Protein AF-A0A498MXZ3-F1 (afdb_monomer)

Secondary structure (DSSP, 8-state):
--------------------------HHHHHHHHHHHHHHHHHHHHHHHHHHHHHHHHHHHHHHHHHHHHHHHHHHHHHH-S-----------------------------------------TTSHHHHHHHHHHHHHHHHHHHHHHHHHHH-TTS-HHHHHHHHHHHHHHHHHHHHHHHHHHHHHHHHHHHHHHHHHHHHHHHHHHHHHHHHHHHHHHHHHHHHH----SHHHHHHHHHHHHHHHHHHHHHHHHHHHHHHHHHHHHHHHHHHHHHHHHHHHHHHHHHHHHHHHHHHHHHHHHHHHHHHHHHHHHHHH----SHHHHHHHHHHHHHHHHHHHHHHHHHHHHHHHHHHHHHHHHHHHHHHHHHHHHHHHHHHHHHHHHHHHHHHHHHHHHHHHHHHHHHHHHHHHHHHHHHHHHHHHHHS---

Organism: Labeo rohita (NCBI:txid84645)

Structure (mmCIF, N/CA/C/O backbone):
data_AF-A0A498MXZ3-F1
#
_entry.id   AF-A0A498MXZ3-F1
#
loop_
_atom_site.group_PDB
_atom_site.id
_atom_site.type_symbol
_atom_site.label_atom_id
_atom_site.label_alt_id
_atom_site.label_comp_id
_atom_site.label_asym_id
_atom_site.label_entity_id
_atom_site.label_seq_id
_atom_site.pdbx_PDB_ins_code
_atom_site.Cartn_x
_atom_site.Cartn_y
_atom_site.Cartn_z
_atom_site.occupancy
_atom_site.B_iso_or_equiv
_atom_site.auth_seq_id
_atom_site.auth_comp_id
_atom_site.auth_asym_id
_atom_site.auth_atom_id
_atom_site.pdbx_PDB_model_num
ATOM 1 N N . MET A 1 1 ? -78.217 16.805 3.203 1.00 35.91 1 MET A N 1
ATOM 2 C CA . MET A 1 1 ? -78.860 16.356 4.448 1.00 35.91 1 MET A CA 1
ATOM 3 C C . MET A 1 1 ? -77.750 15.809 5.325 1.00 35.91 1 MET A C 1
ATOM 5 O O . MET A 1 1 ? -77.075 14.898 4.869 1.00 35.91 1 MET A O 1
ATOM 9 N N . ASP A 1 2 ? -77.575 16.461 6.476 1.00 32.72 2 ASP A N 1
ATOM 10 C CA . ASP A 1 2 ? -76.772 16.128 7.672 1.00 32.72 2 ASP A CA 1
ATOM 11 C C . ASP A 1 2 ? -75.237 16.161 7.529 1.00 32.72 2 ASP A C 1
ATOM 13 O O . ASP A 1 2 ? -74.650 15.416 6.757 1.00 32.72 2 ASP A O 1
ATOM 17 N N . HIS A 1 3 ? -74.592 17.209 8.070 1.00 31.66 3 HIS A N 1
ATOM 18 C CA . HIS A 1 3 ? -74.007 17.329 9.432 1.00 31.66 3 HIS A CA 1
ATOM 19 C C . HIS A 1 3 ? -72.529 16.891 9.409 1.00 31.66 3 HIS A C 1
ATOM 21 O O . HIS A 1 3 ? -72.220 15.856 8.844 1.00 31.66 3 HIS A O 1
ATOM 27 N N . SER A 1 4 ? -71.532 17.546 10.000 1.00 35.88 4 SER A N 1
ATOM 28 C CA . SER A 1 4 ? -71.379 18.745 10.832 1.00 35.88 4 SER A CA 1
ATOM 29 C C . SER A 1 4 ? -69.868 18.866 11.125 1.00 35.88 4 SER A C 1
ATOM 31 O O . SER A 1 4 ? -69.215 17.829 11.158 1.00 35.88 4 SER A O 1
ATOM 33 N N . GLN A 1 5 ? -69.389 20.082 11.447 1.00 35.31 5 GLN A N 1
ATOM 34 C CA . GLN A 1 5 ? -68.241 20.362 12.348 1.00 35.31 5 GLN A CA 1
ATOM 35 C C . GLN A 1 5 ? -66.838 19.956 11.826 1.00 35.31 5 GLN A C 1
ATOM 37 O O . GLN A 1 5 ? -66.602 18.816 11.469 1.00 35.31 5 GLN A O 1
ATOM 42 N N . ASP A 1 6 ? -65.808 20.793 11.717 1.00 35.66 6 ASP A N 1
ATOM 43 C CA . ASP A 1 6 ? -65.499 22.092 12.303 1.00 35.66 6 ASP A CA 1
ATOM 44 C C . ASP A 1 6 ? -64.513 22.819 11.375 1.00 35.66 6 ASP A C 1
ATOM 46 O O . ASP A 1 6 ? -63.359 22.418 11.249 1.00 35.66 6 ASP A O 1
ATOM 50 N N . GLU A 1 7 ? -64.934 23.916 10.752 1.00 36.53 7 GLU A N 1
ATOM 51 C CA . GLU A 1 7 ? -64.000 24.935 10.280 1.00 36.53 7 GLU A CA 1
ATOM 52 C C . GLU A 1 7 ? -64.567 26.322 10.579 1.00 36.53 7 GLU A C 1
ATOM 54 O O . GLU A 1 7 ? -65.692 26.658 10.217 1.00 36.53 7 GLU A O 1
ATOM 59 N N . ALA A 1 8 ? -63.712 27.113 11.224 1.00 38.31 8 ALA A N 1
ATOM 60 C CA . ALA A 1 8 ? -63.725 28.565 11.272 1.00 38.31 8 ALA A CA 1
ATOM 61 C C . ALA A 1 8 ? -64.941 29.247 11.915 1.00 38.31 8 ALA A C 1
ATOM 63 O O . ALA A 1 8 ? -65.867 29.646 11.223 1.00 38.31 8 ALA A O 1
ATOM 64 N N . LEU A 1 9 ? -64.807 29.626 13.193 1.00 34.12 9 LEU A N 1
ATOM 65 C CA . LEU A 1 9 ? -65.160 30.988 13.602 1.00 34.12 9 LEU A CA 1
ATOM 66 C C . LEU A 1 9 ? -64.187 31.531 14.665 1.00 34.12 9 LEU A C 1
ATOM 68 O O . LEU A 1 9 ? -64.280 31.161 15.826 1.00 34.12 9 LEU A O 1
ATOM 72 N N . LEU A 1 10 ? -63.360 32.493 14.217 1.00 34.53 10 LEU A N 1
ATOM 73 C CA . LEU A 1 10 ? -63.156 33.819 14.838 1.00 34.53 10 LEU A CA 1
ATOM 74 C C . LEU A 1 10 ? -62.431 33.879 16.211 1.00 34.53 10 LEU A C 1
ATOM 76 O O . LEU A 1 10 ? -62.597 33.022 17.054 1.00 34.53 10 LEU A O 1
ATOM 80 N N . GLN A 1 11 ? -61.677 34.899 16.629 1.00 32.19 11 GLN A N 1
ATOM 81 C CA . GLN A 1 11 ? -61.189 36.177 16.103 1.00 32.19 11 GLN A CA 1
ATOM 82 C C . GLN A 1 11 ? -60.654 36.935 17.346 1.00 32.19 11 GLN A C 1
ATOM 84 O O . GLN A 1 11 ? -61.382 37.006 18.329 1.00 32.19 11 GLN A O 1
ATOM 89 N N . ARG A 1 12 ? -59.473 37.591 17.254 1.00 30.75 12 ARG A N 1
ATOM 90 C CA . ARG A 1 12 ? -58.976 38.717 18.117 1.00 30.75 12 ARG A CA 1
ATOM 91 C C . ARG A 1 12 ? -58.629 38.416 19.600 1.00 30.75 12 ARG A C 1
ATOM 93 O O . ARG A 1 12 ? -59.280 37.593 20.209 1.00 30.75 12 ARG A O 1
ATOM 100 N N . VAL A 1 13 ? -57.679 39.045 20.320 1.00 31.50 13 VAL A N 1
ATOM 101 C CA . VAL A 1 13 ? -56.719 40.189 20.216 1.00 31.50 13 VAL A CA 1
ATOM 102 C C . VAL A 1 13 ? -55.587 39.946 21.270 1.00 31.50 13 VAL A C 1
ATOM 104 O O . VAL A 1 13 ? -55.821 39.175 22.199 1.00 31.50 13 VAL A O 1
ATOM 107 N N . PRO A 1 14 ? -54.393 40.583 21.172 1.00 53.06 14 PRO A N 1
ATOM 108 C CA . PRO A 1 14 ? -53.233 40.379 22.065 1.00 53.06 14 PRO A CA 1
ATOM 109 C C . PRO A 1 14 ? -53.051 41.444 23.178 1.00 53.06 14 PRO A C 1
ATOM 111 O O . PRO A 1 14 ? -53.429 42.594 22.981 1.00 53.06 14 PRO A O 1
ATOM 114 N N . SER A 1 15 ? -52.379 41.087 24.287 1.00 33.94 15 SER A N 1
ATOM 115 C CA . SER A 1 15 ? -51.684 41.993 25.245 1.00 33.94 15 SER A CA 1
ATOM 116 C C . SER A 1 15 ? -50.951 41.167 26.329 1.00 33.94 15 SER A C 1
ATOM 118 O O . SER A 1 15 ? -51.533 40.273 26.930 1.00 33.94 15 SER A O 1
ATOM 120 N N . GLN A 1 16 ? -49.615 41.208 26.369 1.00 33.53 16 GLN A N 1
ATOM 121 C CA . GLN A 1 16 ? -48.764 41.948 27.325 1.00 33.53 16 GLN A CA 1
ATOM 122 C C . GLN A 1 16 ? -48.904 41.583 28.818 1.00 33.53 16 GLN A C 1
ATOM 124 O O . GLN A 1 16 ? -49.924 41.833 29.448 1.00 33.53 16 GLN A O 1
ATOM 129 N N . ASP A 1 17 ? -47.795 41.040 29.334 1.00 31.61 17 ASP A N 1
ATOM 130 C CA . ASP A 1 17 ? -47.176 41.228 30.650 1.00 31.61 17 ASP A CA 1
ATOM 131 C C . ASP A 1 17 ? -48.062 41.309 31.904 1.00 31.61 17 ASP A C 1
ATOM 133 O O . ASP A 1 17 ? -48.628 42.343 32.242 1.00 31.61 17 ASP A O 1
ATOM 137 N N . ASN A 1 18 ? -47.991 40.250 32.719 1.00 34.44 18 ASN A N 1
ATOM 138 C CA . ASN A 1 18 ? -47.848 40.429 34.161 1.00 34.44 18 ASN A CA 1
ATOM 139 C C . ASN A 1 18 ? -46.972 39.332 34.781 1.00 34.44 18 ASN A C 1
ATOM 141 O O . ASN A 1 18 ? -47.314 38.153 34.858 1.00 34.44 18 ASN A O 1
ATOM 145 N N . VAL A 1 19 ? -45.804 39.790 35.215 1.00 37.06 19 VAL A N 1
ATOM 146 C CA . VAL A 1 19 ? -44.795 39.124 36.031 1.00 37.06 19 VAL A CA 1
ATOM 147 C C . VAL A 1 19 ? -45.345 38.906 37.442 1.00 37.06 19 VAL A C 1
ATOM 149 O O . VAL A 1 19 ? -45.615 39.900 38.095 1.00 37.06 19 VAL A O 1
ATOM 152 N N . VAL A 1 20 ? -45.418 37.659 37.937 1.00 35.38 20 VAL A N 1
ATOM 153 C CA . VAL A 1 20 ? -44.948 37.243 39.285 1.00 35.38 20 VAL A CA 1
ATOM 154 C C . VAL A 1 20 ? -44.667 35.728 39.290 1.00 35.38 20 VAL A C 1
ATOM 156 O O . VAL A 1 20 ? -45.543 34.889 39.453 1.00 35.38 20 VAL A O 1
ATOM 159 N N . ASN A 1 21 ? -43.389 35.403 39.112 1.00 30.64 21 ASN A N 1
ATOM 160 C CA . ASN A 1 21 ? -42.581 34.570 40.005 1.00 30.64 21 ASN A CA 1
ATOM 161 C C . ASN A 1 21 ? -43.234 33.328 40.665 1.00 30.64 21 ASN A C 1
ATOM 163 O O . ASN A 1 21 ? -43.777 33.397 41.768 1.00 30.64 21 ASN A O 1
ATOM 167 N N . ARG A 1 22 ? -43.002 32.147 40.075 1.00 30.05 22 ARG A N 1
ATOM 168 C CA . ARG A 1 22 ? -42.868 30.900 40.841 1.00 30.05 22 ARG A CA 1
ATOM 169 C C . ARG A 1 22 ? -41.511 30.279 40.518 1.00 30.05 22 ARG A C 1
ATOM 171 O O . ARG A 1 22 ? -41.297 29.673 39.476 1.00 30.05 22 ARG A O 1
ATOM 178 N N . SER A 1 23 ? -40.570 30.522 41.415 1.00 37.75 23 SER A N 1
ATOM 179 C CA . SER A 1 23 ? -39.230 29.959 41.438 1.00 37.75 23 SER A CA 1
ATOM 180 C C . SER A 1 23 ? -39.281 28.434 41.569 1.00 37.75 23 SER A C 1
ATOM 182 O O . SER A 1 23 ? -39.762 27.910 42.568 1.00 37.75 23 SER A O 1
ATOM 184 N N . THR A 1 24 ? -38.770 27.707 40.573 1.00 40.84 24 THR A N 1
ATOM 185 C CA . THR A 1 24 ? -38.272 26.320 40.707 1.00 40.84 24 THR A CA 1
ATOM 186 C C . THR A 1 24 ? -37.504 25.924 39.435 1.00 40.84 24 THR A C 1
ATOM 188 O O . THR A 1 24 ? -38.056 25.980 38.345 1.00 40.84 24 THR A O 1
ATOM 191 N N . GLY A 1 25 ? -36.223 25.535 39.559 1.00 42.88 25 GLY A N 1
ATOM 192 C CA . GLY A 1 25 ? -35.489 24.833 38.482 1.00 42.88 25 GLY A CA 1
ATOM 193 C C . GLY A 1 25 ? -34.197 25.462 37.925 1.00 42.88 25 GLY A C 1
ATOM 194 O O . GLY A 1 25 ? -33.904 25.317 36.745 1.00 42.88 25 GLY A O 1
ATOM 195 N N . SER A 1 26 ? -33.391 26.141 38.748 1.00 48.53 26 SER A N 1
ATOM 196 C CA . SER A 1 26 ? -32.125 26.814 38.363 1.00 48.53 26 SER A CA 1
ATOM 197 C C . SER A 1 26 ? -30.926 25.873 38.053 1.00 48.53 26 SER A C 1
ATOM 199 O O . SER A 1 26 ? -29.882 26.325 37.577 1.00 48.53 26 SER A O 1
ATOM 201 N N . SER A 1 27 ? -31.035 24.554 38.263 1.00 53.09 27 SER A N 1
ATOM 202 C CA . SER A 1 27 ? -29.905 23.612 38.121 1.00 53.09 27 SER A CA 1
ATOM 203 C C . SER A 1 27 ? -29.643 23.124 36.687 1.00 53.09 27 SER A C 1
ATOM 205 O O . SER A 1 27 ? -28.486 22.957 36.301 1.00 53.09 27 SER A O 1
ATOM 207 N N . ASN A 1 28 ? -30.680 22.956 35.859 1.00 47.59 28 ASN A N 1
ATOM 208 C CA . ASN A 1 28 ? -30.530 22.327 34.537 1.00 47.59 28 ASN A CA 1
ATOM 209 C C . ASN A 1 28 ? -30.053 23.299 33.447 1.00 47.59 28 ASN A C 1
ATOM 211 O O . ASN A 1 28 ? -29.373 22.892 32.508 1.00 47.59 28 ASN A O 1
ATOM 215 N N . ALA A 1 29 ? -30.325 24.600 33.590 1.00 52.22 29 ALA A N 1
ATOM 216 C CA . ALA A 1 29 ? -29.877 25.614 32.632 1.00 52.22 29 ALA A CA 1
ATOM 217 C C . ALA A 1 29 ? -28.362 25.878 32.712 1.00 52.22 29 ALA A C 1
ATOM 219 O O . ALA A 1 29 ? -27.740 26.230 31.711 1.00 52.22 29 ALA A O 1
ATOM 220 N N . LYS A 1 30 ? -27.751 25.690 33.891 1.00 50.97 30 LYS A N 1
ATOM 221 C CA . LYS A 1 30 ? -26.291 25.754 34.059 1.00 50.97 30 LYS A CA 1
ATOM 222 C C . LYS A 1 30 ? -25.625 24.493 33.517 1.00 50.97 30 LYS A C 1
ATOM 224 O O . LYS A 1 30 ? -24.626 24.614 32.822 1.00 50.97 30 LYS A O 1
ATOM 229 N N . ALA A 1 31 ? -26.213 23.319 33.755 1.00 53.50 31 ALA A N 1
ATOM 230 C CA . ALA A 1 31 ? -25.715 22.055 33.216 1.00 53.50 31 ALA A CA 1
ATOM 231 C C . ALA A 1 31 ? -25.727 22.046 31.679 1.00 53.50 31 ALA A C 1
ATOM 233 O O . ALA A 1 31 ? -24.693 21.772 31.086 1.00 53.50 31 ALA A O 1
ATOM 234 N N . LEU A 1 32 ? -26.828 22.469 31.044 1.00 57.72 32 LEU A N 1
ATOM 235 C CA . LEU A 1 32 ? -26.929 22.580 29.581 1.00 57.72 32 LEU A CA 1
ATOM 236 C C . LEU A 1 32 ? -25.942 23.591 28.980 1.00 57.72 32 LEU A C 1
ATOM 238 O O . LEU A 1 32 ? -25.380 23.348 27.913 1.00 57.72 32 LEU A O 1
ATOM 242 N N . LYS A 1 33 ? -25.689 24.709 29.672 1.00 62.59 33 LYS A N 1
ATOM 243 C CA . LYS A 1 33 ? -24.675 25.688 29.250 1.00 62.59 33 LYS A CA 1
ATOM 244 C C . LYS A 1 33 ? -23.261 25.133 29.388 1.00 62.59 33 LYS A C 1
ATOM 246 O O . LYS A 1 33 ? -22.458 25.330 28.485 1.00 62.59 33 LYS A O 1
ATOM 251 N N . VAL A 1 34 ? -22.967 24.416 30.472 1.00 68.38 34 VAL A N 1
ATOM 252 C CA . VAL A 1 34 ? -21.654 23.798 30.703 1.00 68.38 34 VAL A CA 1
ATOM 253 C C . VAL A 1 34 ? -21.406 22.665 29.708 1.00 68.38 34 VAL A C 1
ATOM 255 O O . VAL A 1 34 ? -20.332 22.625 29.121 1.00 68.38 34 VAL A O 1
ATOM 258 N N . THR A 1 35 ? -22.396 21.814 29.423 1.00 71.44 35 THR A N 1
ATOM 259 C CA . THR A 1 35 ? -22.264 20.758 28.407 1.00 71.44 35 THR A CA 1
ATOM 260 C C . THR A 1 35 ? -22.178 21.312 26.987 1.00 71.44 35 THR A C 1
ATOM 262 O O . THR A 1 35 ? -21.444 20.781 26.162 1.00 71.44 35 THR A O 1
ATOM 265 N N . GLY A 1 36 ? -22.882 22.408 26.687 1.00 71.94 36 GLY A N 1
ATOM 266 C CA . GLY A 1 36 ? -22.748 23.088 25.397 1.00 71.94 36 GLY A CA 1
ATOM 267 C C . GLY A 1 36 ? -21.344 23.662 25.188 1.00 71.94 36 GLY A C 1
ATOM 268 O O . GLY A 1 36 ? -20.774 23.529 24.107 1.00 71.94 36 GLY A O 1
ATOM 269 N N . LEU A 1 37 ? -20.754 24.244 26.237 1.00 73.69 37 LEU A N 1
ATOM 270 C CA . LEU A 1 37 ? -19.413 24.830 26.192 1.00 73.69 37 LEU A CA 1
ATOM 271 C C . LEU A 1 37 ? -18.312 23.764 26.123 1.00 73.69 37 LEU A C 1
ATOM 273 O O . LEU A 1 37 ? -17.327 23.961 25.415 1.00 73.69 37 LEU A O 1
ATOM 277 N N . THR A 1 38 ? -18.486 22.617 26.791 1.00 78.31 38 THR A N 1
ATOM 278 C CA . THR A 1 38 ? -17.531 21.501 26.696 1.00 78.31 38 THR A CA 1
ATOM 279 C C . THR A 1 38 ? -17.558 20.836 25.325 1.00 78.31 38 THR A C 1
ATOM 281 O O . THR A 1 38 ? -16.495 20.554 24.780 1.00 78.31 38 THR A O 1
ATOM 284 N N . VAL A 1 39 ? -18.731 20.657 24.710 1.00 79.38 39 VAL A N 1
ATOM 285 C CA . VAL A 1 39 ? -18.830 20.134 23.336 1.00 79.38 39 VAL A CA 1
ATOM 286 C C . VAL A 1 39 ? -18.198 21.102 22.330 1.00 79.38 39 VAL A C 1
ATOM 288 O O . VAL A 1 39 ? -17.465 20.665 21.443 1.00 79.38 39 VAL A O 1
ATOM 291 N N . LEU A 1 40 ? -18.397 22.415 22.499 1.00 79.38 40 LEU A N 1
ATOM 292 C CA . LEU A 1 40 ? -17.729 23.436 21.682 1.00 79.38 40 LEU A CA 1
ATOM 293 C C . LEU A 1 40 ? -16.204 23.422 21.856 1.00 79.38 40 LEU A C 1
ATOM 295 O O . LEU A 1 40 ? -15.481 23.514 20.866 1.00 79.38 40 LEU A O 1
ATOM 299 N N . ALA A 1 41 ? -15.709 23.258 23.084 1.00 81.88 41 ALA A N 1
ATOM 300 C CA . ALA A 1 41 ? -14.278 23.133 23.354 1.00 81.88 41 ALA A CA 1
ATOM 301 C C . ALA A 1 41 ? -13.682 21.858 22.730 1.00 81.88 41 ALA A C 1
ATOM 303 O O . ALA A 1 41 ? -12.606 21.914 22.138 1.00 81.88 41 ALA A O 1
ATOM 304 N N . CYS A 1 42 ? -14.394 20.728 22.786 1.00 75.12 42 CYS A N 1
ATOM 305 C CA . CYS A 1 42 ? -13.977 19.488 22.129 1.00 75.12 42 CYS A CA 1
ATOM 306 C C . CYS A 1 42 ? -13.968 19.613 20.600 1.00 75.12 42 CYS A C 1
ATOM 308 O O . CYS A 1 42 ? -13.031 19.135 19.966 1.00 75.12 42 CYS A O 1
ATOM 310 N N . LEU A 1 43 ? -14.957 20.286 20.003 1.00 82.62 43 LEU A N 1
ATOM 311 C CA . LEU A 1 43 ? -14.989 20.547 18.559 1.00 82.62 43 LEU A CA 1
ATOM 312 C C . LEU A 1 43 ? -13.877 21.508 18.118 1.00 82.62 43 LEU A C 1
ATOM 314 O O . LEU A 1 43 ? -13.284 21.301 17.062 1.00 82.62 43 LEU A O 1
ATOM 318 N N . LEU A 1 44 ? -13.544 22.516 18.930 1.00 87.00 44 LEU A N 1
ATOM 319 C CA . LEU A 1 44 ? -12.414 23.415 18.676 1.00 87.00 44 LEU A CA 1
ATOM 320 C C . LEU A 1 44 ? -11.068 22.690 18.773 1.00 87.00 44 LEU A C 1
ATOM 322 O O . LEU A 1 44 ? -10.236 22.848 17.883 1.00 87.00 44 LEU A O 1
ATOM 326 N N . LEU A 1 45 ? -10.871 21.856 19.797 1.00 82.38 45 LEU A N 1
ATOM 327 C CA . LEU A 1 45 ? -9.664 21.037 19.939 1.00 82.38 45 LEU A CA 1
ATOM 328 C C . LEU A 1 45 ? -9.537 20.011 18.808 1.00 82.38 45 LEU A C 1
ATOM 330 O O . LEU A 1 45 ? -8.450 19.840 18.264 1.00 82.38 45 LEU A O 1
ATOM 334 N N . ALA A 1 46 ? -10.639 19.376 18.399 1.00 74.94 46 ALA A N 1
ATOM 335 C CA . ALA A 1 46 ? -10.655 18.462 17.259 1.00 74.94 46 ALA A CA 1
ATOM 336 C C . ALA A 1 46 ? -10.371 19.195 15.937 1.00 74.94 46 ALA A C 1
ATOM 338 O O . ALA A 1 46 ? -9.594 18.707 15.121 1.00 74.94 46 ALA A O 1
ATOM 339 N N . GLY A 1 47 ? -10.931 20.393 15.745 1.00 77.62 47 GLY A N 1
ATOM 340 C CA . GLY A 1 47 ? -10.665 21.238 14.580 1.00 77.62 47 GLY A CA 1
ATOM 341 C C . GLY A 1 47 ? -9.206 21.692 14.495 1.00 77.62 47 GLY A C 1
ATOM 342 O O . GLY A 1 47 ? -8.614 21.640 13.416 1.00 77.62 47 GLY A O 1
ATOM 343 N N . GLN A 1 48 ? -8.603 22.068 15.629 1.00 76.06 48 GLN A N 1
ATOM 344 C CA . GLN A 1 48 ? -7.183 22.423 15.734 1.00 76.06 48 GLN A CA 1
ATOM 345 C C . GLN A 1 48 ? -6.257 21.214 15.551 1.00 76.06 48 GLN A C 1
ATOM 347 O O . GLN A 1 48 ? -5.242 21.326 14.869 1.00 76.06 48 GLN A O 1
ATOM 352 N N . ALA A 1 49 ? -6.614 20.044 16.084 1.00 74.75 49 ALA A N 1
ATOM 353 C CA . ALA A 1 49 ? -5.870 18.806 15.860 1.00 74.75 49 ALA A CA 1
ATOM 354 C C . ALA A 1 49 ? -5.928 18.365 14.390 1.00 74.75 49 ALA A C 1
ATOM 356 O O . ALA A 1 49 ? -4.924 17.917 13.848 1.00 74.75 49 ALA A O 1
ATOM 357 N N . LEU A 1 50 ? -7.068 18.544 13.719 1.00 72.88 50 LEU A N 1
ATOM 358 C CA . LEU A 1 50 ? -7.241 18.191 12.310 1.00 72.88 50 LEU A CA 1
ATOM 359 C C . LEU A 1 50 ? -6.488 19.159 11.386 1.00 72.88 50 LEU A C 1
ATOM 361 O O . LEU A 1 50 ? -5.843 18.723 10.436 1.00 72.88 50 LEU A O 1
ATOM 365 N N . THR A 1 51 ? -6.478 20.460 11.696 1.00 74.50 51 THR A N 1
ATOM 366 C CA . THR A 1 51 ? -5.620 21.423 10.980 1.00 74.50 51 THR A CA 1
ATOM 367 C C . THR A 1 51 ? -4.138 21.178 11.252 1.00 74.50 51 THR A C 1
ATOM 369 O O . THR A 1 51 ? -3.352 21.207 10.309 1.00 74.50 51 THR A O 1
ATOM 372 N N . ALA A 1 52 ? -3.745 20.852 12.487 1.00 67.94 52 ALA A N 1
ATOM 373 C CA . ALA A 1 52 ? -2.374 20.451 12.800 1.00 67.94 52 ALA A CA 1
ATOM 374 C C . ALA A 1 52 ? -1.977 19.153 12.084 1.00 67.94 52 ALA A C 1
ATOM 376 O O . ALA A 1 52 ? -0.868 19.076 11.577 1.00 67.94 52 ALA A O 1
ATOM 377 N N . TYR A 1 53 ? -2.876 18.174 11.971 1.00 68.44 53 TYR A N 1
ATOM 378 C CA . TYR A 1 53 ? -2.645 16.921 11.251 1.00 68.44 53 TYR A CA 1
ATOM 379 C C . TYR A 1 53 ? -2.471 17.147 9.744 1.00 68.44 53 TYR A C 1
ATOM 381 O O . TYR A 1 53 ? -1.555 16.596 9.141 1.00 68.44 53 TYR A O 1
ATOM 389 N N . LEU A 1 54 ? -3.279 18.020 9.134 1.00 69.00 54 LEU A N 1
ATOM 390 C CA . LEU A 1 54 ? -3.132 18.381 7.720 1.00 69.00 54 LEU A CA 1
ATOM 391 C C . LEU A 1 54 ? -1.848 19.183 7.455 1.00 69.00 54 LEU A C 1
ATOM 393 O O . LEU A 1 54 ? -1.147 18.919 6.479 1.00 69.00 54 LEU A O 1
ATOM 397 N N . VAL A 1 55 ? -1.503 20.124 8.339 1.00 66.69 55 VAL A N 1
ATOM 398 C CA . VAL A 1 55 ? -0.257 20.904 8.250 1.00 66.69 55 VAL A CA 1
ATOM 399 C C . VAL A 1 55 ? 0.968 20.026 8.542 1.00 66.69 55 VAL A C 1
ATOM 401 O O . VAL A 1 55 ? 2.011 20.201 7.916 1.00 66.69 55 VAL A O 1
ATOM 404 N N . TRP A 1 56 ? 0.853 19.041 9.435 1.00 64.25 56 TRP A N 1
ATOM 405 C CA . TRP A 1 56 ? 1.899 18.056 9.716 1.00 64.25 56 TRP A CA 1
ATOM 406 C C . TRP A 1 56 ? 2.094 17.083 8.549 1.00 64.25 56 TRP A C 1
ATOM 408 O O . TRP A 1 56 ? 3.231 16.849 8.147 1.00 64.25 56 TRP A O 1
ATOM 418 N N . GLY A 1 57 ? 1.009 16.621 7.920 1.00 60.81 57 GLY A N 1
ATOM 419 C CA . GLY A 1 57 ? 1.068 15.825 6.692 1.00 60.81 57 GLY A CA 1
ATOM 420 C C . GLY A 1 57 ? 1.749 16.579 5.545 1.00 60.81 57 GLY A C 1
ATOM 421 O O . GLY A 1 57 ? 2.595 16.029 4.847 1.00 60.81 57 GLY A O 1
ATOM 422 N N . GLN A 1 58 ? 1.488 17.882 5.399 1.00 53.62 58 GLN A N 1
ATOM 423 C CA . GLN A 1 58 ? 2.216 18.725 4.440 1.00 53.62 58 GLN A CA 1
ATOM 424 C C . GLN A 1 58 ? 3.688 18.945 4.833 1.00 53.62 58 GLN A C 1
ATOM 426 O O . GLN A 1 58 ? 4.554 19.017 3.959 1.00 53.62 58 GLN A O 1
ATOM 431 N N . LYS A 1 59 ? 4.001 19.006 6.132 1.00 54.09 59 LYS A N 1
ATOM 432 C CA . LYS A 1 59 ? 5.372 19.147 6.644 1.00 54.09 59 LYS A CA 1
ATOM 433 C C . LYS A 1 59 ? 6.211 17.887 6.430 1.00 54.09 59 LYS A C 1
ATOM 435 O O . LYS A 1 59 ? 7.395 18.020 6.143 1.00 54.09 59 LYS A O 1
ATOM 440 N N . GLU A 1 60 ? 5.631 16.691 6.504 1.00 57.97 60 GLU A N 1
ATOM 441 C CA . GLU A 1 60 ? 6.317 15.441 6.146 1.00 57.97 60 GLU A CA 1
ATOM 442 C C . GLU A 1 60 ? 6.620 15.372 4.646 1.00 57.97 60 GLU A C 1
ATOM 444 O O . GLU A 1 60 ? 7.736 15.017 4.276 1.00 57.97 60 GLU A O 1
ATOM 449 N N . HIS A 1 61 ? 5.711 15.837 3.782 1.00 48.94 61 HIS A N 1
ATOM 450 C CA . HIS A 1 61 ? 5.981 15.963 2.346 1.00 48.94 61 HIS A CA 1
ATOM 451 C C . HIS A 1 61 ? 7.071 17.001 2.028 1.00 48.94 61 HIS A C 1
ATOM 453 O O . HIS A 1 61 ? 7.929 16.741 1.186 1.00 48.94 61 HIS A O 1
ATOM 459 N N . ILE A 1 62 ? 7.100 18.148 2.718 1.00 56.97 62 ILE A N 1
ATOM 460 C CA . ILE A 1 62 ? 8.146 19.171 2.534 1.00 56.97 62 ILE A CA 1
ATOM 461 C C . ILE A 1 62 ? 9.483 18.711 3.124 1.00 56.97 62 ILE A C 1
ATOM 463 O O . ILE A 1 62 ? 10.516 18.947 2.502 1.00 56.97 62 ILE A O 1
ATOM 467 N N . ASN A 1 63 ? 9.489 18.022 4.270 1.00 55.91 63 ASN A N 1
ATOM 468 C CA . ASN A 1 63 ? 10.696 17.445 4.865 1.00 55.91 63 ASN A CA 1
ATOM 469 C C . ASN A 1 63 ? 11.239 16.279 4.032 1.00 55.91 63 ASN A C 1
ATOM 471 O O . ASN A 1 63 ? 12.452 16.174 3.884 1.00 55.91 63 ASN A O 1
ATOM 475 N N . ALA A 1 64 ? 10.384 15.443 3.438 1.00 60.28 64 ALA A N 1
ATOM 476 C CA . ALA A 1 64 ? 10.786 14.393 2.501 1.00 60.28 64 ALA A CA 1
ATOM 477 C C . ALA A 1 64 ? 11.338 14.984 1.192 1.00 60.28 64 ALA A C 1
ATOM 479 O O . ALA A 1 64 ? 12.359 14.515 0.690 1.00 60.28 64 ALA A O 1
ATOM 480 N N . LEU A 1 65 ? 10.737 16.067 0.678 1.00 52.72 65 LEU A N 1
ATOM 481 C CA . LEU A 1 65 ? 11.286 16.794 -0.470 1.00 52.72 65 LEU A CA 1
ATOM 482 C C . LEU A 1 65 ? 12.610 17.491 -0.140 1.00 52.72 65 LEU A C 1
ATOM 484 O O . LEU A 1 65 ? 13.539 17.385 -0.928 1.00 52.72 65 LEU A O 1
ATOM 488 N N . THR A 1 66 ? 12.738 18.172 1.002 1.00 63.72 66 THR A N 1
ATOM 489 C CA . THR A 1 66 ? 13.984 18.865 1.388 1.00 63.72 66 THR A CA 1
ATOM 490 C C . THR A 1 66 ? 15.095 17.888 1.750 1.00 63.72 66 THR A C 1
ATOM 492 O O . THR A 1 66 ? 16.220 18.089 1.308 1.00 63.72 66 THR A O 1
ATOM 495 N N . THR A 1 67 ? 14.813 16.782 2.445 1.00 68.00 67 THR A N 1
ATOM 496 C CA . THR A 1 67 ? 15.810 15.716 2.671 1.00 68.00 67 THR A CA 1
ATOM 497 C C . THR A 1 67 ? 16.177 14.983 1.381 1.00 68.00 67 THR A C 1
ATOM 499 O O . THR A 1 67 ? 17.346 14.650 1.189 1.00 68.00 67 THR A O 1
ATOM 502 N N . GLY A 1 68 ? 15.229 14.797 0.456 1.00 69.94 68 GLY A N 1
ATOM 503 C CA . GLY A 1 68 ? 15.498 14.318 -0.902 1.00 69.94 68 GLY A CA 1
ATOM 504 C C . GLY A 1 68 ? 16.371 15.286 -1.707 1.00 69.94 68 GLY A C 1
ATOM 505 O O . GLY A 1 68 ? 17.301 14.858 -2.388 1.00 69.94 68 GLY A O 1
ATOM 506 N N . GLN A 1 69 ? 16.141 16.595 -1.573 1.00 59.50 69 GLN A N 1
ATOM 507 C CA . GLN A 1 69 ? 16.908 17.646 -2.246 1.00 59.50 69 GLN A CA 1
ATOM 508 C C . GLN A 1 69 ? 18.311 17.827 -1.643 1.00 59.50 69 GLN A C 1
ATOM 510 O O . GLN A 1 69 ? 19.259 18.065 -2.385 1.00 59.50 69 GLN A O 1
ATOM 515 N N . GLU A 1 70 ? 18.469 17.670 -0.327 1.00 63.38 70 GLU A N 1
ATOM 516 C CA . GLU A 1 70 ? 19.754 17.659 0.389 1.00 63.38 70 GLU A CA 1
ATOM 517 C C . GLU A 1 70 ? 20.564 16.392 0.060 1.00 63.38 70 GLU A C 1
ATOM 519 O O . GLU A 1 70 ? 21.763 16.482 -0.203 1.00 63.38 70 GLU A O 1
ATOM 524 N N . LYS A 1 71 ? 19.922 15.215 -0.039 1.00 70.81 71 LYS A N 1
ATOM 525 C CA . LYS A 1 71 ? 20.558 13.981 -0.546 1.00 70.81 71 LYS A CA 1
ATOM 526 C C . LYS A 1 71 ? 20.988 14.116 -2.008 1.00 70.81 71 LYS A C 1
ATOM 528 O O . LYS A 1 71 ? 22.096 13.727 -2.358 1.00 70.81 71 LYS A O 1
ATOM 533 N N . LEU A 1 72 ? 20.162 14.733 -2.853 1.00 63.03 72 LEU A N 1
ATOM 534 C CA . LEU A 1 72 ? 20.526 15.032 -4.240 1.00 63.03 72 LEU A CA 1
ATOM 535 C C . LEU A 1 72 ? 21.651 16.062 -4.336 1.00 63.03 72 LEU A C 1
ATOM 537 O O . LEU A 1 72 ? 22.557 15.873 -5.137 1.00 63.03 72 LEU A O 1
ATOM 541 N N . LYS A 1 73 ? 21.640 17.122 -3.517 1.00 64.56 73 LYS A N 1
ATOM 542 C CA . LYS A 1 73 ? 22.716 18.122 -3.465 1.00 64.56 73 LYS A CA 1
ATOM 543 C C . LYS A 1 73 ? 24.023 17.533 -2.961 1.00 64.56 73 LYS A C 1
ATOM 545 O O . LYS A 1 73 ? 25.058 17.879 -3.518 1.00 64.56 73 LYS A O 1
ATOM 550 N N . THR A 1 74 ? 23.997 16.667 -1.950 1.00 62.91 74 THR A N 1
ATOM 551 C CA . THR A 1 74 ? 25.193 15.995 -1.414 1.00 62.91 74 THR A CA 1
ATOM 552 C C . THR A 1 74 ? 25.744 14.953 -2.383 1.00 62.91 74 THR A C 1
ATOM 554 O O . THR A 1 74 ? 26.958 14.864 -2.529 1.00 62.91 74 THR A O 1
ATOM 557 N N . GLU A 1 75 ? 24.895 14.250 -3.136 1.00 61.75 75 GLU A N 1
ATOM 558 C CA . GLU A 1 75 ? 25.322 13.398 -4.256 1.00 61.75 75 GLU A CA 1
ATOM 559 C C . GLU A 1 75 ? 25.859 14.216 -5.443 1.00 61.75 75 GLU A C 1
ATOM 561 O O . GLU A 1 75 ? 26.875 13.847 -6.029 1.00 61.75 75 GLU A O 1
ATOM 566 N N . LEU A 1 76 ? 25.253 15.364 -5.773 1.00 53.41 76 LEU A N 1
ATOM 567 C CA . LEU A 1 76 ? 25.756 16.279 -6.809 1.00 53.41 76 LEU A CA 1
ATOM 568 C C . LEU A 1 76 ? 27.087 16.919 -6.408 1.00 53.41 76 LEU A C 1
ATOM 570 O O . LEU A 1 76 ? 28.005 16.950 -7.216 1.00 53.41 76 LEU A O 1
ATOM 574 N N . THR A 1 77 ? 27.246 17.377 -5.166 1.00 52.84 77 THR A N 1
ATOM 575 C CA . THR A 1 77 ? 28.512 17.966 -4.691 1.00 52.84 77 THR A CA 1
ATOM 576 C C . THR A 1 77 ? 29.598 16.919 -4.470 1.00 52.84 77 THR A C 1
ATOM 578 O O . THR A 1 77 ? 30.747 17.195 -4.797 1.00 52.84 77 THR A O 1
ATOM 581 N N . ARG A 1 78 ? 29.259 15.692 -4.047 1.00 53.69 78 ARG A N 1
ATOM 582 C CA . ARG A 1 78 ? 30.196 14.554 -3.998 1.00 53.69 78 ARG A CA 1
ATOM 583 C C . ARG A 1 78 ? 30.641 14.107 -5.396 1.00 53.69 78 ARG A C 1
ATOM 585 O O . ARG A 1 78 ? 31.789 13.708 -5.563 1.00 53.69 78 ARG A O 1
ATOM 592 N N . LYS A 1 79 ? 29.768 14.208 -6.406 1.00 48.53 79 LYS A N 1
ATOM 593 C CA . LYS A 1 79 ? 30.107 13.923 -7.813 1.00 48.53 79 LYS A CA 1
ATOM 594 C C . LYS A 1 79 ? 30.802 15.090 -8.525 1.00 48.53 79 LYS A C 1
ATOM 596 O O . LYS A 1 79 ? 31.516 14.849 -9.490 1.00 48.53 79 LYS A O 1
ATOM 601 N N . MET A 1 80 ? 30.651 16.326 -8.043 1.00 43.00 80 MET A N 1
ATOM 602 C CA . MET A 1 80 ? 31.314 17.518 -8.597 1.00 43.00 80 MET A CA 1
ATOM 603 C C . MET A 1 80 ? 32.634 17.887 -7.897 1.00 43.00 80 MET A C 1
ATOM 605 O O . MET A 1 80 ? 33.359 18.738 -8.403 1.00 43.00 80 MET A O 1
ATOM 609 N N . SER A 1 81 ? 32.991 17.251 -6.774 1.00 41.06 81 SER A N 1
ATOM 610 C CA . SER A 1 81 ? 34.263 17.494 -6.069 1.00 41.06 81 SER A CA 1
ATOM 611 C C . SER A 1 81 ? 35.410 16.553 -6.469 1.00 41.06 81 SER A C 1
ATOM 613 O O . SER A 1 81 ? 36.492 16.628 -5.888 1.00 41.06 81 SER A O 1
ATOM 615 N N . ALA A 1 82 ? 35.219 15.682 -7.463 1.00 43.22 82 ALA A N 1
ATOM 616 C CA . ALA A 1 82 ? 36.299 14.889 -8.046 1.00 43.22 82 ALA A CA 1
ATOM 617 C C . ALA A 1 82 ? 36.972 15.658 -9.200 1.00 43.22 82 ALA A C 1
ATOM 619 O O . ALA A 1 82 ? 36.698 15.404 -10.365 1.00 43.22 82 ALA A O 1
ATOM 620 N N . ALA A 1 83 ? 37.877 16.569 -8.822 1.00 44.00 83 ALA A N 1
ATOM 621 C CA . ALA A 1 83 ? 38.892 17.241 -9.647 1.00 44.00 83 ALA A CA 1
ATOM 622 C C . ALA A 1 83 ? 38.415 18.184 -10.790 1.00 44.00 83 ALA A C 1
ATOM 624 O O . ALA A 1 83 ? 37.426 17.928 -11.472 1.00 44.00 83 ALA A O 1
ATOM 625 N N . PRO A 1 84 ? 39.134 19.299 -11.042 1.00 39.97 84 PRO A N 1
ATOM 626 C CA . PRO A 1 84 ? 38.797 20.239 -12.113 1.00 39.97 84 PRO A CA 1
ATOM 627 C C . PRO A 1 84 ? 39.067 19.634 -13.506 1.00 39.97 84 PRO A C 1
ATOM 629 O O . PRO A 1 84 ? 40.003 18.840 -13.653 1.00 39.97 84 PRO A O 1
ATOM 632 N N . PRO A 1 85 ? 38.318 20.030 -14.556 1.00 36.03 85 PRO A N 1
ATOM 633 C CA . PRO A 1 85 ? 38.551 19.533 -15.905 1.00 36.03 85 PRO A CA 1
ATOM 634 C C . PRO A 1 85 ? 39.875 20.097 -16.432 1.00 36.03 85 PRO A C 1
ATOM 636 O O . PRO A 1 85 ? 39.990 21.281 -16.749 1.00 36.03 85 PRO A O 1
ATOM 639 N N . LYS A 1 86 ? 40.897 19.240 -16.537 1.00 36.34 86 LYS A N 1
ATOM 640 C CA . LYS A 1 86 ? 42.064 19.528 -17.373 1.00 36.34 86 LYS A CA 1
ATOM 641 C C . LYS A 1 86 ? 41.586 19.605 -18.818 1.00 36.34 86 LYS A C 1
ATOM 643 O O . LYS A 1 86 ? 41.116 18.615 -19.371 1.00 36.34 86 LYS A O 1
ATOM 648 N N . ALA A 1 87 ? 41.759 20.772 -19.428 1.00 45.19 87 ALA A N 1
ATOM 649 C CA . ALA A 1 87 ? 41.833 20.893 -20.872 1.00 45.19 87 ALA A CA 1
ATOM 650 C C . ALA A 1 87 ? 42.883 19.890 -21.385 1.00 45.19 87 ALA A C 1
ATOM 652 O O . ALA A 1 87 ? 44.075 20.045 -21.120 1.00 45.19 87 ALA A O 1
ATOM 653 N N . MET A 1 88 ? 42.437 18.834 -22.067 1.00 36.81 88 MET A N 1
ATOM 654 C CA . MET A 1 88 ? 43.306 17.919 -22.802 1.00 36.81 88 MET A CA 1
ATOM 655 C C . MET A 1 88 ? 43.123 18.185 -24.288 1.00 36.81 88 MET A C 1
ATOM 657 O O . MET A 1 88 ? 42.235 17.656 -24.944 1.00 36.81 88 MET A O 1
ATOM 661 N N . HIS A 1 89 ? 43.994 19.047 -24.792 1.00 41.78 89 HIS A N 1
ATOM 662 C CA . HIS A 1 89 ? 44.380 19.059 -26.187 1.00 41.78 89 HIS A CA 1
ATOM 663 C C . HIS A 1 89 ? 45.380 17.916 -26.386 1.00 41.78 89 HIS A C 1
ATOM 665 O O . HIS A 1 89 ? 46.503 18.019 -25.894 1.00 41.78 89 HIS A O 1
ATOM 671 N N . LEU A 1 90 ? 45.003 16.847 -27.092 1.00 38.50 90 LEU A N 1
ATOM 672 C CA . LEU A 1 90 ? 45.961 15.864 -27.601 1.00 38.50 90 LEU A CA 1
ATOM 673 C C . LEU A 1 90 ? 45.603 15.419 -29.032 1.00 38.50 90 LEU A C 1
ATOM 675 O O . LEU A 1 90 ? 44.423 15.270 -29.347 1.00 38.50 90 LEU A O 1
ATOM 679 N N . PRO A 1 91 ? 46.625 15.261 -29.895 1.00 38.84 91 PRO A N 1
ATOM 680 C CA . PRO A 1 91 ? 46.494 15.067 -31.333 1.00 38.84 91 PRO A CA 1
ATOM 681 C C . PRO A 1 91 ? 46.138 13.625 -31.707 1.00 38.84 91 PRO A C 1
ATOM 683 O O . PRO A 1 91 ? 46.495 12.672 -31.016 1.00 38.84 91 PRO A O 1
ATOM 686 N N . MET A 1 92 ? 45.486 13.479 -32.859 1.00 39.91 92 MET A N 1
ATOM 687 C CA . MET A 1 92 ? 45.283 12.201 -33.533 1.00 39.91 92 MET A CA 1
ATOM 688 C C . MET A 1 92 ? 46.624 11.605 -33.981 1.00 39.91 92 MET A C 1
ATOM 690 O O . MET A 1 92 ? 47.259 12.147 -34.883 1.00 39.91 92 MET A O 1
ATOM 694 N N . ASN A 1 93 ? 47.031 10.479 -33.389 1.00 45.81 93 ASN A N 1
ATOM 695 C CA . ASN A 1 93 ? 47.691 9.392 -34.117 1.00 45.81 93 ASN A CA 1
ATOM 696 C C . ASN A 1 93 ? 47.816 8.107 -33.275 1.00 45.81 93 ASN A C 1
ATOM 698 O O . ASN A 1 93 ? 48.171 8.150 -32.101 1.00 45.81 93 ASN A O 1
ATOM 702 N N . SER A 1 94 ? 47.577 6.981 -33.957 1.00 33.91 94 SER A N 1
ATOM 703 C CA . SER A 1 94 ? 47.811 5.567 -33.606 1.00 33.91 94 SER A CA 1
ATOM 704 C C . SER A 1 94 ? 47.055 4.940 -32.420 1.00 33.91 94 SER A C 1
ATOM 706 O O . SER A 1 94 ? 47.391 5.131 -31.254 1.00 33.91 94 SER A O 1
ATOM 708 N N . MET A 1 95 ? 46.099 4.068 -32.766 1.00 40.31 95 MET A N 1
ATOM 709 C CA . MET A 1 95 ? 45.634 2.950 -31.933 1.00 40.31 95 MET A CA 1
ATOM 710 C C . MET A 1 95 ? 46.773 1.948 -31.656 1.00 40.31 95 MET A C 1
ATOM 712 O O . MET A 1 95 ? 47.642 1.776 -32.513 1.00 40.31 95 MET A O 1
ATOM 716 N N . PRO A 1 96 ? 46.680 1.152 -30.577 1.00 40.47 96 PRO A N 1
ATOM 717 C CA . PRO A 1 96 ? 47.210 -0.203 -30.562 1.00 40.47 96 PRO A CA 1
ATOM 718 C C . PRO A 1 96 ? 46.079 -1.240 -30.481 1.00 40.47 96 PRO A C 1
ATOM 720 O O . PRO A 1 96 ? 45.261 -1.238 -29.561 1.00 40.47 96 PRO A O 1
ATOM 723 N N . LEU A 1 97 ? 46.071 -2.137 -31.469 1.00 38.97 97 LEU A N 1
ATOM 724 C CA . LEU A 1 97 ? 45.276 -3.361 -31.524 1.00 38.97 97 LEU A CA 1
ATOM 725 C C . LEU A 1 97 ? 45.680 -4.371 -30.428 1.00 38.97 97 LEU A C 1
ATOM 727 O O . LEU A 1 97 ? 46.863 -4.558 -30.158 1.00 38.97 97 LEU A O 1
ATOM 731 N N . LEU A 1 98 ? 44.655 -5.052 -29.903 1.00 44.16 98 LEU A N 1
ATOM 732 C CA . LEU A 1 98 ? 44.545 -6.473 -29.520 1.00 44.16 98 LEU A CA 1
ATOM 733 C C . LEU A 1 98 ? 45.769 -7.237 -28.973 1.00 44.16 98 LEU A C 1
ATOM 735 O O . LEU A 1 98 ? 46.773 -7.447 -29.652 1.00 44.16 98 LEU A O 1
ATOM 739 N N . LYS A 1 99 ? 45.552 -7.874 -27.814 1.00 35.16 99 LYS A N 1
ATOM 740 C CA . LYS A 1 99 ? 46.130 -9.183 -27.478 1.00 35.16 99 LYS A CA 1
ATOM 741 C C . LYS A 1 99 ? 45.146 -9.995 -26.627 1.00 35.16 99 LYS A C 1
ATOM 743 O O . LYS A 1 99 ? 44.928 -9.673 -25.464 1.00 35.16 99 LYS A O 1
ATOM 748 N N . ASP A 1 100 ? 44.586 -11.036 -27.237 1.00 34.12 100 ASP A N 1
ATOM 749 C CA . ASP A 1 100 ? 44.055 -12.219 -26.556 1.00 34.12 100 ASP A CA 1
ATOM 750 C C . ASP A 1 100 ? 45.217 -13.145 -26.150 1.00 34.12 100 ASP A C 1
ATOM 752 O O . ASP A 1 100 ? 46.253 -13.151 -26.820 1.00 34.12 100 ASP A O 1
ATOM 756 N N . PHE A 1 101 ? 45.047 -13.894 -25.053 1.00 28.66 101 PHE A N 1
ATOM 757 C CA . PHE A 1 101 ? 45.191 -15.360 -24.932 1.00 28.66 101 PHE A CA 1
ATOM 758 C C . PHE A 1 101 ? 45.402 -15.802 -23.466 1.00 28.66 101 PHE A C 1
ATOM 760 O O . PHE A 1 101 ? 46.406 -15.467 -22.844 1.00 28.66 101 PHE A O 1
ATOM 767 N N . SER A 1 102 ? 44.466 -16.652 -23.025 1.00 30.39 102 SER A N 1
ATOM 768 C CA . SER A 1 102 ? 44.648 -17.887 -22.238 1.00 30.39 102 SER A CA 1
ATOM 769 C C . SER A 1 102 ? 44.793 -17.879 -20.705 1.00 30.39 102 SER A C 1
ATOM 771 O O . SER A 1 102 ? 45.752 -17.365 -20.143 1.00 30.39 102 SER A O 1
ATOM 773 N N . ASP A 1 103 ? 43.815 -18.578 -20.103 1.00 31.48 103 ASP A N 1
ATOM 774 C CA . ASP A 1 103 ? 43.842 -19.559 -19.001 1.00 31.48 103 ASP A CA 1
ATOM 775 C C . ASP A 1 103 ? 44.872 -19.428 -17.867 1.00 31.48 103 ASP A C 1
ATOM 777 O O . ASP A 1 103 ? 46.058 -19.684 -18.056 1.00 31.48 103 ASP A O 1
ATOM 781 N N . GLU A 1 104 ? 44.363 -19.294 -16.635 1.00 30.69 104 GLU A N 1
ATOM 782 C CA . GLU A 1 104 ? 44.711 -20.253 -15.579 1.00 30.69 104 GLU A CA 1
ATOM 783 C C . GLU A 1 104 ? 43.581 -20.438 -14.547 1.00 30.69 104 GLU A C 1
ATOM 785 O O . GLU A 1 104 ? 42.770 -19.553 -14.276 1.00 30.69 104 GLU A O 1
ATOM 790 N N . SER A 1 105 ? 43.538 -21.664 -14.041 1.00 29.19 105 SER A N 1
ATOM 791 C CA . SER A 1 105 ? 42.568 -22.360 -13.197 1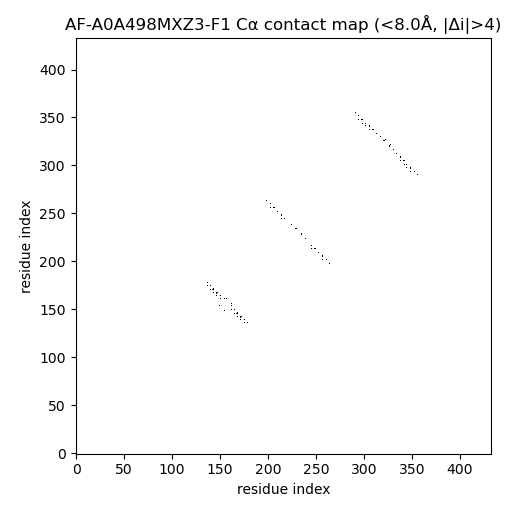.00 29.19 105 SER A CA 1
ATOM 792 C C . SER A 1 105 ? 42.621 -22.038 -11.690 1.00 29.19 105 SER A C 1
ATOM 794 O O . SER A 1 105 ? 43.562 -21.408 -11.223 1.00 29.19 105 SER A O 1
ATOM 796 N N . SER A 1 106 ? 41.669 -22.635 -10.943 1.00 29.58 106 SER A N 1
ATOM 797 C CA . SER A 1 106 ? 41.594 -22.806 -9.467 1.00 29.58 106 SER A CA 1
ATOM 798 C C . SER A 1 106 ? 41.181 -21.568 -8.654 1.00 29.58 106 SER A C 1
ATOM 800 O O . SER A 1 106 ? 41.696 -20.483 -8.857 1.00 29.58 106 SER A O 1
ATOM 802 N N . ASP A 1 107 ? 40.293 -21.591 -7.656 1.00 29.78 107 ASP A N 1
ATOM 803 C CA . ASP A 1 107 ? 39.506 -22.631 -6.986 1.00 29.78 107 ASP A CA 1
ATOM 804 C C . ASP A 1 107 ? 38.352 -21.943 -6.220 1.00 29.78 107 ASP A C 1
ATOM 806 O O . ASP A 1 107 ? 38.536 -20.881 -5.623 1.00 29.78 107 ASP A O 1
ATOM 810 N N . GLN A 1 108 ? 37.171 -22.570 -6.171 1.00 33.50 108 GLN A N 1
ATOM 811 C CA . GLN A 1 108 ? 36.229 -22.410 -5.049 1.00 33.50 108 GLN A CA 1
ATOM 812 C C . GLN A 1 108 ? 36.526 -23.499 -4.002 1.00 33.50 108 GLN A C 1
ATOM 814 O O . GLN A 1 108 ? 36.966 -24.589 -4.365 1.00 33.50 108 GLN A O 1
ATOM 819 N N . PRO A 1 109 ? 36.162 -23.293 -2.721 1.00 31.59 109 PRO A N 1
ATOM 820 C CA . PRO A 1 109 ? 34.960 -24.002 -2.289 1.00 31.59 109 PRO A CA 1
ATOM 821 C C . PRO A 1 109 ? 34.023 -23.222 -1.356 1.00 31.59 109 PRO A C 1
ATOM 823 O O . PRO A 1 109 ? 34.399 -22.521 -0.420 1.00 31.59 109 PRO A O 1
ATOM 826 N N . SER A 1 110 ? 32.746 -23.480 -1.613 1.00 29.25 110 SER A N 1
ATOM 827 C CA . SER A 1 110 ? 31.559 -23.280 -0.790 1.00 29.25 110 SER A CA 1
ATOM 828 C C . SER A 1 110 ? 31.651 -23.838 0.636 1.00 29.25 110 SER A C 1
ATOM 830 O O . SER A 1 110 ? 32.106 -24.964 0.818 1.00 29.25 110 SER A O 1
ATOM 832 N N . THR A 1 111 ? 31.004 -23.179 1.606 1.00 27.44 111 THR A N 1
ATOM 833 C CA . THR A 1 111 ? 30.373 -23.884 2.741 1.00 27.44 111 THR A CA 1
ATOM 834 C C . THR A 1 111 ? 28.997 -23.292 3.078 1.00 27.44 111 THR A C 1
ATOM 836 O O . THR A 1 111 ? 28.860 -22.268 3.738 1.00 27.44 111 THR A O 1
ATOM 839 N N . LYS A 1 112 ? 27.939 -23.980 2.626 1.00 30.66 112 LYS A N 1
ATOM 840 C CA . LYS A 1 112 ? 26.581 -23.883 3.182 1.00 30.66 112 LYS A CA 1
ATOM 841 C C . LYS A 1 112 ? 26.504 -24.831 4.382 1.00 30.66 112 LYS A C 1
ATOM 843 O O . LYS A 1 112 ? 26.697 -26.031 4.204 1.00 30.66 112 LYS A O 1
ATOM 848 N N . LYS A 1 113 ? 26.164 -24.336 5.575 1.00 27.86 113 LYS A N 1
ATOM 849 C CA . LYS A 1 113 ? 25.687 -25.179 6.685 1.00 27.86 113 LYS A CA 1
ATOM 850 C C . LYS A 1 113 ? 24.169 -25.051 6.795 1.00 27.86 113 LYS A C 1
ATOM 852 O O . LYS A 1 113 ? 23.650 -24.004 7.156 1.00 27.86 113 LYS A O 1
ATOM 857 N N . LYS A 1 114 ? 23.484 -26.145 6.457 1.00 28.84 114 LYS A N 1
ATOM 858 C CA . LYS A 1 114 ? 22.102 -26.443 6.845 1.00 28.84 114 LYS A CA 1
ATOM 859 C C . LYS A 1 114 ? 22.144 -27.010 8.267 1.00 28.84 114 LYS A C 1
ATOM 861 O O . LYS A 1 114 ? 22.874 -27.972 8.491 1.00 28.84 114 LYS A O 1
ATOM 866 N N . SER A 1 115 ? 21.358 -26.475 9.196 1.00 26.45 115 SER A N 1
ATOM 867 C CA . SER A 1 115 ? 20.990 -27.186 10.426 1.00 26.45 115 SER A CA 1
ATOM 868 C C . SER A 1 115 ? 19.494 -27.467 10.400 1.00 26.45 115 SER A C 1
ATOM 870 O O . SER A 1 115 ? 18.674 -26.557 10.484 1.00 26.45 115 SER A O 1
ATOM 872 N N . SER A 1 116 ? 19.169 -28.745 10.234 1.00 27.44 116 SER A N 1
ATOM 873 C CA . SER A 1 116 ? 17.840 -29.323 10.384 1.00 27.44 116 SER A CA 1
ATOM 874 C C . SER A 1 116 ? 17.514 -29.526 11.862 1.00 27.44 116 SER A C 1
ATOM 876 O O . SER A 1 116 ? 18.312 -30.130 12.578 1.00 27.44 116 SER A O 1
ATOM 878 N N . ILE A 1 117 ? 16.316 -29.137 12.285 1.00 31.61 117 ILE A N 1
ATOM 879 C CA . ILE A 1 117 ? 15.631 -29.728 13.440 1.00 31.61 117 ILE A CA 1
ATOM 880 C C . ILE A 1 117 ? 14.195 -30.010 12.975 1.00 31.61 117 ILE A C 1
ATOM 882 O O . ILE A 1 117 ? 13.542 -29.075 12.511 1.00 31.61 117 ILE A O 1
ATOM 886 N N . PRO A 1 118 ? 13.696 -31.259 13.031 1.00 33.12 118 PRO A N 1
ATOM 887 C CA . PRO A 1 118 ? 12.312 -31.556 12.703 1.00 33.12 118 PRO A CA 1
ATOM 888 C C . PRO A 1 118 ? 11.456 -31.459 13.971 1.00 33.12 118 PRO A C 1
ATOM 890 O O . PRO A 1 118 ? 11.724 -32.141 14.957 1.00 33.12 118 PRO A O 1
ATOM 893 N N . LEU A 1 119 ? 10.401 -30.646 13.938 1.00 28.47 119 LEU A N 1
ATOM 894 C CA . LEU A 1 119 ? 9.232 -30.852 14.791 1.00 28.47 119 LEU A CA 1
ATOM 895 C C . LEU A 1 119 ? 8.038 -31.137 13.883 1.00 28.47 119 LEU A C 1
ATOM 897 O O . LEU A 1 119 ? 7.425 -30.241 13.312 1.00 28.47 119 LEU A O 1
ATOM 901 N N . THR A 1 120 ? 7.741 -32.419 13.730 1.00 34.72 120 THR A N 1
ATOM 902 C CA . THR A 1 120 ? 6.468 -32.928 13.234 1.00 34.72 120 THR A CA 1
ATOM 903 C C . THR A 1 120 ? 5.553 -33.136 14.431 1.00 34.72 120 THR A C 1
ATOM 905 O O . THR A 1 120 ? 5.917 -33.912 15.301 1.00 34.72 120 THR A O 1
ATOM 908 N N . VAL A 1 121 ? 4.387 -32.477 14.452 1.00 35.84 121 VAL A N 1
ATOM 909 C CA . VAL A 1 121 ? 3.081 -33.014 14.895 1.00 35.84 121 VAL A CA 1
ATOM 910 C C . VAL A 1 121 ? 1.979 -32.036 14.433 1.00 35.84 121 VAL A C 1
ATOM 912 O O . VAL A 1 121 ? 1.858 -30.930 14.940 1.00 35.84 121 VAL A O 1
ATOM 915 N N . VAL A 1 122 ? 1.188 -32.516 13.462 1.00 33.81 122 VAL A N 1
ATOM 916 C CA . VAL A 1 122 ? -0.246 -32.246 13.209 1.00 33.81 122 VAL A CA 1
ATOM 917 C C . VAL A 1 122 ? -0.666 -30.844 12.735 1.00 33.81 122 VAL A C 1
ATOM 919 O O . VAL A 1 122 ? -1.034 -30.001 13.536 1.00 33.81 122 VAL A O 1
ATOM 922 N N . VAL A 1 123 ? -0.787 -30.688 11.406 1.00 34.44 123 VAL A N 1
ATOM 923 C CA . VAL A 1 123 ? -2.043 -30.291 10.722 1.00 34.44 123 VAL A CA 1
ATOM 924 C C . VAL A 1 123 ? -2.090 -31.042 9.379 1.00 34.44 123 VAL A C 1
ATOM 926 O O . VAL A 1 123 ? -1.552 -30.595 8.366 1.00 34.44 123 VAL A O 1
ATOM 929 N N . GLY A 1 124 ? -2.672 -32.244 9.386 1.00 34.03 124 GLY A N 1
ATOM 930 C CA . GLY A 1 124 ? -2.854 -33.077 8.193 1.00 34.03 124 GLY A CA 1
ATOM 931 C C . GLY A 1 124 ? -3.972 -32.526 7.312 1.00 34.03 124 GLY A C 1
ATOM 932 O O . GLY A 1 124 ? -5.141 -32.799 7.562 1.00 34.03 124 GLY A O 1
ATOM 933 N N . GLY A 1 125 ? -3.603 -31.722 6.315 1.00 39.84 125 GLY A N 1
ATOM 934 C CA . GLY A 1 125 ? -4.527 -31.212 5.296 1.00 39.84 125 GLY A CA 1
ATOM 935 C C . GLY A 1 125 ? -4.002 -30.027 4.480 1.00 39.84 125 GLY A C 1
ATOM 936 O O . GLY A 1 125 ? -4.521 -29.763 3.403 1.00 39.84 125 GLY A O 1
ATOM 937 N N . ARG A 1 126 ? -2.965 -29.316 4.955 1.00 46.50 126 ARG A N 1
ATOM 938 C CA . ARG A 1 126 ? -2.471 -28.077 4.313 1.00 46.50 126 ARG A CA 1
ATOM 939 C C . ARG A 1 126 ? -1.222 -28.267 3.441 1.00 46.50 126 ARG A C 1
ATOM 941 O O . ARG A 1 126 ? -1.066 -27.567 2.448 1.00 46.50 126 ARG A O 1
ATOM 948 N N . ALA A 1 127 ? -0.380 -29.251 3.761 1.00 46.41 127 ALA A N 1
ATOM 949 C CA . ALA A 1 127 ? 0.827 -29.555 2.986 1.00 46.41 127 ALA A CA 1
ATOM 950 C C . ALA A 1 127 ? 0.513 -30.140 1.593 1.00 46.41 127 ALA A C 1
ATOM 952 O O . ALA A 1 127 ? 1.263 -29.918 0.645 1.00 46.41 127 ALA A O 1
ATOM 953 N N . ASP A 1 128 ? -0.618 -30.838 1.452 1.00 49.25 128 ASP A N 1
ATOM 954 C CA . ASP A 1 128 ? -0.979 -31.518 0.204 1.00 49.25 128 ASP A CA 1
ATOM 955 C C . ASP A 1 128 ? -1.448 -30.545 -0.893 1.00 49.25 128 ASP A C 1
ATOM 957 O O . ASP A 1 128 ? -1.255 -30.820 -2.074 1.00 49.25 128 ASP A O 1
ATOM 961 N N . GLU A 1 129 ? -2.021 -29.390 -0.535 1.00 52.66 129 GLU A N 1
ATOM 962 C CA . GLU A 1 129 ? -2.446 -28.356 -1.497 1.00 52.66 129 GLU A CA 1
ATOM 963 C C . GLU A 1 129 ? -1.303 -27.398 -1.879 1.00 52.66 129 GLU A C 1
ATOM 965 O O . GLU A 1 129 ? -1.180 -26.999 -3.042 1.00 52.66 129 GLU A O 1
ATOM 970 N N . GLU A 1 130 ? -0.394 -27.085 -0.949 1.00 54.47 130 GLU A N 1
ATOM 971 C CA . GLU A 1 130 ? 0.835 -26.336 -1.261 1.00 54.47 130 GLU A CA 1
ATOM 972 C C . GLU A 1 130 ? 1.781 -27.136 -2.170 1.00 54.47 130 GLU A C 1
ATOM 974 O O . GLU A 1 130 ? 2.403 -26.568 -3.068 1.00 54.47 130 GLU A O 1
ATOM 979 N N . CYS A 1 131 ? 1.845 -28.462 -1.998 1.00 51.47 131 CYS A N 1
ATOM 980 C CA . CYS A 1 131 ? 2.624 -29.338 -2.873 1.00 51.47 131 CYS A CA 1
ATOM 981 C C . CYS A 1 131 ? 2.059 -29.337 -4.307 1.00 51.47 131 CYS A C 1
ATOM 983 O O . CYS A 1 131 ? 2.778 -29.041 -5.258 1.00 51.47 131 CYS A O 1
ATOM 985 N N . LYS A 1 132 ? 0.739 -29.521 -4.464 1.00 64.50 132 LYS A N 1
ATOM 986 C CA . LYS A 1 132 ? 0.064 -29.519 -5.778 1.00 64.50 132 LYS A CA 1
ATOM 987 C C . LYS A 1 132 ? 0.158 -28.181 -6.515 1.00 64.50 132 LYS A C 1
ATOM 989 O O . LYS A 1 132 ? 0.272 -28.162 -7.738 1.00 64.50 132 LYS A O 1
ATOM 994 N N . THR A 1 133 ? 0.084 -27.057 -5.802 1.00 66.00 133 THR A N 1
ATOM 995 C CA . THR A 1 133 ? 0.217 -25.718 -6.409 1.00 66.00 133 THR A CA 1
ATOM 996 C C . THR A 1 133 ? 1.663 -25.413 -6.803 1.00 66.00 133 THR A C 1
ATOM 998 O O . THR A 1 133 ? 1.899 -24.850 -7.873 1.00 66.00 133 THR A O 1
ATOM 1001 N N . ALA A 1 134 ? 2.643 -25.843 -6.003 1.00 69.44 134 ALA A N 1
ATOM 1002 C CA . ALA A 1 134 ? 4.062 -25.731 -6.338 1.00 69.44 134 ALA A CA 1
ATOM 1003 C C . ALA A 1 134 ? 4.487 -26.650 -7.497 1.00 69.44 134 ALA A C 1
ATOM 1005 O O . ALA A 1 134 ? 5.381 -26.280 -8.263 1.00 69.44 134 ALA A O 1
ATOM 1006 N N . ASP A 1 135 ? 3.864 -27.821 -7.629 1.00 77.19 135 ASP A N 1
ATOM 1007 C CA . ASP A 1 135 ? 4.094 -28.745 -8.740 1.00 77.19 135 ASP A CA 1
ATOM 1008 C C . ASP A 1 135 ? 3.462 -28.210 -10.034 1.00 77.19 135 ASP A C 1
ATOM 1010 O O . ASP A 1 135 ? 4.160 -28.091 -11.037 1.00 77.19 135 ASP A O 1
ATOM 1014 N N . ARG A 1 136 ? 2.222 -27.694 -9.986 1.00 80.62 136 ARG A N 1
ATOM 1015 C CA . ARG A 1 136 ? 1.596 -27.005 -11.134 1.00 80.62 136 ARG A CA 1
ATOM 1016 C C . ARG A 1 136 ? 2.406 -25.810 -11.640 1.00 80.62 136 ARG A C 1
ATOM 1018 O O . ARG A 1 136 ? 2.491 -25.600 -12.845 1.00 80.62 136 ARG A O 1
ATOM 1025 N N . LYS A 1 137 ? 3.005 -25.017 -10.744 1.00 79.75 137 LYS A N 1
ATOM 1026 C CA . LYS A 1 137 ? 3.866 -23.890 -11.141 1.00 79.75 137 LYS A CA 1
ATOM 1027 C C . LYS A 1 137 ? 5.129 -24.370 -11.861 1.00 79.75 137 LYS A C 1
ATOM 1029 O O . LYS A 1 137 ? 5.558 -23.729 -12.817 1.00 79.75 137 LYS A O 1
ATOM 1034 N N . ARG A 1 138 ? 5.718 -25.484 -11.411 1.00 84.25 138 ARG A N 1
ATOM 1035 C CA . ARG A 1 138 ? 6.863 -26.119 -12.077 1.00 84.25 138 ARG A CA 1
ATOM 1036 C C . ARG A 1 138 ? 6.477 -26.625 -13.465 1.00 84.25 138 ARG A C 1
ATOM 1038 O O . ARG A 1 138 ? 7.153 -26.271 -14.424 1.00 84.25 138 ARG A O 1
ATOM 1045 N N . ASP A 1 139 ? 5.337 -27.298 -13.585 1.00 84.81 139 ASP A N 1
ATOM 1046 C CA . ASP A 1 139 ? 4.823 -27.779 -14.872 1.00 84.81 139 ASP A CA 1
ATOM 1047 C C . ASP A 1 139 ? 4.587 -26.624 -15.866 1.00 84.81 139 ASP A C 1
ATOM 1049 O O . ASP A 1 139 ? 4.963 -26.712 -17.035 1.00 84.81 139 ASP A O 1
ATOM 1053 N N . LEU A 1 140 ? 4.021 -25.500 -15.405 1.00 83.75 140 LEU A N 1
ATOM 1054 C CA . LEU A 1 140 ? 3.819 -24.298 -16.226 1.00 83.75 140 LEU A CA 1
ATOM 1055 C C . LEU A 1 140 ? 5.141 -23.628 -16.631 1.00 83.75 140 LEU A C 1
ATOM 1057 O O . LEU A 1 140 ? 5.265 -23.132 -17.753 1.00 83.75 140 LEU A O 1
ATOM 1061 N N . GLN A 1 141 ? 6.137 -23.613 -15.740 1.00 83.00 141 GLN A N 1
ATOM 1062 C CA . GLN A 1 141 ? 7.475 -23.105 -16.050 1.00 83.00 141 GLN A CA 1
ATOM 1063 C C . GLN A 1 141 ? 8.185 -23.979 -17.088 1.00 83.00 141 GLN A C 1
ATOM 1065 O O . GLN A 1 141 ? 8.806 -23.437 -18.004 1.00 83.00 141 GLN A O 1
ATOM 1070 N N . ASP A 1 142 ? 8.047 -25.300 -16.995 1.00 85.19 142 ASP A N 1
ATOM 1071 C CA . ASP A 1 142 ? 8.621 -26.248 -17.949 1.00 85.19 142 ASP A CA 1
ATOM 1072 C C . ASP A 1 142 ? 7.930 -26.161 -19.320 1.00 85.19 142 ASP A C 1
ATOM 1074 O O . ASP A 1 142 ? 8.611 -26.116 -20.348 1.00 85.19 142 ASP A O 1
ATOM 1078 N N . LEU A 1 143 ? 6.599 -26.008 -19.353 1.00 86.38 143 LEU A N 1
ATOM 1079 C CA . LEU A 1 143 ? 5.823 -25.734 -20.574 1.00 86.38 143 LEU A CA 1
ATOM 1080 C C . LEU A 1 143 ? 6.244 -24.423 -21.251 1.00 86.38 143 LEU A C 1
ATOM 1082 O O . LEU A 1 143 ? 6.434 -24.376 -22.468 1.00 86.38 143 LEU A O 1
ATOM 1086 N N . LEU A 1 144 ? 6.430 -23.355 -20.470 1.00 83.69 144 LEU A N 1
ATOM 1087 C CA . LEU A 1 144 ? 6.901 -22.070 -20.983 1.00 83.69 144 LEU A CA 1
ATOM 1088 C C . LEU A 1 144 ? 8.325 -22.183 -21.545 1.00 83.69 144 LEU A C 1
ATOM 1090 O O . LEU A 1 144 ? 8.623 -21.602 -22.589 1.00 83.69 144 LEU A O 1
ATOM 1094 N N . ARG A 1 145 ? 9.198 -22.945 -20.879 1.00 85.12 145 ARG A N 1
ATOM 1095 C CA . ARG A 1 145 ? 10.571 -23.207 -21.330 1.00 85.12 145 ARG A CA 1
ATOM 1096 C C . ARG A 1 145 ? 10.580 -23.979 -22.647 1.00 85.12 145 ARG A C 1
ATOM 1098 O O . ARG A 1 145 ? 11.250 -23.560 -23.584 1.00 85.12 145 ARG A O 1
ATOM 1105 N N . GLN A 1 146 ? 9.758 -25.021 -22.749 1.00 85.62 146 GLN A N 1
ATOM 1106 C CA . GLN A 1 146 ? 9.593 -25.817 -23.962 1.00 85.62 146 GLN A CA 1
ATOM 1107 C C . GLN A 1 146 ? 9.084 -24.976 -25.143 1.00 85.62 146 GLN A C 1
ATOM 1109 O O . GLN A 1 146 ? 9.626 -25.075 -26.243 1.00 85.62 146 GLN A O 1
ATOM 1114 N N . GLU A 1 147 ? 8.083 -24.113 -24.940 1.00 82.88 147 GLU A N 1
ATOM 1115 C CA . GLU A 1 147 ? 7.592 -23.229 -26.006 1.00 82.88 147 GLU A CA 1
ATOM 1116 C C . GLU A 1 147 ? 8.605 -22.135 -26.382 1.00 82.88 147 GLU A C 1
ATOM 1118 O O . GLU A 1 147 ? 8.741 -21.808 -27.560 1.00 82.88 147 GLU A O 1
ATOM 1123 N N . MET A 1 148 ? 9.384 -21.597 -25.439 1.00 75.88 148 MET A N 1
ATOM 1124 C CA . MET A 1 148 ? 10.478 -20.677 -25.780 1.00 75.88 148 MET A CA 1
ATOM 1125 C C . MET A 1 148 ? 11.592 -21.374 -26.576 1.00 75.88 148 MET A C 1
ATOM 1127 O O . MET A 1 148 ? 12.055 -20.827 -27.579 1.00 75.88 148 MET A O 1
ATOM 1131 N N . ASP A 1 149 ? 11.974 -22.595 -26.202 1.00 80.19 149 ASP A N 1
ATOM 1132 C CA . ASP A 1 149 ? 13.011 -23.371 -26.893 1.00 80.19 149 ASP A CA 1
ATOM 1133 C C . ASP A 1 149 ? 12.569 -23.775 -28.306 1.00 80.19 149 ASP A C 1
ATOM 1135 O O . ASP A 1 149 ? 13.324 -23.630 -29.272 1.00 80.19 149 ASP A O 1
ATOM 1139 N N . LEU A 1 150 ? 11.306 -24.174 -28.475 1.00 75.38 150 LEU A N 1
ATOM 1140 C CA . LEU A 1 150 ? 10.712 -24.384 -29.795 1.00 75.38 150 LEU A CA 1
ATOM 1141 C C . LEU A 1 150 ? 10.688 -23.075 -30.610 1.00 75.38 150 LEU A C 1
ATOM 1143 O O . LEU A 1 150 ? 10.722 -23.105 -31.836 1.00 75.38 150 LEU A O 1
ATOM 1147 N N . HIS A 1 151 ? 10.604 -21.897 -29.973 1.00 71.25 151 HIS A N 1
ATOM 1148 C CA . HIS A 1 151 ? 10.501 -20.599 -30.673 1.00 71.25 151 HIS A CA 1
ATOM 1149 C C . HIS A 1 151 ? 11.867 -20.178 -31.202 1.00 71.25 151 HIS A C 1
ATOM 1151 O O . HIS A 1 151 ? 11.975 -19.605 -32.283 1.00 71.25 151 HIS A O 1
ATOM 1157 N N . LEU A 1 152 ? 12.912 -20.536 -30.463 1.00 70.06 152 LEU A N 1
ATOM 1158 C CA . LEU A 1 152 ? 14.302 -20.332 -30.842 1.00 70.06 152 LEU A CA 1
ATOM 1159 C C . LEU A 1 152 ? 14.767 -21.329 -31.915 1.00 70.06 152 LEU A C 1
ATOM 1161 O O . LEU A 1 152 ? 15.533 -20.953 -32.799 1.00 70.06 152 LEU A O 1
ATOM 1165 N N . THR A 1 153 ? 14.299 -22.579 -31.868 1.00 71.12 153 THR A N 1
ATOM 1166 C CA . THR A 1 153 ? 14.743 -23.652 -32.781 1.00 71.12 153 THR A CA 1
ATOM 1167 C C . THR A 1 153 ? 13.917 -23.757 -34.066 1.00 71.12 153 THR A C 1
ATOM 1169 O O . THR A 1 153 ? 14.482 -23.997 -35.132 1.00 71.12 153 THR A O 1
ATOM 1172 N N . ASP A 1 154 ? 12.604 -23.514 -34.003 1.00 62.78 154 ASP A N 1
ATOM 1173 C CA . ASP A 1 154 ? 11.664 -23.675 -35.125 1.00 62.78 154 ASP A CA 1
ATOM 1174 C C . ASP A 1 154 ? 11.253 -22.332 -35.768 1.00 62.78 154 ASP A C 1
ATOM 1176 O O . ASP A 1 154 ? 10.205 -22.202 -36.412 1.00 62.78 154 ASP A O 1
ATOM 1180 N N . GLY A 1 155 ? 12.105 -21.305 -35.633 1.00 56.62 155 GLY A N 1
ATOM 1181 C CA . GLY A 1 155 ? 11.914 -19.952 -36.185 1.00 56.62 155 GLY A CA 1
ATOM 1182 C C . GLY A 1 155 ? 11.787 -19.877 -37.718 1.00 56.62 155 GLY A C 1
ATOM 1183 O O . GLY A 1 155 ? 11.631 -18.793 -38.274 1.00 56.62 155 GLY A O 1
ATOM 1184 N N . ARG A 1 156 ? 11.833 -21.023 -38.412 1.00 58.50 156 ARG A N 1
ATOM 1185 C CA . ARG A 1 156 ? 11.580 -21.186 -39.854 1.00 58.50 156 ARG A CA 1
ATOM 1186 C C . ARG A 1 156 ? 10.135 -21.586 -40.191 1.00 58.50 156 ARG A C 1
ATOM 1188 O O . ARG A 1 156 ? 9.814 -21.759 -41.365 1.00 58.50 156 ARG A O 1
ATOM 1195 N N . SER A 1 157 ? 9.266 -21.748 -39.195 1.00 59.91 157 SER A N 1
ATOM 1196 C CA . SER A 1 157 ? 7.845 -22.053 -39.389 1.00 59.91 157 SER A CA 1
ATO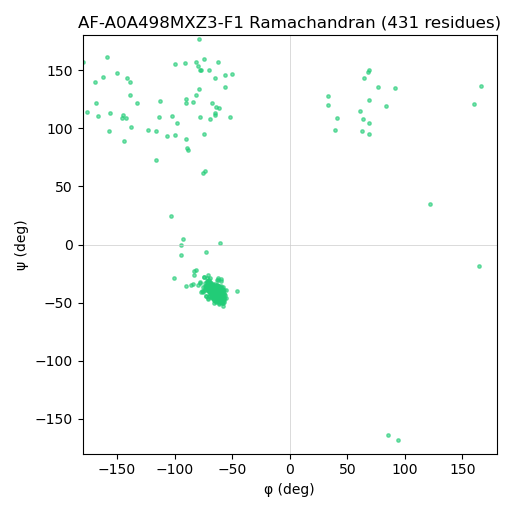M 1197 C C . SER A 1 157 ? 7.036 -20.830 -39.870 1.00 59.91 157 SER A C 1
ATOM 1199 O O . SER A 1 157 ? 7.471 -19.683 -39.764 1.00 59.91 157 SER A O 1
ATOM 1201 N N . SER A 1 158 ? 5.856 -21.063 -40.464 1.00 71.19 158 SER A N 1
ATOM 1202 C CA . SER A 1 158 ? 5.009 -19.995 -41.027 1.00 71.19 158 SER A CA 1
ATOM 1203 C C . SER A 1 158 ? 4.659 -18.924 -39.985 1.00 71.19 158 SER A C 1
ATOM 1205 O O . SER A 1 158 ? 4.385 -19.268 -38.835 1.00 71.19 158 SER A O 1
ATOM 1207 N N . VAL A 1 159 ? 4.545 -17.661 -40.411 1.00 72.25 159 VAL A N 1
ATOM 1208 C CA . VAL A 1 159 ? 4.193 -16.495 -39.569 1.00 72.25 159 VAL A CA 1
ATOM 1209 C C . VAL A 1 159 ? 3.003 -16.766 -38.637 1.00 72.25 159 VAL A C 1
ATOM 1211 O O . VAL A 1 159 ? 3.045 -16.407 -37.465 1.00 72.25 159 VAL A O 1
ATOM 1214 N N . GLN A 1 160 ? 1.979 -17.471 -39.121 1.00 76.38 160 GLN A N 1
ATOM 1215 C CA . GLN A 1 160 ? 0.789 -17.814 -38.341 1.00 76.38 160 GLN A CA 1
ATOM 1216 C C . GLN A 1 160 ? 1.085 -18.748 -37.154 1.00 76.38 160 GLN A C 1
ATOM 1218 O O . GLN A 1 160 ? 0.606 -18.507 -36.050 1.00 76.38 160 GLN A O 1
ATOM 1223 N N . ARG A 1 161 ? 1.948 -19.755 -37.338 1.00 74.12 161 ARG A N 1
ATOM 1224 C CA . ARG A 1 161 ? 2.384 -20.649 -36.249 1.00 74.12 161 ARG A CA 1
ATOM 1225 C C . ARG A 1 161 ? 3.239 -19.917 -35.222 1.00 74.12 161 ARG A C 1
ATOM 1227 O O . ARG A 1 161 ? 3.073 -20.150 -34.033 1.00 74.12 161 ARG A O 1
ATOM 1234 N N . ASN A 1 162 ? 4.112 -19.009 -35.654 1.00 74.69 162 ASN A N 1
ATOM 1235 C CA . ASN A 1 162 ? 4.879 -18.187 -34.715 1.00 74.69 162 ASN A CA 1
ATOM 1236 C C . ASN A 1 162 ? 3.966 -17.251 -33.913 1.00 74.69 162 ASN A C 1
ATOM 1238 O O . ASN A 1 162 ? 4.140 -17.131 -32.704 1.00 74.69 162 ASN A O 1
ATOM 1242 N N . GLN A 1 163 ? 2.936 -16.675 -34.538 1.00 77.88 163 GLN A N 1
ATOM 1243 C CA . GLN A 1 163 ? 1.955 -15.848 -33.835 1.00 77.88 163 GLN A CA 1
ATOM 1244 C C . GLN A 1 163 ? 1.165 -16.643 -32.782 1.00 77.88 163 GLN A C 1
ATOM 1246 O O . GLN A 1 163 ? 1.003 -16.181 -31.655 1.00 77.88 163 GLN A O 1
ATOM 1251 N N . GLU A 1 164 ? 0.715 -17.856 -33.111 1.00 81.50 164 GLU A N 1
ATOM 1252 C CA . GLU A 1 164 ? 0.042 -18.743 -32.151 1.00 81.50 164 GLU A CA 1
ATOM 1253 C C . GLU A 1 164 ? 0.940 -19.099 -30.961 1.00 81.50 164 GLU A C 1
ATOM 1255 O O . GLU A 1 164 ? 0.472 -19.179 -29.827 1.00 81.50 164 GLU A O 1
ATOM 1260 N N . ARG A 1 165 ? 2.240 -19.280 -31.200 1.00 78.25 165 ARG A N 1
ATOM 1261 C CA . ARG A 1 165 ? 3.217 -19.624 -30.160 1.00 78.25 165 ARG A CA 1
ATOM 1262 C C . ARG A 1 165 ? 3.534 -18.444 -29.258 1.00 78.25 165 ARG A C 1
ATOM 1264 O O . ARG A 1 165 ? 3.583 -18.610 -28.045 1.00 78.25 165 ARG A O 1
ATOM 1271 N N . VAL A 1 166 ? 3.644 -17.242 -29.821 1.00 81.31 166 VAL A N 1
ATOM 1272 C CA . VAL A 1 166 ? 3.732 -16.001 -29.039 1.00 81.31 166 VAL A CA 1
ATOM 1273 C C . VAL A 1 166 ? 2.496 -15.839 -28.152 1.00 81.31 166 VAL A C 1
ATOM 1275 O O . VAL A 1 166 ? 2.648 -15.558 -26.966 1.00 81.31 166 VAL A O 1
ATOM 1278 N N . ASN A 1 167 ? 1.297 -16.109 -28.680 1.00 83.25 167 ASN A N 1
ATOM 1279 C CA . ASN A 1 167 ? 0.058 -16.046 -27.901 1.00 83.25 167 ASN A CA 1
ATOM 1280 C C . ASN A 1 167 ? 0.039 -17.077 -26.749 1.00 83.25 167 ASN A C 1
ATOM 1282 O O . ASN A 1 167 ? -0.373 -16.753 -25.633 1.00 83.25 167 ASN A O 1
ATOM 1286 N N . ARG A 1 168 ? 0.534 -18.302 -26.980 1.00 82.19 168 ARG A N 1
ATOM 1287 C CA . ARG A 1 168 ? 0.681 -19.326 -25.926 1.00 82.19 168 ARG A CA 1
ATOM 1288 C C . ARG A 1 168 ? 1.695 -18.917 -24.856 1.00 82.19 168 ARG A C 1
ATOM 1290 O O . ARG A 1 168 ? 1.417 -19.047 -23.669 1.00 82.19 168 ARG A O 1
ATOM 1297 N N . ILE A 1 169 ? 2.834 -18.353 -25.258 1.00 82.31 169 ILE A N 1
ATOM 1298 C CA . ILE A 1 169 ? 3.860 -17.828 -24.341 1.00 82.31 169 ILE A CA 1
ATOM 1299 C C . ILE A 1 169 ? 3.293 -16.696 -23.475 1.00 82.31 169 ILE A C 1
ATOM 1301 O O . ILE A 1 169 ? 3.580 -16.640 -22.279 1.00 82.31 169 ILE A O 1
ATOM 1305 N N . THR A 1 170 ? 2.485 -15.798 -24.047 1.00 81.38 170 THR A N 1
ATOM 1306 C CA . THR A 1 170 ? 1.834 -14.731 -23.273 1.00 81.38 170 THR A CA 1
ATOM 1307 C C . THR A 1 170 ? 0.832 -15.284 -22.263 1.00 81.38 170 THR A C 1
ATOM 1309 O O . THR A 1 170 ? 0.872 -14.868 -21.110 1.00 81.38 170 THR A O 1
ATOM 1312 N N . GLN A 1 171 ? 0.015 -16.270 -22.647 1.00 85.25 171 GLN A N 1
ATOM 1313 C CA . GLN A 1 171 ? -0.959 -16.899 -21.747 1.00 85.25 171 GLN A CA 1
ATOM 1314 C C . GLN A 1 171 ? -0.278 -17.636 -20.586 1.00 85.25 171 GLN A C 1
ATOM 1316 O O . GLN A 1 171 ? -0.629 -17.413 -19.432 1.00 85.25 171 GLN A O 1
ATOM 1321 N N . LEU A 1 172 ? 0.759 -18.433 -20.867 1.00 83.31 172 LEU A N 1
ATOM 1322 C CA . LEU A 1 172 ? 1.527 -19.141 -19.835 1.00 83.31 172 LEU A CA 1
ATOM 1323 C C . LEU A 1 172 ? 2.198 -18.172 -18.848 1.00 83.31 172 LEU A C 1
ATOM 1325 O O . LEU A 1 172 ? 2.246 -18.435 -17.648 1.00 83.31 172 LEU A O 1
ATOM 1329 N N . LYS A 1 173 ? 2.691 -17.023 -19.329 1.00 81.31 173 LYS A N 1
ATOM 1330 C CA . LYS A 1 173 ? 3.248 -15.975 -18.458 1.00 81.31 173 LYS A CA 1
ATOM 1331 C C . LYS A 1 173 ? 2.196 -15.337 -17.555 1.00 81.31 173 LYS A C 1
ATOM 1333 O O . LYS A 1 173 ? 2.487 -15.080 -16.388 1.00 81.31 173 LYS A O 1
ATOM 1338 N N . GLU A 1 174 ? 1.007 -15.062 -18.079 1.00 81.19 174 GLU A N 1
ATOM 1339 C CA . GLU A 1 174 ? -0.095 -14.518 -17.280 1.00 81.19 174 GLU A CA 1
ATOM 1340 C C . GLU A 1 174 ? -0.572 -15.519 -16.222 1.00 81.19 174 GLU A C 1
ATOM 1342 O O . GLU A 1 174 ? -0.771 -15.140 -15.071 1.00 81.19 174 GLU A O 1
ATOM 1347 N N . GLU A 1 175 ? -0.665 -16.803 -16.565 1.00 83.69 175 GLU A N 1
ATOM 1348 C CA . GLU A 1 175 ? -1.107 -17.856 -15.646 1.00 83.69 175 GLU A CA 1
ATOM 1349 C C . GLU A 1 175 ? -0.112 -18.093 -14.494 1.00 83.69 175 GLU A C 1
ATOM 1351 O O . GLU A 1 175 ? -0.515 -18.227 -13.336 1.00 83.69 175 GLU A O 1
ATOM 1356 N N . ILE A 1 176 ? 1.197 -18.031 -14.775 1.00 79.38 176 ILE A N 1
ATOM 1357 C CA . ILE A 1 176 ? 2.246 -18.060 -13.740 1.00 79.38 176 ILE A CA 1
ATOM 1358 C C . ILE A 1 176 ? 2.133 -16.842 -12.813 1.00 79.38 176 ILE A C 1
ATOM 1360 O O . ILE A 1 176 ? 2.219 -16.988 -11.592 1.00 79.38 176 ILE A O 1
ATOM 1364 N N . ARG A 1 177 ? 1.900 -15.647 -13.373 1.00 76.00 177 ARG A N 1
ATOM 1365 C CA . ARG A 1 177 ? 1.747 -14.410 -12.594 1.00 76.00 177 ARG A CA 1
ATOM 1366 C C . ARG A 1 177 ? 0.515 -14.464 -11.685 1.00 76.00 177 ARG A C 1
ATOM 1368 O O . ARG A 1 177 ? 0.587 -14.050 -10.531 1.00 76.00 177 ARG A O 1
ATOM 1375 N N . LEU A 1 178 ? -0.601 -15.005 -12.174 1.00 76.50 178 LEU A N 1
ATOM 1376 C CA . LEU A 1 178 ? -1.815 -15.191 -11.375 1.00 76.50 178 LEU A CA 1
ATOM 1377 C C . LEU A 1 178 ? -1.587 -16.174 -10.215 1.00 76.50 178 LEU A C 1
ATOM 1379 O O . LEU A 1 178 ? -1.999 -15.891 -9.088 1.00 76.50 178 LEU A O 1
ATOM 1383 N N . GLN A 1 179 ? -0.869 -17.281 -10.441 1.00 72.38 179 GLN A N 1
ATOM 1384 C CA . GLN A 1 179 ? -0.505 -18.213 -9.364 1.00 72.38 179 GLN A CA 1
ATOM 1385 C C . GLN A 1 179 ? 0.400 -17.581 -8.296 1.00 72.38 179 GLN A C 1
ATOM 1387 O O . GLN A 1 179 ? 0.252 -17.894 -7.115 1.00 72.38 179 GLN A O 1
ATOM 1392 N N . GLU A 1 180 ? 1.315 -16.687 -8.679 1.00 69.88 180 GLU A N 1
ATOM 1393 C CA . GLU A 1 180 ? 2.154 -15.938 -7.732 1.00 69.88 180 GLU A CA 1
ATOM 1394 C C . GLU A 1 180 ? 1.317 -15.009 -6.848 1.00 69.88 180 GLU A C 1
ATOM 1396 O O . GLU A 1 180 ? 1.398 -15.099 -5.625 1.00 69.88 180 GLU A O 1
ATOM 1401 N N . THR A 1 181 ? 0.408 -14.229 -7.441 1.00 62.25 181 THR A N 1
ATOM 1402 C CA . THR A 1 181 ? -0.478 -13.337 -6.670 1.00 62.25 181 THR A CA 1
ATOM 1403 C C . THR A 1 181 ? -1.395 -14.085 -5.696 1.00 62.25 181 THR A C 1
ATOM 1405 O O . THR A 1 181 ? -1.599 -13.645 -4.563 1.00 62.25 181 THR A O 1
ATOM 1408 N N . HIS A 1 182 ? -1.910 -15.256 -6.089 1.00 57.59 182 HIS A N 1
ATOM 1409 C CA . HIS A 1 182 ? -2.730 -16.094 -5.211 1.00 57.59 182 HIS A CA 1
ATOM 1410 C C . HIS A 1 182 ? -1.936 -16.673 -4.036 1.00 57.59 182 HIS A C 1
ATOM 1412 O O . HIS A 1 182 ? -2.479 -16.812 -2.936 1.00 57.59 182 HIS A O 1
ATOM 1418 N N . ARG A 1 183 ? -0.659 -17.004 -4.247 1.00 59.34 183 ARG A N 1
ATOM 1419 C CA . ARG A 1 183 ? 0.225 -17.513 -3.197 1.00 59.34 183 ARG A CA 1
ATOM 1420 C C . ARG A 1 183 ? 0.569 -16.424 -2.181 1.00 59.34 183 ARG A C 1
ATOM 1422 O O . ARG A 1 183 ? 0.439 -16.680 -0.988 1.00 59.34 183 ARG A O 1
ATOM 1429 N N . ASP A 1 184 ? 0.901 -15.219 -2.634 1.00 52.00 184 ASP A N 1
ATOM 1430 C CA . ASP A 1 184 ? 1.227 -14.087 -1.754 1.00 52.00 184 ASP A CA 1
ATOM 1431 C C . ASP A 1 184 ? 0.007 -13.632 -0.930 1.00 52.00 184 ASP A C 1
ATOM 1433 O O . ASP A 1 184 ? 0.108 -13.364 0.272 1.00 52.00 184 ASP A O 1
ATOM 1437 N N . SER A 1 185 ? -1.188 -13.650 -1.531 1.00 53.00 185 SER A N 1
ATOM 1438 C CA . SER A 1 185 ? -2.454 -13.412 -0.823 1.00 53.00 185 SER A CA 1
ATOM 1439 C C . SER A 1 185 ? -2.764 -14.510 0.208 1.00 53.00 185 SER A C 1
ATOM 1441 O O . SER A 1 185 ? -3.169 -14.224 1.335 1.00 53.00 185 SER A O 1
ATOM 1443 N N . SER A 1 186 ? -2.512 -15.778 -0.125 1.00 50.00 186 SER A N 1
ATOM 1444 C CA . SER A 1 186 ? -2.740 -16.900 0.800 1.00 50.00 186 SER A CA 1
ATOM 1445 C C . SER A 1 186 ? -1.741 -16.910 1.963 1.00 50.00 186 SER A C 1
ATOM 1447 O O . SER A 1 186 ? -2.093 -17.268 3.090 1.00 50.00 186 SER A O 1
ATOM 1449 N N . GLN A 1 187 ? -0.499 -16.500 1.705 1.00 49.88 187 GLN A N 1
ATOM 1450 C CA . GLN A 1 187 ? 0.576 -16.451 2.690 1.00 49.88 187 GLN A CA 1
ATOM 1451 C C . GLN A 1 187 ? 0.409 -15.268 3.656 1.00 49.88 187 GLN A C 1
ATOM 1453 O O . GLN A 1 187 ? 0.574 -15.454 4.861 1.00 49.88 187 GLN A O 1
ATOM 1458 N N . SER A 1 188 ? -0.015 -14.098 3.164 1.00 52.56 188 SER A N 1
ATOM 1459 C CA . SER A 1 188 ? -0.360 -12.934 4.001 1.00 52.56 188 SER A CA 1
ATOM 1460 C C . SER A 1 188 ? -1.612 -13.164 4.862 1.00 52.56 188 SER A C 1
ATOM 1462 O O . SER A 1 188 ? -1.654 -12.765 6.027 1.00 52.56 188 SER A O 1
ATOM 1464 N N . HIS A 1 189 ? -2.609 -13.898 4.355 1.00 48.59 189 HIS A N 1
ATOM 1465 C CA . HIS A 1 189 ? -3.733 -14.345 5.182 1.00 48.59 189 HIS A CA 1
ATOM 1466 C C . HIS A 1 189 ? -3.300 -15.329 6.277 1.00 48.59 189 HIS A C 1
ATOM 1468 O O . HIS A 1 189 ? -3.770 -15.229 7.409 1.00 48.59 189 HIS A O 1
ATOM 1474 N N . ALA A 1 190 ? -2.387 -16.258 5.979 1.00 45.62 190 ALA A N 1
ATOM 1475 C CA . ALA A 1 190 ? -1.905 -17.228 6.959 1.00 45.62 190 ALA A CA 1
ATOM 1476 C C . ALA A 1 190 ? -1.126 -16.568 8.113 1.00 45.62 190 ALA A C 1
ATOM 1478 O O . ALA A 1 190 ? -1.356 -16.915 9.274 1.00 45.62 190 ALA A O 1
ATOM 1479 N N . THR A 1 191 ? -0.258 -15.594 7.826 1.00 56.31 191 THR A N 1
ATOM 1480 C CA . THR A 1 191 ? 0.487 -14.853 8.860 1.00 56.31 191 THR A CA 1
ATOM 1481 C C . THR A 1 191 ? -0.446 -14.005 9.726 1.00 56.31 191 THR A C 1
ATOM 1483 O O . THR A 1 191 ? -0.396 -14.107 10.950 1.00 56.31 191 THR A O 1
ATOM 1486 N N . SER A 1 192 ? -1.392 -13.288 9.109 1.00 59.16 192 SER A N 1
ATOM 1487 C CA . SER A 1 192 ? -2.405 -12.496 9.821 1.00 59.16 192 SER A CA 1
ATOM 1488 C C . SER A 1 192 ? -3.261 -13.349 10.774 1.00 59.16 192 SER A C 1
ATOM 1490 O O . SER A 1 192 ? -3.519 -12.954 11.913 1.00 59.16 192 SER A O 1
ATOM 1492 N N . THR A 1 193 ? -3.644 -14.565 10.360 1.00 57.69 193 THR A N 1
ATOM 1493 C CA . THR A 1 193 ? -4.408 -15.485 11.223 1.00 57.69 193 THR A CA 1
ATOM 1494 C C . THR A 1 193 ? -3.603 -16.000 12.419 1.00 57.69 193 THR A C 1
ATOM 1496 O O . THR A 1 193 ? -4.136 -16.060 13.527 1.00 57.69 193 THR A O 1
ATOM 1499 N N . ALA A 1 194 ? -2.318 -16.311 12.228 1.00 60.94 194 ALA A N 1
ATOM 1500 C CA . ALA A 1 194 ? -1.451 -16.808 13.295 1.00 60.94 194 ALA A CA 1
ATOM 1501 C C . ALA A 1 194 ? -1.143 -15.732 14.352 1.00 60.94 194 ALA A C 1
ATOM 1503 O O . ALA A 1 194 ? -1.010 -16.036 15.539 1.00 60.94 194 ALA A O 1
ATOM 1504 N N . ASP A 1 195 ? -1.045 -14.466 13.948 1.00 63.06 195 ASP A N 1
ATOM 1505 C CA . ASP A 1 195 ? -0.799 -13.364 14.881 1.00 63.06 195 ASP A CA 1
ATOM 1506 C C . ASP A 1 195 ? -2.063 -12.959 15.652 1.00 63.06 195 ASP A C 1
ATOM 1508 O O . ASP A 1 195 ? -1.986 -12.643 16.844 1.00 63.06 195 ASP A O 1
ATOM 1512 N N . HIS A 1 196 ? -3.241 -13.086 15.034 1.00 70.06 196 HIS A N 1
ATOM 1513 C CA . HIS A 1 196 ? -4.517 -12.956 15.738 1.00 70.06 196 HIS A CA 1
ATOM 1514 C C . HIS A 1 196 ? -4.690 -14.029 16.827 1.00 70.06 196 HIS A C 1
ATOM 1516 O O . HIS A 1 196 ? -5.129 -13.728 17.939 1.00 70.06 196 HIS A O 1
ATOM 1522 N N . GLU A 1 197 ? -4.289 -15.270 16.547 1.00 73.56 197 GLU A N 1
ATOM 1523 C CA . GLU A 1 197 ? -4.361 -16.380 17.502 1.00 73.56 197 GLU A CA 1
ATOM 1524 C C . GLU A 1 197 ? -3.467 -16.149 18.734 1.00 73.56 197 GLU A C 1
ATOM 1526 O O . GLU A 1 197 ? -3.926 -16.282 19.871 1.00 73.56 197 GLU A O 1
ATOM 1531 N N . LYS A 1 198 ? -2.226 -15.681 18.540 1.00 78.06 198 LYS A N 1
ATOM 1532 C CA . LYS A 1 198 ? -1.318 -15.315 19.649 1.00 78.06 198 LYS A CA 1
ATOM 1533 C C . LYS A 1 198 ? -1.871 -14.179 20.514 1.00 78.06 198 LYS A C 1
ATOM 1535 O O . LYS A 1 198 ? -1.708 -14.189 21.737 1.00 78.06 198 LYS A O 1
ATOM 1540 N N . LEU A 1 199 ? -2.519 -13.188 19.896 1.00 75.94 199 LEU A N 1
ATOM 1541 C CA . LEU A 1 199 ? -3.165 -12.080 20.608 1.00 75.94 199 LEU A CA 1
ATOM 1542 C C . LEU A 1 199 ? -4.332 -12.568 21.472 1.00 75.94 199 LEU A C 1
ATOM 1544 O O . LEU A 1 199 ? -4.447 -12.183 22.640 1.00 75.94 199 LEU A O 1
ATOM 1548 N N . LEU A 1 200 ? -5.164 -13.460 20.931 1.00 75.94 200 LEU A N 1
ATOM 1549 C CA . LEU A 1 200 ? -6.244 -14.097 21.684 1.00 75.94 200 LEU A CA 1
ATOM 1550 C C . LEU A 1 200 ? -5.705 -14.910 22.864 1.00 75.94 200 LEU A C 1
ATOM 1552 O O . LEU A 1 200 ? -6.237 -14.807 23.971 1.00 75.94 200 LEU A O 1
ATOM 1556 N N . GLU A 1 201 ? -4.618 -15.654 22.666 1.00 81.06 201 GLU A N 1
ATOM 1557 C CA . GLU A 1 201 ? -3.995 -16.454 23.719 1.00 81.06 201 GLU A CA 1
ATOM 1558 C C . GLU A 1 201 ? -3.444 -15.577 24.858 1.00 81.06 201 GLU A C 1
ATOM 1560 O O . GLU A 1 201 ? -3.664 -15.848 26.043 1.00 81.06 201 GLU A O 1
ATOM 1565 N N . ARG A 1 202 ? -2.796 -14.456 24.521 1.00 77.50 202 ARG A N 1
ATOM 1566 C CA . ARG A 1 202 ? -2.316 -13.476 25.507 1.00 77.50 202 ARG A CA 1
ATOM 1567 C C . ARG A 1 202 ? -3.467 -12.860 26.307 1.00 77.50 202 ARG A C 1
ATOM 1569 O O . ARG A 1 202 ? -3.350 -12.693 27.523 1.00 77.50 202 ARG A O 1
ATOM 1576 N N . ARG A 1 203 ? -4.588 -12.560 25.648 1.00 76.88 203 ARG A N 1
ATOM 1577 C CA . ARG A 1 203 ? -5.788 -11.992 26.278 1.00 76.88 203 ARG A CA 1
ATOM 1578 C C . ARG A 1 203 ? -6.498 -12.996 27.191 1.00 76.88 203 ARG A C 1
ATOM 1580 O O . ARG A 1 203 ? -6.937 -12.623 28.278 1.00 76.88 203 ARG A O 1
ATOM 1587 N N . MET A 1 204 ? -6.551 -14.265 26.790 1.00 78.00 204 MET A N 1
ATOM 1588 C CA . MET A 1 204 ? -7.046 -15.370 27.619 1.00 78.00 204 MET A CA 1
ATOM 1589 C C . MET A 1 204 ? -6.237 -15.502 28.913 1.00 78.00 204 MET A C 1
ATOM 1591 O O . MET A 1 204 ? -6.818 -15.504 29.998 1.00 78.00 204 MET A O 1
ATOM 1595 N N . ARG A 1 205 ? -4.900 -15.504 28.819 1.00 84.75 205 ARG A N 1
ATOM 1596 C CA . ARG A 1 205 ? -4.016 -15.562 29.997 1.00 84.75 205 ARG A CA 1
ATOM 1597 C C . ARG A 1 205 ? -4.232 -14.376 30.941 1.00 84.75 205 ARG A C 1
ATOM 1599 O O . ARG A 1 205 ? -4.265 -14.556 32.156 1.00 84.75 205 ARG A O 1
ATOM 1606 N N . LEU A 1 206 ? -4.422 -13.169 30.401 1.00 84.19 206 LEU A N 1
ATOM 1607 C CA . LEU A 1 206 ? -4.688 -11.976 31.209 1.00 84.19 206 LEU A CA 1
ATOM 1608 C C . LEU A 1 206 ? -6.019 -12.088 31.970 1.00 84.19 206 LEU A C 1
ATOM 1610 O O . LEU A 1 206 ? -6.052 -11.850 33.179 1.00 84.19 206 LEU A O 1
ATOM 1614 N N . ARG A 1 207 ? -7.098 -12.515 31.302 1.00 84.38 207 ARG A N 1
ATOM 1615 C CA . ARG A 1 207 ? -8.389 -12.782 31.963 1.00 84.38 207 ARG A CA 1
ATOM 1616 C C . ARG A 1 207 ? -8.257 -13.801 33.078 1.00 84.38 207 ARG A C 1
ATOM 1618 O O . ARG A 1 207 ? -8.755 -13.566 34.172 1.00 84.38 207 ARG A O 1
ATOM 1625 N N . GLU A 1 208 ? -7.554 -14.896 32.817 1.00 88.62 208 GLU A N 1
ATOM 1626 C CA . GLU A 1 208 ? -7.343 -15.953 33.801 1.00 88.62 208 GLU A CA 1
ATOM 1627 C C . GLU A 1 208 ? -6.598 -15.432 35.041 1.00 88.62 208 GLU A C 1
ATOM 1629 O O . GLU A 1 208 ? -6.962 -15.754 36.171 1.00 88.62 208 GLU A O 1
ATOM 1634 N N . THR A 1 209 ? -5.596 -14.563 34.860 1.00 89.00 209 THR A N 1
ATOM 1635 C CA . THR A 1 209 ? -4.881 -13.946 35.991 1.00 89.00 209 THR A CA 1
ATOM 1636 C C . THR A 1 209 ? -5.770 -13.020 36.821 1.00 89.00 209 THR A C 1
ATOM 1638 O O . THR A 1 209 ? -5.715 -13.059 38.050 1.00 89.00 209 THR A O 1
ATOM 1641 N N . HIS A 1 210 ? -6.622 -12.218 36.176 1.00 88.06 210 HIS A N 1
ATOM 1642 C CA . HIS A 1 210 ? -7.559 -11.342 36.876 1.00 88.06 210 HIS A CA 1
ATOM 1643 C C . HIS A 1 210 ? -8.665 -12.130 37.581 1.00 88.06 210 HIS A C 1
ATOM 1645 O O . HIS A 1 210 ? -9.016 -11.791 38.709 1.00 88.06 210 HIS A O 1
ATOM 1651 N N . GLN A 1 211 ? -9.150 -13.208 36.965 1.00 89.06 211 GLN A N 1
ATOM 1652 C CA . GLN A 1 211 ? -10.135 -14.107 37.559 1.00 89.06 211 GLN A CA 1
ATOM 1653 C C . GLN A 1 211 ? -9.597 -14.743 38.847 1.00 89.06 211 GLN A C 1
ATOM 1655 O O . GLN A 1 211 ? -10.234 -14.637 39.891 1.00 89.06 211 GLN A O 1
ATOM 1660 N N . LYS A 1 212 ? -8.376 -15.295 38.809 1.00 89.94 212 LYS A N 1
ATOM 1661 C CA . LYS A 1 212 ? -7.708 -15.868 39.992 1.00 89.94 212 LYS A CA 1
ATOM 1662 C C . LYS A 1 212 ? -7.525 -14.846 41.117 1.00 89.94 212 LYS A C 1
ATOM 1664 O O . LYS A 1 212 ? -7.646 -15.184 42.291 1.00 89.94 212 LYS A O 1
ATOM 1669 N N . LEU A 1 213 ? -7.228 -13.590 40.778 1.00 90.56 213 LEU A N 1
ATOM 1670 C CA . LEU A 1 213 ? -7.089 -12.517 41.765 1.00 90.56 213 LEU A CA 1
ATOM 1671 C C . LEU A 1 213 ? -8.426 -12.202 42.457 1.00 90.56 213 LEU A C 1
ATOM 1673 O O . LEU A 1 213 ? -8.459 -12.054 43.676 1.00 90.56 213 LEU A O 1
ATOM 1677 N N . ILE A 1 214 ? -9.516 -12.127 41.688 1.00 87.25 214 ILE A N 1
ATOM 1678 C CA . ILE A 1 214 ? -10.865 -11.871 42.212 1.00 87.25 214 ILE A CA 1
ATOM 1679 C C . ILE A 1 214 ? -11.328 -13.036 43.093 1.00 87.25 214 ILE A C 1
ATOM 1681 O O . ILE A 1 214 ? -11.825 -12.805 44.191 1.00 87.25 214 ILE A O 1
ATOM 1685 N N . GLU A 1 215 ? -11.117 -14.277 42.653 1.00 88.25 215 GLU A N 1
ATOM 1686 C CA . GLU A 1 215 ? -11.456 -15.480 43.425 1.00 88.25 215 GLU A CA 1
ATOM 1687 C C . GLU A 1 215 ? -10.701 -15.546 44.757 1.00 88.25 215 GLU A C 1
ATOM 1689 O O . GLU A 1 215 ? -11.299 -15.835 45.793 1.00 88.25 215 GLU A O 1
ATOM 1694 N N . ASN A 1 216 ? -9.410 -15.207 44.767 1.00 91.12 216 ASN A N 1
ATOM 1695 C CA . ASN A 1 216 ? -8.627 -15.154 46.002 1.00 91.12 216 ASN A CA 1
ATOM 1696 C C . ASN A 1 216 ? -9.153 -14.101 46.989 1.00 91.12 216 ASN A C 1
ATOM 1698 O O . ASN A 1 216 ? -9.207 -14.361 48.193 1.00 91.12 216 ASN A O 1
ATOM 1702 N N . GLU A 1 217 ? -9.552 -12.925 46.502 1.00 87.94 217 GLU A N 1
ATOM 1703 C CA . GLU A 1 217 ? -10.117 -11.870 47.350 1.00 87.94 217 GLU A CA 1
ATOM 1704 C C . GLU A 1 217 ? -11.536 -12.211 47.833 1.00 87.94 217 GLU A C 1
ATOM 1706 O O . GLU A 1 217 ? -11.883 -11.886 48.968 1.00 87.94 217 GLU A O 1
ATOM 1711 N N . LEU A 1 218 ? -12.329 -12.943 47.043 1.00 86.25 218 LEU A N 1
ATOM 1712 C CA . LEU A 1 218 ? -13.615 -13.498 47.480 1.00 86.25 218 LEU A CA 1
ATOM 1713 C C . LEU A 1 218 ? -13.432 -14.546 48.585 1.00 86.25 218 LEU A C 1
ATOM 1715 O O . LEU A 1 218 ? -14.065 -14.451 49.631 1.00 86.25 218 LEU A O 1
ATOM 1719 N N . MET A 1 219 ? -12.500 -15.485 48.412 1.00 86.06 219 MET A N 1
ATOM 1720 C CA . MET A 1 219 ? -12.159 -16.489 49.431 1.00 86.06 219 MET A CA 1
ATOM 1721 C C . MET A 1 219 ? -11.605 -15.863 50.716 1.00 86.06 219 MET A C 1
ATOM 1723 O O . MET A 1 219 ? -11.729 -16.416 51.810 1.00 86.06 219 MET A O 1
ATOM 1727 N N . LYS A 1 220 ? -10.931 -14.717 50.607 1.00 88.06 220 LYS A N 1
ATOM 1728 C CA . LYS A 1 220 ? -10.476 -13.943 51.764 1.00 88.06 220 LYS A CA 1
ATOM 1729 C C . LYS A 1 220 ? -11.648 -13.245 52.453 1.00 88.06 220 LYS A C 1
ATOM 1731 O O . LYS A 1 220 ? -11.754 -13.327 53.671 1.00 88.06 220 LYS A O 1
ATOM 1736 N N . MET A 1 221 ? -12.545 -12.630 51.682 1.00 82.88 221 MET A N 1
ATOM 1737 C CA . MET A 1 221 ? -13.773 -12.026 52.196 1.00 82.88 221 MET A CA 1
ATOM 1738 C C . MET A 1 221 ? -14.630 -13.041 52.956 1.00 82.88 221 MET A C 1
ATOM 1740 O O . MET A 1 221 ? -15.100 -12.734 54.045 1.00 82.88 221 MET A O 1
ATOM 1744 N N . GLU A 1 222 ? -14.825 -14.236 52.399 1.00 82.50 222 GLU A N 1
ATOM 1745 C CA . GLU A 1 222 ? -15.657 -15.281 52.996 1.00 82.50 222 GLU A CA 1
ATOM 1746 C C . GLU A 1 222 ? -15.080 -15.779 54.328 1.00 82.50 222 GLU A C 1
ATOM 1748 O O . GLU A 1 222 ? -15.815 -15.902 55.305 1.00 82.50 222 GLU A O 1
ATOM 1753 N N . ARG A 1 223 ? -13.755 -15.959 54.408 1.00 84.81 223 ARG A N 1
ATOM 1754 C CA . ARG A 1 223 ? -13.067 -16.290 55.667 1.00 84.81 223 ARG A CA 1
ATOM 1755 C C . ARG A 1 223 ? -13.200 -15.184 56.711 1.00 84.81 223 ARG A C 1
ATOM 1757 O O . ARG A 1 223 ? -13.566 -15.462 57.845 1.00 84.81 223 ARG A O 1
ATOM 1764 N N . GLU A 1 224 ? -12.970 -13.932 56.323 1.00 80.19 224 GLU A N 1
ATOM 1765 C CA . GLU A 1 224 ? -13.106 -12.792 57.238 1.00 80.19 224 GLU A CA 1
ATOM 1766 C C . GLU A 1 224 ? -14.553 -12.615 57.738 1.00 80.19 224 GLU A C 1
ATOM 1768 O O . GLU A 1 224 ? -14.763 -12.246 58.889 1.00 80.19 224 GLU A O 1
ATOM 1773 N N . LEU A 1 225 ? -15.559 -12.898 56.900 1.00 75.19 225 LEU A N 1
ATOM 1774 C CA . LEU A 1 225 ? -16.975 -12.872 57.292 1.00 75.19 225 LEU A CA 1
ATOM 1775 C C . LEU A 1 225 ? -17.359 -14.032 58.223 1.00 75.19 225 LEU A C 1
ATOM 1777 O O . LEU A 1 225 ? -18.242 -13.865 59.058 1.00 75.19 225 LEU A O 1
ATOM 1781 N N . GLN A 1 226 ? -16.714 -15.193 58.093 1.00 74.69 226 GLN A N 1
ATOM 1782 C CA . GLN A 1 226 ? -16.897 -16.318 59.018 1.00 74.69 226 GLN A CA 1
ATOM 1783 C C . GLN A 1 226 ? -16.253 -16.050 60.389 1.00 74.69 226 GLN A C 1
ATOM 1785 O O . GLN A 1 226 ? -16.766 -16.519 61.404 1.00 74.69 226 GLN A O 1
ATOM 1790 N N . GLU A 1 227 ? -15.152 -15.293 60.426 1.00 75.38 227 GLU A N 1
ATOM 1791 C CA . GLU A 1 227 ? -14.438 -14.921 61.655 1.00 75.38 227 GLU A CA 1
ATOM 1792 C C . GLU A 1 227 ? -15.103 -13.746 62.403 1.00 75.38 227 GLU A C 1
ATOM 1794 O O . GLU A 1 227 ? -15.128 -13.726 63.635 1.00 75.38 227 GLU A O 1
ATOM 1799 N N . GLU A 1 228 ? -15.683 -12.777 61.688 1.00 69.06 228 GLU A N 1
ATOM 1800 C CA . GLU A 1 228 ? -16.363 -11.612 62.268 1.00 69.06 228 GLU A CA 1
ATOM 1801 C C . GLU A 1 228 ? -17.867 -11.860 62.508 1.00 69.06 228 GLU A C 1
ATOM 1803 O O . GLU A 1 228 ? -18.714 -11.521 61.684 1.00 69.06 228 GLU A O 1
ATOM 1808 N N . GLN A 1 229 ? -18.242 -12.354 63.694 1.00 62.69 229 GLN A N 1
ATOM 1809 C CA . GLN A 1 229 ? -19.633 -12.296 64.187 1.00 62.69 229 GLN A CA 1
ATOM 1810 C C . GLN A 1 229 ? -20.009 -10.876 64.661 1.00 62.69 229 GLN A C 1
ATOM 1812 O O . GLN A 1 229 ? -20.309 -10.651 65.833 1.00 62.69 229 GLN A O 1
ATOM 1817 N N . ILE A 1 230 ? -19.976 -9.886 63.769 1.00 56.41 230 ILE A N 1
ATOM 1818 C CA . ILE A 1 230 ? -20.361 -8.505 64.094 1.00 56.41 230 ILE A CA 1
ATOM 1819 C C . ILE A 1 230 ? -21.794 -8.285 63.603 1.00 56.41 230 ILE A C 1
ATOM 1821 O O . ILE A 1 230 ? -22.032 -8.003 62.433 1.00 56.41 230 ILE A O 1
ATOM 1825 N N . GLY A 1 231 ? -22.773 -8.470 64.488 1.00 69.75 231 GLY A N 1
ATOM 1826 C CA . GLY A 1 231 ? -24.176 -8.165 64.196 1.00 69.75 231 GLY A CA 1
ATOM 1827 C C . GLY A 1 231 ? -24.469 -6.662 64.259 1.00 69.75 231 GLY A C 1
ATOM 1828 O O . GLY A 1 231 ? -23.861 -5.932 65.039 1.00 69.75 231 GLY A O 1
ATOM 1829 N N . GLY A 1 232 ? -25.441 -6.199 63.470 1.00 73.81 232 GLY A N 1
ATOM 1830 C CA . GLY A 1 232 ? -25.881 -4.799 63.442 1.00 73.81 232 GLY A CA 1
ATOM 1831 C C . GLY A 1 232 ? -25.201 -3.950 62.361 1.00 73.81 232 GLY A C 1
ATOM 1832 O O . GLY A 1 232 ? -24.535 -4.459 61.463 1.00 73.81 232 GLY A O 1
ATOM 1833 N N . VAL A 1 233 ? -25.379 -2.628 62.444 1.00 71.25 233 VAL A N 1
ATOM 1834 C CA . VAL A 1 233 ? -24.993 -1.655 61.397 1.00 71.25 233 VAL A CA 1
ATOM 1835 C C . VAL A 1 233 ? -23.488 -1.677 61.074 1.00 71.25 233 VAL A C 1
ATOM 1837 O O . VAL A 1 233 ? -23.087 -1.416 59.940 1.00 71.25 233 VAL A O 1
ATOM 1840 N N . GLU A 1 234 ? -22.631 -2.019 62.042 1.00 73.06 234 GLU A N 1
ATOM 184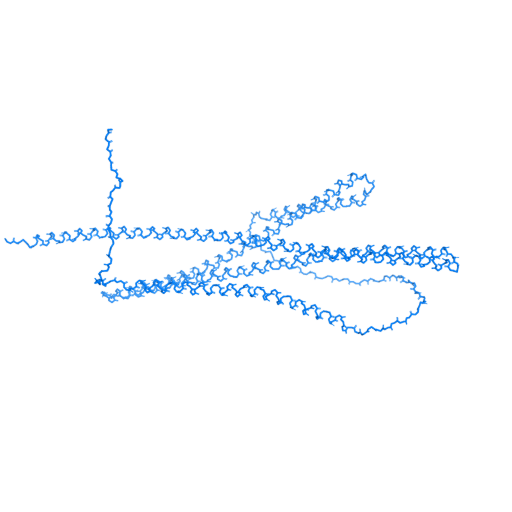1 C CA . GLU A 1 234 ? -21.182 -2.138 61.818 1.00 73.06 234 GLU A CA 1
ATOM 1842 C C . GLU A 1 234 ? -20.802 -3.345 60.948 1.00 73.06 234 GLU A C 1
ATOM 1844 O O . GLU A 1 234 ? -19.885 -3.225 60.132 1.00 73.06 234 GLU A O 1
ATOM 1849 N N . GLY A 1 235 ? -21.536 -4.459 61.052 1.00 76.31 235 GLY A N 1
ATOM 1850 C CA . GLY A 1 235 ? -21.362 -5.636 60.195 1.00 76.31 235 GLY A CA 1
ATOM 1851 C C . GLY A 1 235 ? -21.822 -5.389 58.759 1.00 76.31 235 GLY A C 1
ATOM 1852 O O . GLY A 1 235 ? -21.136 -5.747 57.805 1.00 76.31 235 GLY A O 1
ATOM 1853 N N . GLU A 1 236 ? -22.935 -4.674 58.577 1.00 78.31 236 GLU A N 1
ATOM 1854 C CA . GLU A 1 236 ? -23.382 -4.257 57.240 1.00 78.31 236 GLU A CA 1
ATOM 1855 C C . GLU A 1 236 ? -22.363 -3.313 56.577 1.00 78.31 236 GLU A C 1
ATOM 1857 O O . GLU A 1 236 ? -22.038 -3.444 55.395 1.00 78.31 236 GLU A O 1
ATOM 1862 N N . MET A 1 237 ? -21.777 -2.396 57.352 1.00 77.88 237 MET A N 1
ATOM 1863 C CA . MET A 1 237 ? -20.741 -1.476 56.873 1.00 77.88 237 MET A CA 1
ATOM 1864 C C . MET A 1 237 ? -19.388 -2.149 56.596 1.00 77.88 237 MET A C 1
ATOM 1866 O O . MET A 1 237 ? -18.603 -1.616 55.799 1.00 77.88 237 MET A O 1
ATOM 1870 N N . SER A 1 238 ? -19.064 -3.270 57.247 1.00 78.69 238 SER A N 1
ATOM 1871 C CA . SER A 1 238 ? -17.867 -4.063 56.936 1.00 78.69 238 SER A CA 1
ATOM 1872 C C . SER A 1 238 ? -18.083 -4.903 55.673 1.00 78.69 238 SER A C 1
ATOM 1874 O O . SER A 1 238 ? -17.214 -4.898 54.792 1.00 78.69 238 SER A O 1
ATOM 1876 N N . TYR A 1 239 ? -19.270 -5.499 55.517 1.00 81.12 239 TYR A N 1
ATOM 1877 C CA . TYR A 1 239 ? -19.696 -6.212 54.311 1.00 81.12 239 TYR A CA 1
ATOM 1878 C C . TYR A 1 239 ? -19.658 -5.302 53.077 1.00 81.12 239 TYR A C 1
ATOM 1880 O O . TYR A 1 239 ? -18.925 -5.581 52.129 1.00 81.12 239 TYR A O 1
ATOM 1888 N N . LEU A 1 240 ? -20.309 -4.135 53.132 1.00 85.50 240 LEU A N 1
ATOM 1889 C CA . LEU A 1 240 ? -20.315 -3.157 52.035 1.00 85.50 240 LEU A CA 1
ATOM 1890 C C . LEU A 1 240 ? -18.906 -2.661 51.669 1.00 85.50 240 LEU A C 1
ATOM 1892 O O . LEU A 1 240 ? -18.601 -2.423 50.499 1.00 85.50 240 LEU A O 1
ATOM 1896 N N . ARG A 1 241 ? -18.002 -2.511 52.648 1.00 84.75 241 ARG A N 1
ATOM 1897 C CA . ARG A 1 241 ? -16.596 -2.146 52.385 1.00 84.75 241 ARG A CA 1
ATOM 1898 C C . ARG A 1 241 ? -15.832 -3.257 51.665 1.00 84.75 241 ARG A C 1
ATOM 1900 O O . ARG A 1 241 ? -14.986 -2.952 50.822 1.00 84.75 241 ARG A O 1
ATOM 1907 N N . ARG A 1 242 ? -16.100 -4.521 51.999 1.00 84.44 242 ARG A N 1
ATOM 1908 C CA . ARG A 1 242 ? -15.515 -5.698 51.342 1.00 84.44 242 ARG A CA 1
ATOM 1909 C C . ARG A 1 242 ? -16.077 -5.882 49.930 1.00 84.44 242 ARG A C 1
ATOM 1911 O O . ARG A 1 242 ? -15.294 -6.004 48.992 1.00 84.44 242 ARG A O 1
ATOM 1918 N N . GLU A 1 243 ? -17.387 -5.771 49.756 1.00 86.31 243 GLU A N 1
ATOM 1919 C CA . GLU A 1 243 ? -18.059 -5.828 48.453 1.00 86.31 243 GLU A CA 1
ATOM 1920 C C . GLU A 1 243 ? -17.560 -4.718 47.512 1.00 86.31 243 GLU A C 1
ATOM 1922 O O . GLU A 1 243 ? -17.166 -4.974 46.372 1.00 86.31 243 GLU A O 1
ATOM 1927 N N . ARG A 1 244 ? -17.421 -3.487 48.027 1.00 87.56 244 ARG A N 1
ATOM 1928 C CA . ARG A 1 244 ? -16.813 -2.373 47.287 1.00 87.56 244 ARG A CA 1
ATOM 1929 C C . ARG A 1 244 ? -15.382 -2.680 46.831 1.00 87.56 244 ARG A C 1
ATOM 1931 O O . ARG A 1 244 ? -15.005 -2.246 45.746 1.00 87.56 244 ARG A O 1
ATOM 1938 N N . ARG A 1 245 ? -14.574 -3.401 47.620 1.00 86.06 245 ARG A N 1
ATOM 1939 C CA . ARG A 1 245 ? -13.209 -3.796 47.213 1.00 86.06 245 ARG A CA 1
ATOM 1940 C C . ARG A 1 245 ? -13.222 -4.766 46.031 1.00 86.06 245 ARG A C 1
ATOM 1942 O O . ARG A 1 245 ? -12.460 -4.548 45.093 1.00 86.06 245 ARG A O 1
ATOM 1949 N N . ILE A 1 246 ? -14.110 -5.761 46.024 1.00 88.81 246 ILE A N 1
ATOM 1950 C CA . ILE A 1 246 ? -14.268 -6.681 44.882 1.00 88.81 246 ILE A CA 1
ATOM 1951 C C . ILE A 1 246 ? -14.725 -5.934 43.632 1.00 88.81 246 ILE A C 1
ATOM 1953 O O . ILE A 1 246 ? -14.147 -6.119 42.562 1.00 88.81 246 ILE A O 1
ATOM 1957 N N . LEU A 1 247 ? -15.705 -5.037 43.767 1.00 87.62 247 LEU A N 1
ATOM 1958 C CA . LEU A 1 247 ? -16.174 -4.215 42.650 1.00 87.62 247 LEU A CA 1
ATOM 1959 C C . LEU A 1 247 ? -15.052 -3.338 42.078 1.00 87.62 247 LEU A C 1
ATOM 1961 O O . LEU A 1 247 ? -14.913 -3.228 40.861 1.00 87.62 247 LEU A O 1
ATOM 1965 N N . VAL A 1 248 ? -14.210 -2.747 42.933 1.00 89.56 248 VAL A N 1
ATOM 1966 C CA . VAL A 1 248 ? -13.032 -1.984 42.489 1.00 89.56 248 VAL A CA 1
ATOM 1967 C C . VAL A 1 248 ? -12.051 -2.880 41.730 1.00 89.56 248 VAL A C 1
ATOM 1969 O O . VAL A 1 248 ? -11.598 -2.487 40.658 1.00 89.56 248 VAL A O 1
ATOM 1972 N N . LEU A 1 249 ? -11.773 -4.092 42.218 1.00 87.88 249 LEU A N 1
ATOM 1973 C CA . LEU A 1 249 ? -10.897 -5.051 41.536 1.00 87.88 249 LEU A CA 1
ATOM 1974 C C . LEU A 1 249 ? -11.448 -5.487 40.173 1.00 87.88 249 LEU A C 1
ATOM 1976 O O . LEU A 1 249 ? -10.690 -5.536 39.206 1.00 87.88 249 LEU A O 1
ATOM 1980 N N . GLN A 1 250 ? -12.756 -5.734 40.060 1.00 82.75 250 GLN A N 1
ATOM 1981 C CA . GLN A 1 250 ? -13.413 -6.016 38.779 1.00 82.75 250 GLN A CA 1
ATOM 1982 C C . GLN A 1 250 ? -13.300 -4.837 37.807 1.00 82.75 250 GLN A C 1
ATOM 1984 O O . GLN A 1 250 ? -12.941 -5.025 36.645 1.00 82.75 250 GLN A O 1
ATOM 1989 N N . ILE A 1 251 ? -13.559 -3.611 38.272 1.00 83.50 251 ILE A N 1
ATOM 1990 C CA . ILE A 1 251 ? -13.441 -2.404 37.443 1.00 83.50 251 ILE A CA 1
ATOM 1991 C C . ILE A 1 251 ? -11.990 -2.198 36.993 1.00 83.50 251 ILE A C 1
ATOM 1993 O O . ILE A 1 251 ? -11.745 -1.857 35.835 1.00 83.50 251 ILE A O 1
ATOM 1997 N N . GLU A 1 252 ? -11.014 -2.410 37.875 1.00 84.31 252 GLU A N 1
ATOM 1998 C CA . GLU A 1 252 ? -9.597 -2.325 37.525 1.00 84.31 252 GLU A CA 1
ATOM 1999 C C . GLU A 1 252 ? -9.166 -3.410 36.535 1.00 84.31 252 GLU A C 1
ATOM 2001 O O . GLU A 1 252 ? -8.429 -3.104 35.599 1.00 84.31 252 GLU A O 1
ATOM 2006 N N . ALA A 1 253 ? -9.632 -4.649 36.702 1.00 81.38 253 ALA A N 1
ATOM 2007 C CA . ALA A 1 253 ? -9.378 -5.737 35.761 1.00 81.38 253 ALA A CA 1
ATOM 2008 C C . ALA A 1 253 ? -9.930 -5.401 34.369 1.00 81.38 253 ALA A C 1
ATOM 2010 O O . ALA A 1 253 ? -9.192 -5.452 33.389 1.00 81.38 253 ALA A O 1
ATOM 2011 N N . LEU A 1 254 ? -11.183 -4.943 34.286 1.00 81.56 254 LEU A N 1
ATOM 2012 C CA . LEU A 1 254 ? -11.806 -4.521 33.026 1.00 81.56 254 LEU A CA 1
ATOM 2013 C C . LEU A 1 254 ? -11.089 -3.327 32.383 1.00 81.56 254 LEU A C 1
ATOM 2015 O O . LEU A 1 254 ? -10.994 -3.244 31.156 1.00 81.56 254 LEU A O 1
ATOM 2019 N N . ARG A 1 255 ? -10.572 -2.392 33.191 1.00 80.62 255 ARG A N 1
ATOM 2020 C CA . ARG A 1 255 ? -9.763 -1.267 32.699 1.00 80.62 255 ARG A CA 1
ATOM 2021 C C . ARG A 1 255 ? -8.425 -1.736 32.137 1.00 80.62 255 ARG A C 1
ATOM 2023 O O . ARG A 1 255 ? -8.071 -1.299 31.046 1.00 80.62 255 ARG A O 1
ATOM 2030 N N . ARG A 1 256 ? -7.709 -2.620 32.839 1.00 80.75 256 ARG A N 1
ATOM 2031 C CA . ARG A 1 256 ? -6.434 -3.189 32.369 1.00 80.75 256 ARG A CA 1
ATOM 2032 C C . ARG A 1 256 ? -6.632 -4.017 31.103 1.00 80.75 256 ARG A C 1
ATOM 2034 O O . ARG A 1 256 ? -5.872 -3.853 30.159 1.00 80.75 256 ARG A O 1
ATOM 2041 N N . GLU A 1 257 ? -7.687 -4.825 31.039 1.00 79.00 257 GLU A N 1
ATOM 2042 C CA . GLU A 1 257 ? -8.005 -5.625 29.853 1.00 79.00 257 GLU A CA 1
ATOM 2043 C C . GLU A 1 257 ? -8.340 -4.743 28.637 1.00 79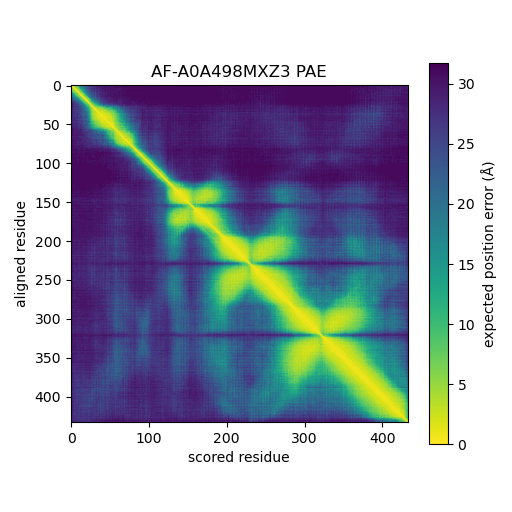.00 257 GLU A C 1
ATOM 2045 O O . GLU A 1 257 ? -7.867 -5.009 27.534 1.00 79.00 257 GLU A O 1
ATOM 2050 N N . ASN A 1 258 ? -9.091 -3.652 28.835 1.00 76.56 258 ASN A N 1
ATOM 2051 C CA . ASN A 1 258 ? -9.334 -2.668 27.776 1.00 76.56 258 ASN A CA 1
ATOM 2052 C C . ASN A 1 258 ? -8.047 -1.963 27.341 1.00 76.56 258 ASN A C 1
ATOM 2054 O O . ASN A 1 258 ? -7.791 -1.857 26.148 1.00 76.56 258 ASN A O 1
ATOM 2058 N N . GLN A 1 259 ? -7.224 -1.494 28.282 1.00 83.06 259 GLN A N 1
ATOM 2059 C CA . GLN A 1 259 ? -5.943 -0.851 27.967 1.00 83.06 259 GLN A CA 1
ATOM 2060 C C . GLN A 1 259 ? -5.022 -1.783 27.175 1.00 83.06 259 GLN A C 1
ATOM 2062 O O . GLN A 1 259 ? -4.409 -1.351 26.202 1.00 83.06 259 GLN A O 1
ATOM 2067 N N . GLN A 1 260 ? -4.976 -3.062 27.549 1.00 80.44 260 GLN A N 1
ATOM 2068 C CA . GLN A 1 260 ? -4.238 -4.087 26.822 1.00 80.44 260 GLN A CA 1
ATOM 2069 C C . GLN A 1 260 ? -4.775 -4.249 25.394 1.00 80.44 260 GLN A C 1
ATOM 2071 O O . GLN A 1 260 ? -3.993 -4.248 24.451 1.00 80.44 260 GLN A O 1
ATOM 2076 N N . ALA A 1 261 ? -6.100 -4.314 25.221 1.00 73.50 261 ALA A N 1
ATOM 2077 C CA . ALA A 1 261 ? -6.725 -4.425 23.904 1.00 73.50 261 ALA A CA 1
ATOM 2078 C C . ALA A 1 261 ? -6.425 -3.213 23.005 1.00 73.50 261 ALA A C 1
ATOM 2080 O O . ALA A 1 261 ? -6.152 -3.390 21.820 1.00 73.50 261 ALA A O 1
ATOM 2081 N N . TYR A 1 262 ? -6.420 -1.995 23.559 1.00 72.69 262 TYR A N 1
ATOM 2082 C CA . TYR A 1 262 ? -6.014 -0.796 22.818 1.00 72.69 262 TYR A CA 1
ATOM 2083 C C . TYR A 1 262 ? -4.533 -0.834 22.425 1.00 72.69 262 TYR A C 1
ATOM 2085 O O . TYR A 1 262 ? -4.207 -0.526 21.282 1.00 72.69 262 TYR A O 1
ATOM 2093 N N . ALA A 1 263 ? -3.645 -1.240 23.337 1.00 78.94 263 ALA A N 1
ATOM 2094 C CA . ALA A 1 263 ? -2.214 -1.355 23.054 1.00 78.94 263 ALA A CA 1
ATOM 2095 C C . ALA A 1 263 ? -1.919 -2.426 21.991 1.00 78.94 263 ALA A C 1
ATOM 2097 O O . ALA A 1 263 ? -1.074 -2.228 21.121 1.00 78.94 263 ALA A O 1
ATOM 2098 N N . ASP A 1 264 ? -2.631 -3.550 22.039 1.00 78.06 264 ASP A N 1
ATOM 2099 C CA . ASP A 1 264 ? -2.504 -4.633 21.068 1.00 78.06 264 ASP A CA 1
ATOM 2100 C C . ASP A 1 264 ? -3.010 -4.204 19.681 1.00 78.06 264 ASP A C 1
ATOM 2102 O O . ASP A 1 264 ? -2.317 -4.429 18.689 1.00 78.06 264 ASP A O 1
ATOM 2106 N N . LEU A 1 265 ? -4.149 -3.502 19.608 1.00 76.50 265 LEU A N 1
ATOM 2107 C CA . LEU A 1 265 ? -4.668 -2.928 18.361 1.00 76.50 265 LEU A CA 1
ATOM 2108 C C . LEU A 1 265 ? -3.702 -1.893 17.767 1.00 76.50 265 LEU A C 1
ATOM 2110 O O . LEU A 1 265 ? -3.474 -1.866 16.558 1.00 76.50 265 LEU A O 1
ATOM 2114 N N . GLU A 1 266 ? -3.115 -1.042 18.609 1.00 77.94 266 GLU A N 1
ATOM 2115 C CA . GLU A 1 266 ? -2.142 -0.041 18.174 1.00 77.94 266 GLU A CA 1
ATOM 2116 C C . GLU A 1 266 ? -0.863 -0.696 17.640 1.00 77.94 266 GLU A C 1
ATOM 2118 O O . GLU A 1 266 ? -0.350 -0.293 16.596 1.00 77.94 266 GLU A O 1
ATOM 2123 N N . ASN A 1 267 ? -0.366 -1.738 18.309 1.00 80.50 267 ASN A N 1
ATOM 2124 C CA . ASN A 1 267 ? 0.797 -2.490 17.845 1.00 80.50 267 ASN A CA 1
ATOM 2125 C C . ASN A 1 267 ? 0.516 -3.222 16.531 1.00 80.50 267 ASN A C 1
ATOM 2127 O O . ASN A 1 267 ? 1.351 -3.166 15.632 1.00 80.50 267 ASN A O 1
ATOM 2131 N N . GLN A 1 268 ? -0.660 -3.836 16.387 1.00 76.00 268 GLN A N 1
ATOM 2132 C CA . GLN A 1 268 ? -1.064 -4.492 15.145 1.00 76.00 268 GLN A CA 1
ATOM 2133 C C . GLN A 1 268 ? -1.192 -3.484 13.995 1.00 76.00 268 GLN A C 1
ATOM 2135 O O . GLN A 1 268 ? -0.704 -3.729 12.896 1.00 76.00 268 GLN A O 1
ATOM 2140 N N . SER A 1 269 ? -1.786 -2.316 14.255 1.00 75.12 269 SER A N 1
ATOM 2141 C CA . SER A 1 269 ? -1.875 -1.229 13.276 1.00 75.12 269 SER A CA 1
ATOM 2142 C C . SER A 1 269 ? -0.487 -0.738 12.851 1.00 75.12 269 SER A C 1
ATOM 2144 O O . SER A 1 269 ? -0.212 -0.608 11.660 1.00 75.12 269 SER A O 1
ATOM 2146 N N . ARG A 1 270 ? 0.437 -0.552 13.805 1.00 77.75 270 ARG A N 1
ATOM 2147 C CA . ARG A 1 270 ? 1.833 -0.184 13.511 1.00 77.75 270 ARG A CA 1
ATOM 2148 C C . ARG A 1 270 ? 2.558 -1.252 12.695 1.00 77.75 270 ARG A C 1
ATOM 2150 O O . ARG A 1 270 ? 3.286 -0.895 11.775 1.00 77.75 270 ARG A O 1
ATOM 2157 N N . GLN A 1 271 ? 2.372 -2.530 13.018 1.00 73.06 271 GLN A N 1
ATOM 2158 C CA . GLN A 1 271 ? 2.991 -3.644 12.296 1.00 73.06 271 GLN A CA 1
ATOM 2159 C C . GLN A 1 271 ? 2.464 -3.745 10.867 1.00 73.06 271 GLN A C 1
ATOM 2161 O O . GLN A 1 271 ? 3.262 -3.721 9.937 1.00 73.06 271 GLN A O 1
ATOM 2166 N N . HIS A 1 272 ? 1.144 -3.737 10.674 1.00 73.75 272 HIS A N 1
ATOM 2167 C CA . HIS A 1 272 ? 0.564 -3.719 9.332 1.00 73.75 272 HIS A CA 1
ATOM 2168 C C . HIS A 1 272 ? 1.003 -2.493 8.536 1.00 73.75 272 HIS A C 1
ATOM 2170 O O . HIS A 1 272 ? 1.324 -2.607 7.357 1.00 73.75 272 HIS A O 1
ATOM 2176 N N . GLN A 1 273 ? 1.096 -1.322 9.170 1.00 75.38 273 GLN A N 1
ATOM 2177 C CA . GLN A 1 273 ? 1.596 -0.132 8.493 1.00 75.38 273 GLN A CA 1
ATOM 2178 C C . GLN A 1 273 ? 3.062 -0.286 8.058 1.00 75.38 273 GLN A C 1
ATOM 2180 O O . GLN A 1 273 ? 3.426 0.167 6.974 1.00 75.38 273 GLN A O 1
ATOM 2185 N N . GLN A 1 274 ? 3.904 -0.922 8.875 1.00 76.25 274 GLN A N 1
ATOM 2186 C CA . GLN A 1 274 ? 5.293 -1.222 8.519 1.00 76.25 274 GLN A CA 1
ATOM 2187 C C . GLN A 1 274 ? 5.385 -2.252 7.391 1.00 76.25 274 GLN A C 1
ATOM 2189 O O . GLN A 1 274 ? 6.165 -2.052 6.470 1.00 76.25 274 GLN A O 1
ATOM 2194 N N . GLU A 1 275 ? 4.576 -3.309 7.418 1.00 71.88 275 GLU A N 1
ATOM 2195 C CA . GLU A 1 275 ? 4.518 -4.309 6.346 1.00 71.88 275 GLU A CA 1
ATOM 2196 C C . GLU A 1 275 ? 4.080 -3.687 5.019 1.00 71.88 275 GLU A C 1
ATOM 2198 O O . GLU A 1 275 ? 4.736 -3.894 4.002 1.00 71.88 275 GLU A O 1
ATOM 2203 N N . ILE A 1 276 ? 3.032 -2.857 5.035 1.00 71.94 276 ILE A N 1
ATOM 2204 C CA . ILE A 1 276 ? 2.576 -2.110 3.856 1.00 71.94 276 ILE A CA 1
ATOM 2205 C C . ILE A 1 276 ? 3.699 -1.215 3.324 1.00 71.94 276 ILE A C 1
ATOM 2207 O O . ILE A 1 276 ? 3.929 -1.168 2.116 1.00 71.94 276 ILE A O 1
ATOM 2211 N N . ASN A 1 277 ? 4.414 -0.515 4.209 1.00 72.75 277 ASN A N 1
ATOM 2212 C CA . ASN A 1 277 ? 5.530 0.335 3.804 1.00 72.75 277 ASN A CA 1
ATOM 2213 C C . ASN A 1 277 ? 6.679 -0.488 3.203 1.00 72.75 277 ASN A C 1
ATOM 2215 O O . ASN A 1 277 ? 7.189 -0.109 2.155 1.00 72.75 277 ASN A O 1
ATOM 2219 N N . ASN A 1 278 ? 7.038 -1.622 3.807 1.00 76.31 278 ASN A N 1
ATOM 2220 C CA . ASN A 1 278 ? 8.099 -2.499 3.310 1.00 76.31 278 ASN A CA 1
ATOM 2221 C C . ASN A 1 278 ? 7.746 -3.084 1.935 1.00 76.31 278 ASN A C 1
ATOM 2223 O O . ASN A 1 278 ? 8.542 -2.978 1.009 1.00 76.31 278 ASN A O 1
ATOM 2227 N N . ILE A 1 279 ? 6.530 -3.618 1.765 1.00 72.81 279 ILE A N 1
ATOM 2228 C CA . ILE A 1 279 ? 6.053 -4.151 0.477 1.00 72.81 279 ILE A CA 1
ATOM 2229 C C . ILE A 1 279 ? 6.049 -3.048 -0.588 1.00 72.81 279 ILE A C 1
ATOM 2231 O O . ILE A 1 279 ? 6.457 -3.269 -1.728 1.00 72.81 279 ILE A O 1
ATOM 2235 N N . ARG A 1 280 ? 5.623 -1.834 -0.221 1.00 75.12 280 ARG A N 1
ATOM 2236 C CA . ARG A 1 280 ? 5.641 -0.679 -1.124 1.00 75.12 280 ARG A CA 1
ATOM 2237 C C . ARG A 1 280 ? 7.066 -0.291 -1.518 1.00 75.12 280 ARG A C 1
ATOM 2239 O O . ARG A 1 280 ? 7.301 -0.002 -2.687 1.00 75.12 280 ARG A O 1
ATOM 2246 N N . GLU A 1 281 ? 8.010 -0.281 -0.580 1.00 74.00 281 GLU A N 1
ATOM 2247 C CA . GLU A 1 281 ? 9.421 0.002 -0.861 1.00 74.00 281 GLU A CA 1
ATOM 2248 C C . GLU A 1 281 ? 10.048 -1.063 -1.770 1.00 74.00 281 GLU A C 1
ATOM 2250 O O . GLU A 1 281 ? 10.706 -0.706 -2.746 1.00 74.00 281 GLU A O 1
ATOM 2255 N N . GLU A 1 282 ? 9.796 -2.346 -1.512 1.00 73.88 282 GLU A N 1
ATOM 2256 C CA . GLU A 1 282 ? 10.272 -3.457 -2.344 1.00 73.88 282 GLU A CA 1
ATOM 2257 C C . GLU A 1 282 ? 9.686 -3.399 -3.763 1.00 73.88 282 GLU A C 1
ATOM 2259 O O . GLU A 1 282 ? 10.423 -3.525 -4.743 1.00 73.88 282 GLU A O 1
ATOM 2264 N N . SER A 1 283 ? 8.384 -3.122 -3.896 1.00 72.81 283 SER A N 1
ATOM 2265 C CA . SER A 1 283 ? 7.733 -2.948 -5.201 1.00 72.81 283 SER A CA 1
ATOM 2266 C C . SER A 1 283 ? 8.327 -1.770 -5.977 1.00 72.81 283 SER A C 1
ATOM 2268 O O . SER A 1 283 ? 8.656 -1.902 -7.156 1.00 72.81 283 SER A O 1
ATOM 2270 N N . LEU A 1 284 ? 8.528 -0.624 -5.314 1.00 76.62 284 LEU A N 1
ATOM 2271 C CA . LEU A 1 284 ? 9.137 0.559 -5.930 1.00 76.62 284 LEU A CA 1
ATOM 2272 C C . LEU A 1 284 ? 10.578 0.293 -6.386 1.00 76.62 284 LEU A C 1
ATOM 2274 O O . LEU A 1 284 ? 10.982 0.772 -7.448 1.00 76.62 284 LEU A O 1
ATOM 2278 N N . GLN A 1 285 ? 11.351 -0.467 -5.606 1.00 79.62 285 GLN A N 1
ATOM 2279 C CA . GLN A 1 285 ? 12.711 -0.868 -5.973 1.00 79.62 285 GLN A CA 1
ATOM 2280 C C . GLN A 1 285 ? 12.713 -1.797 -7.190 1.00 79.62 285 GLN A C 1
ATOM 2282 O O . GLN A 1 285 ? 13.441 -1.533 -8.149 1.00 79.62 285 GLN A O 1
ATOM 2287 N N . ALA A 1 286 ? 11.860 -2.823 -7.192 1.00 77.62 286 ALA A N 1
ATOM 2288 C CA . ALA A 1 286 ? 11.747 -3.767 -8.300 1.00 77.62 286 ALA A CA 1
ATOM 2289 C C . ALA A 1 286 ? 11.316 -3.078 -9.606 1.00 77.62 286 ALA A C 1
ATOM 2291 O O . ALA A 1 286 ? 11.818 -3.397 -10.686 1.00 77.62 286 ALA A O 1
ATOM 2292 N N . ASP A 1 287 ? 10.406 -2.107 -9.534 1.00 78.56 287 ASP A N 1
ATOM 2293 C CA . ASP A 1 287 ? 9.975 -1.361 -10.716 1.00 78.56 287 ASP A CA 1
ATOM 2294 C C . ASP A 1 287 ? 11.046 -0.385 -11.210 1.00 78.56 287 ASP A C 1
ATOM 2296 O O . ASP A 1 287 ? 11.252 -0.260 -12.420 1.00 78.56 287 ASP A O 1
ATOM 2300 N N . HIS A 1 288 ? 11.804 0.240 -10.305 1.00 81.62 288 HIS A N 1
ATOM 2301 C CA . HIS A 1 288 ? 12.961 1.045 -10.691 1.00 81.62 288 HIS A CA 1
ATOM 2302 C C . HIS A 1 288 ? 14.035 0.206 -11.399 1.00 81.62 288 HIS A C 1
ATOM 2304 O O . HIS A 1 288 ? 14.568 0.629 -12.427 1.00 81.62 288 HIS A O 1
ATOM 2310 N N . GLU A 1 289 ? 14.316 -0.999 -10.901 1.00 87.06 289 GLU A N 1
ATOM 2311 C CA . GLU A 1 289 ? 15.269 -1.929 -11.510 1.00 87.06 289 GLU A CA 1
ATOM 2312 C C . GLU A 1 289 ? 14.842 -2.339 -12.927 1.00 87.06 289 GLU A C 1
ATOM 2314 O O . GLU A 1 289 ? 15.628 -2.215 -13.868 1.00 87.06 289 GLU A O 1
ATOM 2319 N N . LYS A 1 290 ? 13.570 -2.708 -13.131 1.00 88.19 290 LYS A N 1
ATOM 2320 C CA . LYS A 1 290 ? 13.033 -3.026 -14.470 1.00 88.19 290 LYS A CA 1
ATOM 2321 C C . LYS A 1 290 ? 13.172 -1.858 -15.451 1.00 88.19 290 LYS A C 1
ATOM 2323 O O . LYS A 1 290 ? 13.493 -2.065 -16.625 1.00 88.19 290 LYS A O 1
ATOM 2328 N N . LEU A 1 291 ? 12.924 -0.629 -14.992 1.00 86.88 291 LEU A N 1
ATOM 2329 C CA . LEU A 1 291 ? 13.092 0.576 -15.811 1.00 86.88 291 LEU A CA 1
ATOM 2330 C C . LEU A 1 291 ? 14.563 0.796 -16.188 1.00 86.88 291 LEU A C 1
ATOM 2332 O O . LEU A 1 291 ? 14.872 1.095 -17.347 1.00 86.88 291 LEU A O 1
ATOM 2336 N N . LEU A 1 292 ? 15.482 0.591 -15.241 1.00 84.94 292 LEU A N 1
ATOM 2337 C CA . LEU A 1 292 ? 16.921 0.654 -15.494 1.00 84.94 292 LEU A CA 1
ATOM 2338 C C . LEU A 1 292 ? 17.372 -0.408 -16.502 1.00 84.94 292 LEU A C 1
ATOM 2340 O O . LEU A 1 292 ? 18.076 -0.067 -17.455 1.00 84.94 292 LEU A O 1
ATOM 2344 N N . GLU A 1 293 ? 16.931 -1.659 -16.360 1.00 89.38 293 GLU A N 1
ATOM 2345 C CA . GLU A 1 293 ? 17.241 -2.728 -17.316 1.00 89.38 293 GLU A CA 1
ATOM 2346 C C . GLU A 1 293 ? 16.769 -2.385 -18.729 1.00 89.38 293 GLU A C 1
ATOM 2348 O O . GLU A 1 293 ? 17.506 -2.544 -19.705 1.00 89.38 293 GLU A O 1
ATOM 2353 N N . ARG A 1 294 ? 15.536 -1.885 -18.859 1.00 85.94 294 ARG A N 1
ATOM 2354 C CA . ARG A 1 294 ? 14.975 -1.503 -20.156 1.00 85.94 294 ARG A CA 1
ATOM 2355 C C . ARG A 1 294 ? 15.805 -0.400 -20.815 1.00 85.94 294 ARG A C 1
ATOM 2357 O O . ARG A 1 294 ? 16.048 -0.453 -22.022 1.00 85.94 294 ARG A O 1
ATOM 2364 N N . ARG A 1 295 ? 16.278 0.566 -20.025 1.00 87.25 295 ARG A N 1
ATOM 2365 C CA . ARG A 1 295 ? 17.153 1.650 -20.487 1.00 87.25 295 ARG A CA 1
ATOM 2366 C C . ARG A 1 295 ? 18.538 1.146 -20.893 1.00 87.25 295 ARG A C 1
ATOM 2368 O O . ARG A 1 295 ? 19.072 1.604 -21.901 1.00 87.25 295 ARG A O 1
ATOM 2375 N N . MET A 1 296 ? 19.101 0.197 -20.147 1.00 88.38 296 MET A N 1
ATOM 2376 C CA . MET A 1 296 ? 20.370 -0.452 -20.489 1.00 88.38 296 MET A CA 1
ATOM 2377 C C . MET A 1 296 ? 20.271 -1.201 -21.820 1.00 88.38 296 MET A C 1
ATOM 2379 O O . MET A 1 296 ? 21.089 -0.972 -22.706 1.00 88.38 296 MET A O 1
ATOM 2383 N N . ARG A 1 297 ? 19.214 -1.998 -22.019 1.00 91.88 297 ARG A N 1
ATOM 2384 C CA . ARG A 1 297 ? 18.981 -2.704 -23.291 1.00 91.88 297 ARG A CA 1
ATOM 2385 C C . ARG A 1 297 ? 18.859 -1.740 -24.467 1.00 91.88 297 ARG A C 1
ATOM 2387 O O . ARG A 1 297 ? 19.442 -1.983 -25.518 1.00 91.88 297 ARG A O 1
ATOM 2394 N N . LEU A 1 298 ? 18.139 -0.630 -24.296 1.00 91.69 298 LEU A N 1
ATOM 2395 C CA . LEU A 1 298 ? 18.013 0.379 -25.347 1.00 91.69 298 LEU A CA 1
ATOM 2396 C C . LEU A 1 298 ? 19.377 0.985 -25.714 1.00 91.69 298 LEU A C 1
ATOM 2398 O O . LEU A 1 298 ? 19.727 1.045 -26.893 1.00 91.69 298 LEU A O 1
ATOM 2402 N N . ARG A 1 299 ? 20.177 1.357 -24.710 1.00 91.50 299 ARG A N 1
ATOM 2403 C CA . ARG A 1 299 ? 21.545 1.856 -24.910 1.00 91.50 299 ARG A CA 1
ATOM 2404 C C . ARG A 1 299 ? 22.412 0.867 -25.666 1.00 91.50 299 ARG A C 1
ATOM 2406 O O . ARG A 1 299 ? 23.043 1.248 -26.643 1.00 91.50 299 ARG A O 1
ATOM 2413 N N . GLU A 1 300 ? 22.397 -0.401 -25.271 1.00 94.12 300 GLU A N 1
ATOM 2414 C CA . GLU A 1 300 ? 23.146 -1.450 -25.964 1.00 94.12 300 GLU A CA 1
ATOM 2415 C C . GLU A 1 300 ? 22.719 -1.594 -27.428 1.00 94.12 300 GLU A C 1
ATOM 2417 O O . GLU A 1 300 ? 23.567 -1.758 -28.303 1.00 94.12 300 GLU A O 1
ATOM 2422 N N . THR A 1 301 ? 21.416 -1.513 -27.724 1.00 93.25 301 THR A N 1
ATOM 2423 C CA . THR A 1 301 ? 20.939 -1.586 -29.114 1.00 93.25 301 THR A CA 1
ATOM 2424 C C . THR A 1 301 ? 21.410 -0.401 -29.953 1.00 93.25 301 THR A C 1
ATOM 2426 O O . THR A 1 301 ? 21.836 -0.593 -31.092 1.00 93.25 301 THR A O 1
ATOM 2429 N N . HIS A 1 302 ? 21.388 0.813 -29.397 1.00 94.50 302 HIS A N 1
ATOM 2430 C CA . HIS A 1 302 ? 21.888 2.001 -30.084 1.00 94.50 302 HIS A CA 1
ATOM 2431 C C . HIS A 1 302 ? 23.408 1.974 -30.249 1.00 94.50 302 HIS A C 1
ATOM 2433 O O . HIS A 1 302 ? 23.899 2.286 -31.331 1.00 94.50 302 HIS A O 1
ATOM 2439 N N . GLN A 1 303 ? 24.136 1.528 -29.226 1.00 94.44 303 GLN A N 1
ATOM 2440 C CA . GLN A 1 303 ? 25.586 1.369 -29.261 1.00 94.44 303 GLN A CA 1
ATOM 2441 C C . GLN A 1 303 ? 26.011 0.414 -30.383 1.00 94.44 303 GLN A C 1
ATOM 2443 O O . GLN A 1 303 ? 26.812 0.788 -31.235 1.00 94.44 303 GLN A O 1
ATOM 2448 N N . LYS A 1 304 ? 25.389 -0.770 -30.461 1.00 94.62 304 LYS A N 1
ATOM 2449 C CA . LYS A 1 304 ? 25.648 -1.751 -31.528 1.00 94.62 304 LYS A CA 1
ATOM 2450 C C . LYS A 1 304 ? 25.358 -1.191 -32.921 1.00 94.62 304 LYS A C 1
ATOM 2452 O O . LYS A 1 304 ? 26.094 -1.466 -33.864 1.00 94.62 304 LYS A O 1
ATOM 2457 N N . LEU A 1 305 ? 24.287 -0.408 -33.075 1.00 94.56 305 LEU A N 1
ATOM 2458 C CA . LEU A 1 305 ? 23.953 0.221 -34.356 1.00 94.56 305 LEU A CA 1
ATOM 2459 C C . LEU A 1 305 ? 25.030 1.227 -34.788 1.00 94.56 305 LEU A C 1
ATOM 2461 O O . LEU A 1 305 ? 25.435 1.227 -35.948 1.00 94.56 305 LEU A O 1
ATOM 2465 N N . ILE A 1 306 ? 25.504 2.055 -33.855 1.00 93.75 306 ILE A N 1
ATOM 2466 C CA . ILE A 1 306 ? 26.558 3.045 -34.104 1.00 93.75 306 ILE A CA 1
ATOM 2467 C C . ILE A 1 306 ? 27.879 2.350 -34.455 1.00 93.75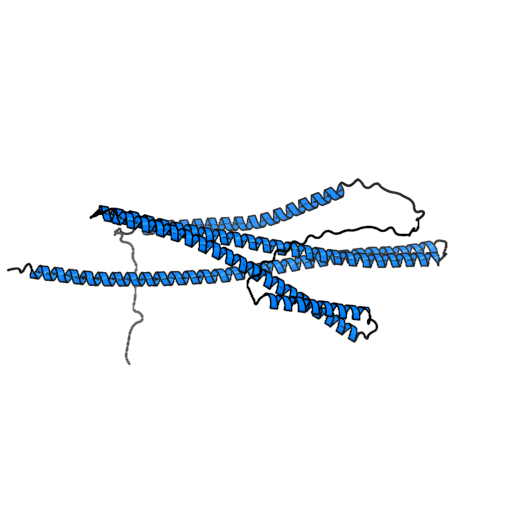 306 ILE A C 1
ATOM 2469 O O . ILE A 1 306 ? 28.527 2.737 -35.422 1.00 93.75 306 ILE A O 1
ATOM 2473 N N . GLU A 1 307 ? 28.253 1.304 -33.718 1.00 93.69 307 GLU A N 1
ATOM 2474 C CA . GLU A 1 307 ? 29.457 0.504 -33.983 1.00 93.69 307 GLU A CA 1
ATOM 2475 C C . GLU A 1 307 ? 29.417 -0.152 -35.366 1.00 93.69 307 GLU A C 1
ATOM 2477 O O . GLU A 1 307 ? 30.393 -0.091 -36.112 1.00 93.69 307 GLU A O 1
ATOM 2482 N N . ASN A 1 308 ? 28.273 -0.711 -35.762 1.00 94.38 308 ASN A N 1
ATOM 2483 C CA . ASN A 1 308 ? 28.109 -1.298 -37.091 1.00 94.38 308 ASN A CA 1
ATOM 2484 C C . ASN A 1 308 ? 28.272 -0.261 -38.214 1.00 94.38 308 ASN A C 1
ATOM 2486 O O . ASN A 1 308 ? 28.892 -0.554 -39.238 1.00 94.38 308 ASN A O 1
ATOM 2490 N N . GLU A 1 309 ? 27.739 0.949 -38.030 1.00 91.81 309 GLU A N 1
ATOM 2491 C CA . GLU A 1 309 ? 27.875 2.040 -39.002 1.00 91.81 309 GLU A CA 1
ATOM 2492 C C . GLU A 1 309 ? 29.298 2.620 -39.031 1.00 91.81 309 GLU A C 1
ATOM 2494 O O . GLU A 1 309 ? 29.789 2.956 -40.109 1.00 91.81 309 GLU A O 1
ATOM 2499 N N . LEU A 1 310 ? 30.006 2.648 -37.895 1.00 91.56 310 LEU A N 1
ATOM 2500 C CA . LEU A 1 310 ? 31.440 2.968 -37.830 1.00 91.56 310 LEU A CA 1
ATOM 2501 C C . LEU A 1 310 ? 32.276 1.952 -38.617 1.00 91.56 310 LEU A C 1
ATOM 2503 O O . LEU A 1 310 ? 33.046 2.332 -39.494 1.00 91.56 310 LEU A O 1
ATOM 2507 N N . MET A 1 311 ? 32.068 0.657 -38.375 1.00 91.81 311 MET A N 1
ATOM 2508 C CA . MET A 1 311 ? 32.771 -0.420 -39.086 1.00 91.81 311 MET A CA 1
ATOM 2509 C C . MET A 1 311 ? 32.457 -0.427 -40.587 1.00 91.81 311 MET A C 1
ATOM 2511 O O . MET A 1 311 ? 33.263 -0.853 -41.414 1.00 91.81 311 MET A O 1
ATOM 2515 N N . LYS A 1 312 ? 31.253 0.002 -40.975 1.00 92.50 312 LYS A N 1
ATOM 2516 C CA . LYS A 1 312 ? 30.881 0.172 -42.381 1.00 92.50 312 LYS A CA 1
ATOM 2517 C C . LYS A 1 312 ? 31.599 1.370 -43.003 1.00 92.50 312 LYS A C 1
ATOM 2519 O O . LYS A 1 312 ? 32.177 1.221 -44.073 1.00 92.50 312 LYS A O 1
ATOM 2524 N N . MET A 1 313 ? 31.603 2.514 -42.322 1.00 88.19 313 MET A N 1
ATOM 2525 C CA . MET A 1 313 ? 32.352 3.700 -42.738 1.00 88.19 313 MET A CA 1
ATOM 2526 C C . MET A 1 313 ? 33.840 3.382 -42.925 1.00 88.19 313 MET A C 1
ATOM 2528 O O . MET A 1 313 ? 34.406 3.780 -43.936 1.00 88.19 313 MET A O 1
ATOM 2532 N N . GLU A 1 314 ? 34.466 2.675 -41.982 1.00 86.94 314 GLU A N 1
ATOM 2533 C CA . GLU A 1 314 ? 35.892 2.342 -42.045 1.00 86.94 314 GLU A CA 1
ATOM 2534 C C . GLU A 1 314 ? 36.218 1.451 -43.250 1.00 86.94 314 GLU A C 1
ATOM 2536 O O . GLU A 1 314 ? 37.173 1.726 -43.973 1.00 86.94 314 GLU A O 1
ATOM 2541 N N . ARG A 1 315 ? 35.379 0.445 -43.529 1.00 88.38 315 ARG A N 1
ATOM 2542 C CA . ARG A 1 315 ? 35.518 -0.400 -44.726 1.00 88.38 315 ARG A CA 1
ATOM 2543 C C . ARG A 1 315 ? 35.370 0.397 -46.019 1.00 88.38 315 ARG A C 1
ATOM 2545 O O . ARG A 1 315 ? 36.226 0.302 -46.889 1.00 88.38 315 ARG A O 1
ATOM 2552 N N . GLU A 1 316 ? 34.331 1.225 -46.122 1.00 84.81 316 GLU A N 1
ATOM 2553 C CA . GLU A 1 316 ? 34.111 2.066 -47.306 1.00 84.81 316 GLU A CA 1
ATOM 2554 C C . GLU A 1 316 ? 35.272 3.048 -47.538 1.00 84.81 316 GLU A C 1
ATOM 2556 O O . GLU A 1 316 ? 35.658 3.281 -48.677 1.00 84.81 316 GLU A O 1
ATOM 2561 N N . LEU A 1 317 ? 35.852 3.610 -46.471 1.00 82.19 317 LEU A N 1
ATOM 2562 C CA . LEU A 1 317 ? 37.014 4.502 -46.564 1.00 82.19 317 LEU A CA 1
ATOM 2563 C C . LEU A 1 317 ? 38.300 3.766 -46.973 1.00 82.19 317 LEU A C 1
ATOM 2565 O O . LEU A 1 317 ? 39.157 4.364 -47.616 1.00 82.19 317 LEU A O 1
ATOM 2569 N N . GLN A 1 318 ? 38.453 2.490 -46.609 1.00 80.06 318 GLN A N 1
ATOM 2570 C CA . GLN A 1 318 ? 39.577 1.661 -47.059 1.00 80.06 318 GLN A CA 1
ATOM 2571 C C . GLN A 1 318 ? 39.455 1.280 -48.544 1.00 80.06 318 GLN A C 1
ATOM 2573 O O . GLN A 1 318 ? 40.469 1.191 -49.237 1.00 80.06 318 GLN A O 1
ATOM 2578 N N . GLU A 1 319 ? 38.229 1.069 -49.029 1.00 81.00 319 GLU A N 1
ATOM 2579 C CA . GLU A 1 319 ? 37.927 0.745 -50.430 1.00 81.00 319 GLU A CA 1
ATOM 2580 C C . GLU A 1 319 ? 38.022 1.979 -51.348 1.00 81.00 319 GLU A C 1
ATOM 2582 O O . GLU A 1 319 ? 38.553 1.901 -52.458 1.00 81.00 319 GLU A O 1
ATOM 2587 N N . GLU A 1 320 ? 37.550 3.137 -50.885 1.00 74.69 320 GLU A N 1
ATOM 2588 C CA . GLU A 1 320 ? 37.575 4.401 -51.622 1.00 74.69 320 GLU A CA 1
ATOM 2589 C C . GLU A 1 320 ? 38.877 5.184 -51.366 1.00 74.69 320 GLU A C 1
ATOM 2591 O O . GLU A 1 320 ? 38.920 6.130 -50.581 1.00 74.69 320 GLU A O 1
ATOM 2596 N N . GLN A 1 321 ? 39.954 4.854 -52.087 1.00 65.56 321 GLN A N 1
ATOM 2597 C CA . GLN A 1 321 ? 41.165 5.694 -52.159 1.00 65.56 321 GLN A CA 1
ATOM 2598 C C . GLN A 1 321 ? 40.934 6.947 -53.026 1.00 65.56 321 GLN A C 1
ATOM 2600 O O . GLN A 1 321 ? 41.547 7.126 -54.078 1.00 65.56 321 GLN A O 1
ATOM 2605 N N . ILE A 1 322 ? 40.020 7.822 -52.608 1.00 63.56 322 ILE A N 1
ATOM 2606 C CA . ILE A 1 322 ? 39.705 9.073 -53.308 1.00 63.56 322 ILE A CA 1
ATOM 2607 C C . ILE A 1 322 ? 40.476 10.207 -52.623 1.00 63.56 322 ILE A C 1
ATOM 2609 O O . ILE A 1 322 ? 40.143 10.626 -51.517 1.00 63.56 322 ILE A O 1
ATOM 2613 N N . GLY A 1 323 ? 41.548 10.684 -53.257 1.00 74.12 323 GLY A N 1
ATOM 2614 C CA . GLY A 1 323 ? 42.345 11.810 -52.760 1.00 74.12 323 GLY A CA 1
ATOM 2615 C C . GLY A 1 323 ? 41.734 13.176 -53.095 1.00 74.12 323 GLY A C 1
ATOM 2616 O O . GLY A 1 323 ? 40.987 13.323 -54.060 1.00 74.12 323 GLY A O 1
ATOM 2617 N N . GLY A 1 324 ? 42.095 14.204 -52.323 1.00 80.44 324 GLY A N 1
ATOM 2618 C CA . GLY A 1 324 ? 41.666 15.589 -52.552 1.00 80.44 324 GLY A CA 1
ATOM 2619 C C . GLY A 1 324 ? 40.303 15.936 -51.939 1.00 80.44 324 GLY A C 1
ATOM 2620 O O . GLY A 1 324 ? 39.785 15.227 -51.079 1.00 80.44 324 GLY A O 1
ATOM 2621 N N . VAL A 1 325 ? 39.718 17.053 -52.382 1.00 81.19 325 VAL A N 1
ATOM 2622 C CA . VAL A 1 325 ? 38.507 17.663 -51.790 1.00 81.19 325 VAL A CA 1
ATOM 2623 C C . VAL A 1 325 ? 37.287 16.726 -51.821 1.00 81.19 325 VAL A C 1
ATOM 2625 O O . VAL A 1 325 ? 36.444 16.763 -50.925 1.00 81.19 325 VAL A O 1
ATOM 2628 N N . GLU A 1 326 ? 37.183 15.852 -52.826 1.00 79.81 326 GLU A N 1
ATOM 2629 C CA . GLU A 1 326 ? 36.092 14.870 -52.920 1.00 79.81 326 GLU A CA 1
ATOM 2630 C C . GLU A 1 326 ? 36.175 13.795 -51.828 1.00 79.81 326 GLU A C 1
ATOM 2632 O O . GLU A 1 326 ? 35.145 13.423 -51.257 1.00 79.81 326 GLU A O 1
ATOM 2637 N N . GLY A 1 327 ? 37.390 13.367 -51.471 1.00 82.06 327 GLY A N 1
ATOM 2638 C CA . GLY A 1 327 ? 37.639 12.452 -50.358 1.00 82.06 327 GLY A CA 1
ATOM 2639 C C . GLY A 1 327 ? 37.218 13.057 -49.020 1.00 82.06 327 GLY A C 1
ATOM 2640 O O . GLY A 1 327 ? 36.442 12.448 -48.283 1.00 82.06 327 GLY A O 1
ATOM 2641 N N . GLU A 1 328 ? 37.623 14.299 -48.748 1.00 83.56 328 GLU A N 1
ATOM 2642 C CA . GLU A 1 328 ? 37.240 15.028 -47.528 1.00 83.56 328 GLU A CA 1
ATOM 2643 C C . GLU A 1 328 ? 35.719 15.211 -47.418 1.00 83.56 328 GLU A C 1
ATOM 2645 O O . GLU A 1 328 ? 35.118 14.960 -46.371 1.00 83.56 328 GLU A O 1
ATOM 2650 N N . MET A 1 329 ? 35.059 15.572 -48.522 1.00 84.62 329 MET A N 1
ATOM 2651 C CA . MET A 1 329 ? 33.601 15.702 -48.559 1.00 84.62 329 MET A CA 1
ATOM 2652 C C . MET A 1 329 ? 32.884 14.364 -48.340 1.00 84.62 329 MET A C 1
ATOM 2654 O O . MET A 1 329 ? 31.807 14.343 -47.735 1.00 84.62 329 MET A O 1
ATOM 2658 N N . SER A 1 330 ? 33.445 13.249 -48.815 1.00 83.81 330 SER A N 1
ATOM 2659 C CA . SER A 1 330 ? 32.892 11.909 -48.578 1.00 83.81 330 SER A CA 1
ATOM 2660 C C . SER A 1 330 ? 33.010 11.495 -47.104 1.00 83.81 330 SER A C 1
ATOM 2662 O O . SER A 1 330 ? 32.028 11.029 -46.515 1.00 83.81 330 SER A O 1
ATOM 2664 N N . TYR A 1 331 ? 34.160 11.770 -46.479 1.00 86.12 331 TYR A N 1
ATOM 2665 C CA . TYR A 1 331 ? 34.423 11.522 -45.064 1.00 86.12 331 TYR A CA 1
ATOM 2666 C C . TYR A 1 331 ? 33.459 12.316 -44.179 1.00 86.12 331 TYR A C 1
ATOM 2668 O O . TYR A 1 331 ? 32.728 11.733 -43.380 1.00 86.12 331 TYR A O 1
ATOM 2676 N N . LEU A 1 332 ? 33.344 13.628 -44.405 1.00 90.44 332 LEU A N 1
ATOM 2677 C CA . LEU A 1 332 ? 32.455 14.498 -43.628 1.00 90.44 332 LEU A CA 1
ATOM 2678 C C . LEU A 1 332 ? 30.977 14.100 -43.758 1.00 90.44 332 LEU A C 1
ATOM 2680 O O . LEU A 1 332 ? 30.214 14.186 -42.794 1.00 90.44 332 LEU A O 1
ATOM 2684 N N . ARG A 1 333 ? 30.536 13.627 -44.934 1.00 89.81 333 ARG A N 1
ATOM 2685 C CA . ARG A 1 333 ? 29.170 13.094 -45.103 1.00 89.81 333 ARG A CA 1
ATOM 2686 C C . ARG A 1 333 ? 28.949 11.829 -44.281 1.00 89.81 333 ARG A C 1
ATOM 2688 O O . ARG A 1 333 ? 27.872 11.677 -43.702 1.00 89.81 333 ARG A O 1
ATOM 2695 N N . ARG A 1 334 ? 29.931 10.924 -44.240 1.00 88.69 334 ARG A N 1
ATOM 2696 C CA . ARG A 1 334 ? 29.878 9.703 -43.425 1.00 88.69 334 ARG A CA 1
ATOM 2697 C C . ARG A 1 334 ? 29.881 10.050 -41.936 1.00 88.69 334 ARG A C 1
ATOM 2699 O O . ARG A 1 334 ? 29.028 9.552 -41.210 1.00 88.69 334 ARG A O 1
ATOM 2706 N N . GLU A 1 335 ? 30.757 10.948 -41.497 1.00 90.19 335 GLU A N 1
ATOM 2707 C CA . GLU A 1 335 ? 30.856 11.387 -40.099 1.00 90.19 335 GLU A CA 1
ATOM 2708 C C . GLU A 1 335 ? 29.555 12.042 -39.634 1.00 90.19 335 GLU A C 1
ATOM 2710 O O . GLU A 1 335 ? 28.997 11.680 -38.597 1.00 90.19 335 GLU A O 1
ATOM 2715 N N . ARG A 1 336 ? 28.976 12.907 -40.474 1.00 93.25 336 ARG A N 1
ATOM 2716 C CA . ARG A 1 336 ? 27.649 13.478 -40.238 1.00 93.25 336 ARG A CA 1
ATOM 2717 C C . ARG A 1 336 ? 26.580 12.400 -40.046 1.00 93.25 336 ARG A C 1
ATOM 2719 O O . ARG A 1 336 ? 25.712 12.587 -39.199 1.00 93.25 336 ARG A O 1
ATOM 2726 N N . ARG A 1 337 ? 26.606 11.289 -40.798 1.00 91.75 337 ARG A N 1
ATOM 2727 C CA . ARG A 1 337 ? 25.638 10.188 -40.610 1.00 91.75 337 ARG A CA 1
ATOM 2728 C C . ARG A 1 337 ? 25.765 9.560 -39.222 1.00 91.75 337 ARG A C 1
ATOM 2730 O O . ARG A 1 337 ? 24.747 9.363 -38.565 1.00 91.75 337 ARG A O 1
ATOM 2737 N N . ILE A 1 338 ? 26.985 9.320 -38.750 1.00 94.38 338 ILE A N 1
ATOM 2738 C CA . ILE A 1 338 ? 27.229 8.741 -37.419 1.00 94.38 338 ILE A CA 1
ATOM 2739 C C . ILE A 1 338 ? 26.809 9.705 -36.309 1.00 94.38 338 ILE A C 1
ATOM 2741 O O . ILE A 1 338 ? 26.122 9.304 -35.369 1.00 94.38 338 ILE A O 1
ATOM 2745 N N . LEU A 1 339 ? 27.134 10.991 -36.447 1.00 95.25 339 LEU A N 1
ATOM 2746 C CA . LEU A 1 339 ? 26.696 12.021 -35.504 1.00 95.25 339 LEU A CA 1
ATOM 2747 C C . LEU A 1 339 ? 25.167 12.140 -35.457 1.00 95.25 339 LEU A C 1
ATOM 2749 O O . LEU A 1 339 ? 24.591 12.274 -34.378 1.00 95.25 339 LEU A O 1
ATOM 2753 N N . VAL A 1 340 ? 24.486 12.050 -36.605 1.00 96.50 340 VAL A N 1
ATOM 2754 C CA . VAL A 1 340 ? 23.016 12.028 -36.656 1.00 96.50 340 VAL A CA 1
ATOM 2755 C C . VAL A 1 340 ? 22.468 10.812 -35.908 1.00 96.50 340 VAL A C 1
ATOM 2757 O O . VAL A 1 340 ? 21.566 10.980 -35.090 1.00 96.50 340 VAL A O 1
ATOM 2760 N N . LEU A 1 341 ? 23.043 9.621 -36.103 1.00 94.88 341 LEU A N 1
ATOM 2761 C CA . LEU A 1 341 ? 22.641 8.413 -35.374 1.00 94.88 341 LEU A CA 1
ATOM 2762 C C . LEU A 1 341 ? 22.828 8.554 -33.859 1.00 94.88 341 LEU A C 1
ATOM 2764 O O . LEU A 1 341 ? 21.929 8.192 -33.102 1.00 94.88 341 LEU A O 1
ATOM 2768 N N . GLN A 1 342 ? 23.944 9.130 -33.407 1.00 93.50 342 GLN A N 1
ATOM 2769 C CA . GLN A 1 342 ? 24.183 9.405 -31.986 1.00 93.50 342 GLN A CA 1
ATOM 2770 C C . GLN A 1 342 ? 23.159 10.391 -31.410 1.00 93.50 342 GLN A C 1
ATOM 2772 O O . GLN A 1 342 ? 22.586 10.146 -30.348 1.00 93.50 342 GLN A O 1
ATOM 2777 N N . ILE A 1 343 ? 22.880 11.492 -32.116 1.00 94.19 343 ILE A N 1
ATOM 2778 C CA . ILE A 1 343 ? 21.883 12.484 -31.687 1.00 94.19 343 ILE A CA 1
ATOM 2779 C C . ILE A 1 343 ? 20.487 11.855 -31.629 1.00 94.19 343 ILE A C 1
ATOM 2781 O O . ILE A 1 343 ? 19.726 12.112 -30.695 1.00 94.19 343 ILE A O 1
ATOM 2785 N N . GLU A 1 344 ? 20.134 11.030 -32.610 1.00 94.38 344 GLU A N 1
ATOM 2786 C CA . GLU A 1 344 ? 18.861 10.320 -32.623 1.00 94.38 344 GLU A CA 1
ATOM 2787 C C . GLU A 1 344 ? 18.744 9.287 -31.497 1.00 94.38 344 GLU A C 1
ATOM 2789 O O . GLU A 1 344 ? 17.687 9.209 -30.871 1.00 94.38 344 GLU A O 1
ATOM 2794 N N . ALA A 1 345 ? 19.804 8.528 -31.208 1.00 93.19 345 ALA A N 1
ATOM 2795 C CA . ALA A 1 345 ? 19.849 7.587 -30.089 1.00 93.19 345 ALA A CA 1
ATOM 2796 C C . ALA A 1 345 ? 19.623 8.305 -28.753 1.00 93.19 345 ALA A C 1
ATOM 2798 O O . ALA A 1 345 ? 18.725 7.941 -27.994 1.00 93.19 345 ALA A O 1
ATOM 2799 N N . LEU A 1 346 ? 20.346 9.404 -28.514 1.00 93.06 346 LEU A N 1
ATOM 2800 C CA . LEU A 1 346 ? 20.179 10.216 -27.308 1.00 93.06 346 LEU A CA 1
ATOM 2801 C C . LEU A 1 346 ? 18.768 10.805 -27.197 1.00 93.06 346 LEU A C 1
ATOM 2803 O O . LEU A 1 346 ? 18.198 10.840 -26.107 1.00 93.06 346 LEU A O 1
ATOM 2807 N N . ARG A 1 347 ? 18.172 11.249 -28.311 1.00 94.56 347 ARG A N 1
ATOM 2808 C CA . ARG A 1 347 ? 16.786 11.744 -28.324 1.00 94.56 347 ARG A CA 1
ATOM 2809 C C . ARG A 1 347 ? 15.786 10.647 -27.968 1.00 94.56 347 ARG A C 1
ATOM 2811 O O . ARG A 1 347 ? 14.894 10.912 -27.165 1.00 94.56 347 ARG A O 1
ATOM 2818 N N . ARG A 1 348 ? 15.939 9.439 -28.520 1.00 91.44 348 ARG A N 1
ATOM 2819 C CA . ARG A 1 348 ? 15.065 8.292 -28.218 1.00 91.44 348 ARG A CA 1
ATOM 2820 C C . ARG A 1 348 ? 15.209 7.837 -26.766 1.00 91.44 348 ARG A C 1
ATOM 2822 O O . ARG A 1 348 ? 14.198 7.662 -26.094 1.00 91.44 348 ARG A O 1
ATOM 2829 N N . GLU A 1 349 ? 16.435 7.741 -26.252 1.00 90.81 349 GLU A N 1
ATOM 2830 C CA . GLU A 1 349 ? 16.691 7.449 -24.835 1.00 90.81 349 GLU A CA 1
ATOM 2831 C C . GLU A 1 349 ? 16.021 8.462 -23.904 1.00 90.81 349 GLU A C 1
ATOM 2833 O O . GLU A 1 349 ? 15.440 8.087 -22.886 1.00 90.81 349 GLU A O 1
ATOM 2838 N N . ASN A 1 350 ? 16.095 9.748 -24.249 1.00 91.75 350 ASN A N 1
ATOM 2839 C CA . ASN A 1 350 ? 15.523 10.813 -23.436 1.00 91.75 350 ASN A CA 1
ATOM 2840 C C . ASN A 1 350 ? 13.985 10.790 -23.476 1.00 91.75 350 ASN A C 1
ATOM 2842 O O . ASN A 1 350 ? 13.336 10.833 -22.435 1.00 91.75 350 ASN A O 1
ATOM 2846 N N . GLN A 1 351 ? 13.393 10.623 -24.662 1.00 93.62 351 GLN A N 1
ATOM 2847 C CA . GLN A 1 351 ? 11.945 10.443 -24.814 1.00 93.62 351 GLN A CA 1
ATOM 2848 C C . GLN A 1 351 ? 11.431 9.243 -24.015 1.00 93.62 351 GLN A C 1
ATOM 2850 O O . GLN A 1 351 ? 10.404 9.345 -23.347 1.00 93.62 351 GLN A O 1
ATOM 2855 N N . GLN A 1 352 ? 12.161 8.128 -24.042 1.00 89.19 352 GLN A N 1
ATOM 2856 C CA . GLN A 1 352 ? 11.787 6.945 -23.281 1.00 89.19 352 GLN A CA 1
ATOM 2857 C C . GLN A 1 352 ? 11.892 7.183 -21.769 1.00 89.19 352 GLN A C 1
ATOM 2859 O O . GLN A 1 352 ? 10.979 6.805 -21.044 1.00 89.19 352 GLN A O 1
ATOM 2864 N N . ALA A 1 353 ? 12.921 7.895 -21.297 1.00 86.62 353 ALA A N 1
ATOM 2865 C CA . ALA A 1 353 ? 13.036 8.271 -19.888 1.00 86.62 353 ALA A CA 1
ATOM 2866 C C . ALA A 1 353 ? 11.874 9.166 -19.413 1.00 86.62 353 ALA A C 1
ATOM 2868 O O . ALA A 1 353 ? 11.371 8.975 -18.307 1.00 86.62 353 ALA A O 1
ATOM 2869 N N . TYR A 1 354 ? 11.421 10.114 -20.242 1.00 88.00 354 TYR A N 1
ATOM 2870 C CA . TYR A 1 354 ? 10.241 10.928 -19.930 1.00 88.00 354 TYR A CA 1
ATOM 2871 C C . TYR A 1 354 ? 8.959 10.092 -19.876 1.00 88.00 354 TYR A C 1
ATOM 2873 O O . TYR A 1 354 ? 8.187 10.234 -18.930 1.00 88.00 354 TYR A O 1
ATOM 2881 N N . ALA A 1 355 ? 8.750 9.202 -20.850 1.00 89.75 355 ALA A N 1
ATOM 2882 C CA . ALA A 1 355 ? 7.583 8.324 -20.877 1.00 89.75 355 ALA A CA 1
ATOM 2883 C C . ALA A 1 355 ? 7.556 7.371 -19.671 1.00 89.75 355 ALA A C 1
ATOM 2885 O O . ALA A 1 355 ? 6.508 7.165 -19.063 1.00 89.75 355 ALA A O 1
ATOM 2886 N N . ASP A 1 356 ? 8.708 6.817 -19.295 1.00 88.50 356 ASP A N 1
ATOM 2887 C CA . ASP A 1 356 ? 8.844 5.937 -18.136 1.00 88.50 356 ASP A CA 1
ATOM 2888 C C . ASP A 1 356 ? 8.527 6.686 -16.824 1.00 88.50 356 ASP A C 1
ATOM 2890 O O . ASP A 1 356 ? 7.771 6.174 -15.998 1.00 88.50 356 ASP A O 1
ATOM 2894 N N . LEU A 1 357 ? 9.011 7.926 -16.659 1.00 87.06 357 LEU A N 1
ATOM 2895 C CA . LEU A 1 357 ? 8.697 8.765 -15.494 1.00 87.06 357 LEU A CA 1
ATOM 2896 C C . LEU A 1 357 ? 7.203 9.122 -15.417 1.00 87.06 357 LEU A C 1
ATOM 2898 O O . LEU A 1 357 ? 6.604 9.082 -14.342 1.00 87.06 357 LEU A O 1
ATOM 2902 N N . GLU A 1 358 ? 6.590 9.468 -16.550 1.00 91.19 358 GLU A N 1
ATOM 2903 C CA . GLU A 1 358 ? 5.161 9.780 -16.620 1.00 91.19 358 GLU A CA 1
ATOM 2904 C C . GLU A 1 358 ? 4.304 8.556 -16.270 1.00 91.19 358 GLU A C 1
ATOM 2906 O O . GLU A 1 358 ? 3.350 8.663 -15.496 1.00 91.19 358 GLU A O 1
ATOM 2911 N N . ASN A 1 359 ? 4.672 7.379 -16.782 1.00 89.31 359 ASN A N 1
ATOM 2912 C CA . ASN A 1 359 ? 3.999 6.124 -16.461 1.00 89.31 359 ASN A CA 1
ATOM 2913 C C . ASN A 1 359 ? 4.122 5.785 -14.974 1.00 89.31 359 ASN A C 1
ATOM 2915 O O . ASN A 1 359 ? 3.113 5.461 -14.351 1.00 89.31 359 ASN A O 1
ATOM 2919 N N . GLN A 1 360 ? 5.316 5.933 -14.394 1.00 84.69 360 GLN A N 1
ATOM 2920 C CA . GLN A 1 360 ? 5.532 5.712 -12.966 1.00 84.69 360 GLN A CA 1
ATOM 2921 C C . GLN A 1 360 ? 4.685 6.673 -12.120 1.00 84.69 360 GLN A C 1
ATOM 2923 O O . GLN A 1 360 ? 4.040 6.255 -11.162 1.00 84.69 360 GLN A O 1
ATOM 2928 N N . SER A 1 361 ? 4.623 7.956 -12.493 1.00 84.88 361 SER A N 1
ATOM 2929 C CA . SER A 1 361 ? 3.787 8.938 -11.795 1.00 84.88 361 SER A CA 1
ATOM 2930 C C . SER A 1 361 ? 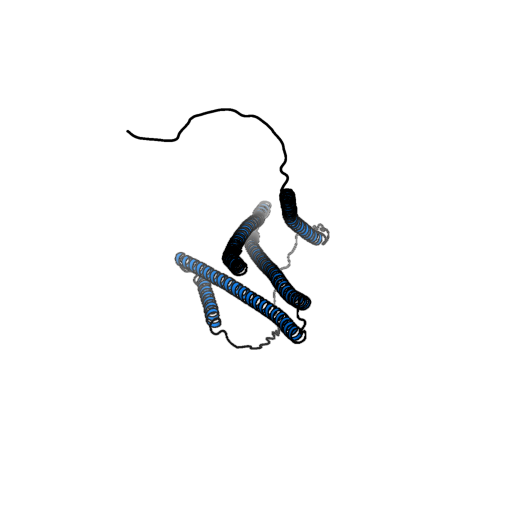2.297 8.589 -11.876 1.00 84.88 361 SER A C 1
ATOM 2932 O O . SER A 1 361 ? 1.595 8.671 -10.866 1.00 84.88 361 SER A O 1
ATOM 2934 N N . ARG A 1 362 ? 1.812 8.160 -13.048 1.00 89.56 362 ARG A N 1
ATOM 2935 C CA . ARG A 1 362 ? 0.419 7.730 -13.236 1.00 89.56 362 ARG A CA 1
ATOM 2936 C C . ARG A 1 362 ? 0.082 6.489 -12.418 1.00 89.56 362 ARG A C 1
ATOM 2938 O O . ARG A 1 362 ? -0.958 6.473 -11.766 1.00 89.56 362 ARG A O 1
ATOM 2945 N N . GLN A 1 363 ? 0.951 5.482 -12.434 1.00 83.81 363 GLN A N 1
ATOM 2946 C CA . GLN A 1 363 ? 0.782 4.263 -11.643 1.00 83.81 363 GLN A CA 1
ATOM 2947 C C . GLN A 1 363 ? 0.743 4.585 -10.154 1.00 83.81 363 GLN A C 1
ATOM 2949 O O . GLN A 1 363 ? -0.193 4.189 -9.466 1.00 83.81 363 GLN A O 1
ATOM 2954 N N . HIS A 1 364 ? 1.675 5.410 -9.678 1.00 81.88 364 HIS A N 1
ATOM 2955 C CA . HIS A 1 364 ? 1.705 5.787 -8.273 1.00 81.88 364 HIS A CA 1
ATOM 2956 C C . HIS A 1 364 ? 0.437 6.526 -7.833 1.00 81.88 364 HIS A C 1
ATOM 2958 O O . HIS A 1 364 ? -0.086 6.303 -6.742 1.00 81.88 364 HIS A O 1
ATOM 2964 N N . GLN A 1 365 ? -0.102 7.387 -8.698 1.00 82.12 365 GLN A N 1
ATOM 2965 C CA . GLN A 1 365 ? -1.362 8.069 -8.427 1.00 82.12 365 GLN A CA 1
ATOM 2966 C C . GLN A 1 365 ? -2.542 7.090 -8.339 1.00 82.12 365 GLN A C 1
ATOM 2968 O O . GLN A 1 365 ? -3.422 7.272 -7.497 1.00 82.12 365 GLN A O 1
ATOM 2973 N N . GLN A 1 366 ? -2.568 6.063 -9.192 1.00 85.50 366 GLN A N 1
ATOM 2974 C CA . GLN A 1 366 ? -3.592 5.016 -9.162 1.00 85.50 366 GLN A CA 1
ATOM 2975 C C . GLN A 1 366 ? -3.486 4.165 -7.896 1.00 85.50 366 GLN A C 1
ATOM 2977 O O . GLN A 1 366 ? -4.492 3.970 -7.224 1.00 85.50 366 GLN A O 1
ATOM 2982 N N . GLU A 1 367 ? -2.284 3.734 -7.517 1.00 80.69 367 GLU A N 1
ATOM 2983 C CA . GLU A 1 367 ? -2.049 2.975 -6.282 1.00 80.69 367 GLU A CA 1
ATOM 2984 C C . GLU A 1 367 ? -2.506 3.744 -5.042 1.00 80.69 367 GLU A C 1
ATOM 2986 O O . GLU A 1 367 ? -3.207 3.197 -4.195 1.00 80.69 367 GLU A O 1
ATOM 2991 N N . ILE A 1 368 ? -2.173 5.036 -4.949 1.00 76.50 368 ILE A N 1
ATOM 2992 C CA . ILE A 1 368 ? -2.622 5.887 -3.839 1.00 76.50 368 ILE A CA 1
ATOM 2993 C C . ILE A 1 368 ? -4.150 5.973 -3.798 1.00 76.50 368 ILE A C 1
ATOM 2995 O O . ILE A 1 368 ? -4.737 5.924 -2.716 1.00 76.50 368 ILE A O 1
ATOM 2999 N N . ASN A 1 369 ? -4.801 6.103 -4.956 1.00 79.62 369 ASN A N 1
ATOM 3000 C CA . ASN A 1 369 ? -6.259 6.139 -5.022 1.00 79.62 369 ASN A CA 1
ATOM 3001 C C . ASN A 1 369 ? -6.869 4.800 -4.588 1.00 79.62 369 ASN A C 1
ATOM 3003 O O . ASN A 1 369 ? -7.787 4.810 -3.774 1.00 79.62 369 ASN A O 1
ATOM 3007 N N . ASN A 1 370 ? -6.313 3.674 -5.037 1.00 82.69 370 ASN A N 1
ATOM 3008 C CA . ASN A 1 370 ? -6.773 2.339 -4.653 1.00 82.69 370 ASN A CA 1
ATOM 3009 C C . ASN A 1 370 ? -6.641 2.121 -3.139 1.00 82.69 370 ASN A C 1
ATOM 3011 O O . ASN A 1 370 ? -7.623 1.793 -2.482 1.00 82.69 370 ASN A O 1
ATOM 3015 N N . ILE A 1 371 ? -5.480 2.426 -2.549 1.00 78.94 371 ILE A N 1
ATOM 3016 C CA . ILE A 1 371 ? -5.264 2.326 -1.093 1.00 78.94 371 ILE A CA 1
ATOM 3017 C C . ILE A 1 371 ? -6.228 3.249 -0.328 1.00 78.94 371 ILE A C 1
ATOM 3019 O O . ILE A 1 371 ? -6.757 2.903 0.733 1.00 78.94 371 ILE A O 1
ATOM 3023 N N . ARG A 1 372 ? -6.489 4.453 -0.850 1.00 77.12 372 ARG A N 1
ATOM 3024 C CA . ARG A 1 372 ? -7.463 5.378 -0.256 1.00 77.12 372 ARG A CA 1
ATOM 3025 C C . ARG A 1 372 ? -8.882 4.808 -0.300 1.00 77.12 372 ARG A C 1
ATOM 3027 O O . ARG A 1 372 ? -9.626 4.969 0.661 1.00 77.12 372 ARG A O 1
ATOM 3034 N N . GLU A 1 373 ? -9.270 4.158 -1.387 1.00 79.81 373 GLU A N 1
ATOM 3035 C CA . GLU A 1 373 ? -10.574 3.506 -1.508 1.00 79.81 373 GLU A CA 1
ATOM 3036 C C . GLU A 1 373 ? -10.690 2.291 -0.582 1.00 79.81 373 GLU A C 1
ATOM 3038 O O . GLU A 1 373 ? -11.678 2.182 0.145 1.00 79.81 373 GLU A O 1
ATOM 3043 N N . GLU A 1 374 ? -9.665 1.441 -0.528 1.00 76.56 374 GLU A N 1
ATOM 3044 C CA . GLU A 1 374 ? -9.585 0.285 0.372 1.00 76.56 374 GLU A CA 1
ATOM 3045 C C . GLU A 1 374 ? -9.670 0.712 1.843 1.00 76.56 374 GLU A C 1
ATOM 3047 O O . GLU A 1 374 ? -10.500 0.206 2.599 1.00 76.56 374 GLU A O 1
ATOM 3052 N N . SER A 1 375 ? -8.888 1.714 2.254 1.00 71.50 375 SER A N 1
ATOM 3053 C CA . SER A 1 375 ? -8.960 2.252 3.619 1.00 71.50 375 SER A CA 1
ATOM 3054 C C . SER A 1 375 ? -10.342 2.828 3.938 1.00 71.50 375 SER A C 1
ATOM 3056 O O . SER A 1 375 ? -10.880 2.571 5.015 1.00 71.50 375 SER A O 1
ATOM 3058 N N . LEU A 1 376 ? -10.976 3.548 3.003 1.00 82.81 376 LEU A N 1
ATOM 3059 C CA . LEU A 1 376 ? -12.348 4.030 3.177 1.00 82.81 376 LEU A CA 1
ATOM 3060 C C . LEU A 1 376 ? -13.358 2.886 3.317 1.00 82.81 376 LEU A C 1
ATOM 3062 O O . LEU A 1 376 ? -14.298 3.022 4.101 1.00 82.81 376 LEU A O 1
ATOM 3066 N N . GLN A 1 377 ? -13.190 1.774 2.599 1.00 81.88 377 GLN A N 1
ATOM 3067 C CA . GLN A 1 377 ? -14.037 0.588 2.764 1.00 81.88 377 GLN A CA 1
ATOM 3068 C C . GLN A 1 377 ? -13.870 -0.024 4.155 1.00 81.88 377 GLN A C 1
ATOM 3070 O O . GLN A 1 377 ? -14.865 -0.281 4.831 1.00 81.88 377 GLN A O 1
ATOM 3075 N N . VAL A 1 378 ? -12.629 -0.165 4.623 1.00 77.25 378 VAL A N 1
ATOM 3076 C CA . VAL A 1 378 ? -12.327 -0.647 5.976 1.00 77.25 378 VAL A CA 1
ATOM 3077 C C . VAL A 1 378 ? -12.964 0.264 7.033 1.00 77.25 378 VAL A C 1
ATOM 3079 O O . VAL A 1 378 ? -13.630 -0.225 7.945 1.00 77.25 378 VAL A O 1
ATOM 3082 N N . PHE A 1 379 ? -12.865 1.591 6.888 1.00 65.88 379 PHE A N 1
ATOM 3083 C CA . PHE A 1 379 ? -13.529 2.536 7.794 1.00 65.88 379 PHE A CA 1
ATOM 3084 C C . PHE A 1 379 ? -15.058 2.425 7.772 1.00 65.88 379 PHE A C 1
ATOM 3086 O O . PHE A 1 379 ? -15.685 2.560 8.825 1.00 65.88 379 PHE A O 1
ATOM 3093 N N . ARG A 1 380 ? -15.674 2.179 6.608 1.00 79.31 380 ARG A N 1
ATOM 3094 C CA . ARG A 1 380 ? -17.126 1.945 6.509 1.00 79.31 380 ARG A CA 1
ATOM 3095 C C . ARG A 1 380 ? -17.529 0.674 7.253 1.00 79.31 380 ARG A C 1
ATOM 3097 O O . ARG A 1 380 ? -18.420 0.746 8.091 1.00 79.31 380 ARG A O 1
ATOM 3104 N N . ALA A 1 381 ? -16.821 -0.431 7.032 1.00 70.12 381 ALA A N 1
ATOM 3105 C CA . ALA A 1 381 ? -17.081 -1.693 7.719 1.00 70.12 381 ALA A CA 1
ATOM 3106 C C . ALA A 1 381 ? -16.903 -1.568 9.244 1.00 70.12 381 ALA A C 1
ATOM 3108 O O . ALA A 1 381 ? -17.765 -1.988 10.014 1.00 70.12 381 ALA A O 1
ATOM 3109 N N . PHE A 1 382 ? -15.829 -0.916 9.706 1.00 64.38 382 PHE A N 1
ATOM 3110 C CA . PHE A 1 382 ? -15.644 -0.647 11.137 1.00 64.38 382 PHE A CA 1
ATOM 3111 C C . PHE A 1 382 ? -16.774 0.199 11.719 1.00 64.38 382 PHE A C 1
ATOM 3113 O O . PHE A 1 382 ? -17.231 -0.062 12.833 1.00 64.38 382 PHE A O 1
ATOM 3120 N N . ARG A 1 383 ? -17.233 1.213 10.980 1.00 77.56 383 ARG A N 1
ATOM 3121 C CA . ARG A 1 383 ? -18.352 2.051 11.407 1.00 77.56 383 ARG A CA 1
ATOM 3122 C C . ARG A 1 383 ? -19.640 1.240 11.543 1.00 77.56 383 ARG A C 1
ATOM 3124 O O . ARG A 1 383 ? -20.327 1.411 12.544 1.00 77.5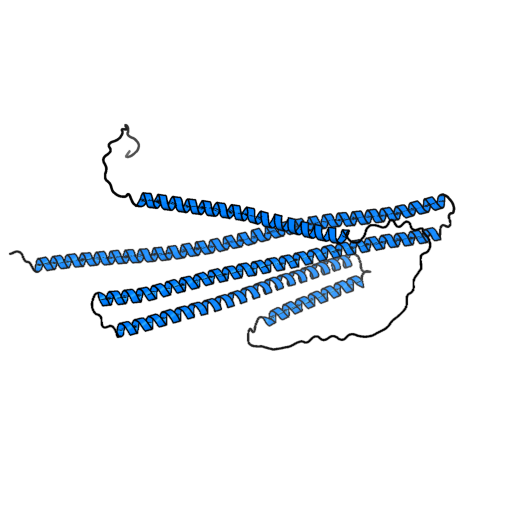6 383 ARG A O 1
ATOM 3131 N N . GLU A 1 384 ? -19.941 0.364 10.591 1.00 79.69 384 GLU A N 1
ATOM 3132 C CA . GLU A 1 384 ? -21.114 -0.519 10.643 1.00 79.69 384 GLU A CA 1
ATOM 3133 C C . GLU A 1 384 ? -21.078 -1.415 11.887 1.00 79.69 384 GLU A C 1
ATOM 3135 O O . GLU A 1 384 ? -22.023 -1.405 12.674 1.00 79.69 384 GLU A O 1
ATOM 3140 N N . VAL A 1 385 ? -19.950 -2.082 12.154 1.00 79.75 385 VAL A N 1
ATOM 3141 C CA . VAL A 1 385 ? -19.786 -2.931 13.350 1.00 79.75 385 VAL A CA 1
ATOM 3142 C C . VAL A 1 385 ? -19.947 -2.129 14.646 1.00 79.75 385 VAL A C 1
ATOM 3144 O O . VAL A 1 385 ? -20.569 -2.596 15.603 1.00 79.75 385 VAL A O 1
ATOM 3147 N N . LEU A 1 386 ? -19.406 -0.908 14.708 1.00 69.56 386 LEU A N 1
ATOM 3148 C CA . LEU A 1 386 ? -19.565 -0.038 15.876 1.00 69.56 386 LEU A CA 1
ATOM 3149 C C . LEU A 1 386 ? -21.019 0.406 16.071 1.00 69.56 386 LEU A C 1
ATOM 3151 O O . LEU A 1 386 ? -21.504 0.435 17.205 1.00 69.56 386 LEU A O 1
ATOM 3155 N N . GLU A 1 387 ? -21.720 0.744 14.990 1.00 80.50 387 GLU A N 1
ATOM 3156 C CA . GLU A 1 387 ? -23.139 1.095 15.037 1.00 80.50 387 GLU A CA 1
ATOM 3157 C C . GLU A 1 387 ? -23.991 -0.105 15.484 1.00 80.50 387 GLU A C 1
ATOM 3159 O O . GLU A 1 387 ? -24.865 0.062 16.339 1.00 80.50 387 GLU A O 1
ATOM 3164 N N . GLU A 1 388 ? -23.694 -1.320 15.018 1.00 84.31 388 GLU A N 1
ATOM 3165 C CA . GLU A 1 388 ? -24.349 -2.553 15.474 1.00 84.31 388 GLU A CA 1
ATOM 3166 C C . GLU A 1 388 ? -24.115 -2.822 16.966 1.00 84.31 388 GLU A C 1
ATOM 3168 O O . GLU A 1 388 ? -25.064 -3.087 17.710 1.00 84.31 388 GLU A O 1
ATOM 3173 N N . GLN A 1 389 ? -22.871 -2.699 17.441 1.00 69.94 389 GLN A N 1
ATOM 3174 C CA . GLN A 1 389 ? -22.540 -2.854 18.863 1.00 69.94 389 GLN A CA 1
ATOM 3175 C C . GLN A 1 389 ? -23.268 -1.819 19.731 1.00 69.94 389 GLN A C 1
ATOM 3177 O O . GLN A 1 389 ? -23.810 -2.149 20.795 1.00 69.94 389 GLN A O 1
ATOM 3182 N N . ARG A 1 390 ? -23.349 -0.566 19.265 1.00 83.19 390 ARG A N 1
ATOM 3183 C CA . ARG A 1 390 ? -24.124 0.482 19.938 1.00 83.19 390 ARG A CA 1
ATOM 3184 C C . ARG A 1 390 ? -25.601 0.105 20.016 1.00 83.19 390 ARG A C 1
ATOM 3186 O O . ARG A 1 390 ? -26.170 0.141 21.100 1.00 83.19 390 ARG A O 1
ATOM 3193 N N . GLN A 1 391 ? -26.206 -0.327 18.912 1.00 86.56 391 GLN A N 1
ATOM 3194 C CA . GLN A 1 391 ? -27.610 -0.746 18.900 1.00 86.56 391 GLN A CA 1
ATOM 3195 C C . GLN A 1 391 ? -27.868 -1.944 19.825 1.00 86.56 391 GLN A C 1
ATOM 3197 O O . GLN A 1 391 ? -28.874 -1.975 20.531 1.00 86.56 391 GLN A O 1
ATOM 3202 N N . MET A 1 392 ? -26.968 -2.928 19.860 1.00 76.06 392 MET A N 1
ATOM 3203 C CA . MET A 1 392 ? -27.097 -4.105 20.724 1.00 76.06 392 MET A CA 1
ATOM 3204 C C . MET A 1 392 ? -27.005 -3.749 22.210 1.00 76.06 392 MET A C 1
ATOM 3206 O O . MET A 1 392 ? -27.808 -4.234 23.012 1.00 76.06 392 MET A O 1
ATOM 3210 N N . SER A 1 393 ? -26.060 -2.883 22.581 1.00 75.56 393 SER A N 1
ATOM 3211 C CA . SER A 1 393 ? -25.945 -2.389 23.957 1.00 75.56 393 SER A CA 1
ATOM 3212 C C . SER A 1 393 ? -27.143 -1.522 24.352 1.00 75.56 393 SER A C 1
ATOM 3214 O O . SER A 1 393 ? -27.730 -1.760 25.405 1.00 75.56 393 SER A O 1
ATOM 3216 N N . GLU A 1 394 ? -27.586 -0.602 23.489 1.00 88.19 394 GLU A N 1
ATOM 3217 C CA . GLU A 1 394 ? -28.797 0.202 23.698 1.00 88.19 394 GLU A CA 1
ATOM 3218 C C . GLU A 1 394 ? -30.034 -0.680 23.911 1.00 88.19 394 GLU A C 1
ATOM 3220 O O . GLU A 1 394 ? -30.810 -0.436 24.836 1.00 88.19 394 GLU A O 1
ATOM 3225 N N . ARG A 1 395 ? -30.201 -1.745 23.114 1.00 92.31 395 ARG A N 1
ATOM 3226 C CA . ARG A 1 395 ? -31.293 -2.719 23.284 1.00 92.31 395 ARG A CA 1
ATOM 3227 C C . ARG A 1 395 ? -31.221 -3.424 24.637 1.00 92.31 395 ARG A C 1
ATOM 3229 O O . ARG A 1 395 ? -32.235 -3.502 25.324 1.00 92.31 395 ARG A O 1
ATOM 3236 N N . ARG A 1 396 ? -30.040 -3.897 25.056 1.00 90.44 396 ARG A N 1
ATOM 3237 C CA . ARG A 1 396 ? -29.869 -4.530 26.377 1.00 90.44 396 ARG A CA 1
ATOM 3238 C C . ARG A 1 396 ? -30.176 -3.570 27.521 1.00 90.44 396 ARG A C 1
ATOM 3240 O O . ARG A 1 396 ? -30.903 -3.956 28.429 1.00 90.44 396 ARG A O 1
ATOM 3247 N N . TYR A 1 397 ? -29.671 -2.336 27.472 1.00 88.69 397 TYR A N 1
ATOM 3248 C CA . TYR A 1 397 ? -29.971 -1.331 28.494 1.00 88.69 397 TYR A CA 1
ATOM 3249 C C . TYR A 1 397 ? -31.457 -1.009 28.542 1.00 88.69 397 TYR A C 1
ATOM 3251 O O . TYR A 1 397 ? -32.018 -0.927 29.626 1.00 88.69 397 TYR A O 1
ATOM 3259 N N . ARG A 1 398 ? -32.107 -0.872 27.383 1.00 94.69 398 ARG A N 1
ATOM 3260 C CA . ARG A 1 398 ? -33.546 -0.623 27.318 1.00 94.69 398 ARG A CA 1
ATOM 3261 C C . ARG A 1 398 ? -34.345 -1.762 27.946 1.00 94.69 398 ARG A C 1
ATOM 3263 O O . ARG A 1 398 ? -35.259 -1.476 28.706 1.00 94.69 398 ARG A O 1
ATOM 3270 N N . ASN A 1 399 ? -33.981 -3.013 27.672 1.00 93.38 399 ASN A N 1
ATOM 3271 C CA . ASN A 1 399 ? -34.634 -4.176 28.274 1.00 93.38 399 ASN A CA 1
ATOM 3272 C C . ASN A 1 399 ? -34.423 -4.214 29.790 1.00 93.38 399 ASN A C 1
ATOM 3274 O O . ASN A 1 399 ? -35.393 -4.277 30.528 1.00 93.38 399 ASN A O 1
ATOM 3278 N N . LEU A 1 400 ? -33.182 -4.056 30.259 1.00 94.00 400 LEU A N 1
ATOM 3279 C CA . LEU A 1 400 ? -32.882 -4.033 31.693 1.00 94.00 400 LEU A CA 1
ATOM 3280 C C . LEU A 1 400 ? -33.647 -2.919 32.426 1.00 94.00 400 LEU A C 1
ATOM 3282 O O . LEU A 1 400 ? -34.107 -3.095 33.549 1.00 94.00 400 LEU A O 1
ATOM 3286 N N . LEU A 1 401 ? -33.773 -1.755 31.787 1.00 93.88 401 LEU A N 1
ATOM 3287 C CA . LEU A 1 401 ? -34.483 -0.609 32.344 1.00 93.88 401 LEU A CA 1
ATOM 3288 C C . LEU A 1 401 ? -35.999 -0.855 32.361 1.00 93.88 401 LEU A C 1
ATOM 3290 O O . LEU A 1 401 ? -36.660 -0.450 33.312 1.00 93.88 401 LEU A O 1
ATOM 3294 N N . LEU A 1 402 ? -36.543 -1.551 31.357 1.00 95.38 402 LEU A N 1
ATOM 3295 C CA . LEU A 1 402 ? -37.936 -2.003 31.361 1.00 95.38 402 LEU A CA 1
ATOM 3296 C C . LEU A 1 402 ? -38.201 -3.001 32.494 1.00 95.38 402 LEU A C 1
ATOM 3298 O O . LEU A 1 402 ? -39.155 -2.790 33.241 1.00 95.38 402 LEU A O 1
ATOM 3302 N N . ASP A 1 403 ? -37.339 -4.004 32.664 1.00 95.00 403 ASP A N 1
ATOM 3303 C CA . ASP A 1 403 ? -37.462 -5.012 33.724 1.00 95.00 403 ASP A CA 1
ATOM 3304 C C . ASP A 1 403 ? -37.420 -4.348 35.112 1.00 95.00 403 ASP A C 1
ATOM 3306 O O . ASP A 1 403 ? -38.308 -4.551 35.936 1.00 95.00 403 ASP A O 1
ATOM 3310 N N . ALA A 1 404 ? -36.460 -3.444 35.342 1.00 92.25 404 ALA A N 1
ATOM 3311 C CA . ALA A 1 404 ? -36.343 -2.713 36.604 1.00 92.25 404 ALA A CA 1
ATOM 3312 C C . ALA A 1 404 ? -37.562 -1.819 36.900 1.00 92.25 404 ALA A C 1
ATOM 3314 O O . ALA A 1 404 ? -37.970 -1.676 38.054 1.00 92.25 404 ALA A O 1
ATOM 3315 N N . VAL A 1 405 ? -38.154 -1.201 35.870 1.00 94.19 405 VAL A N 1
ATOM 3316 C CA . VAL A 1 405 ? -39.392 -0.421 36.023 1.00 94.19 405 VAL A CA 1
ATOM 3317 C C . VAL A 1 405 ? -40.568 -1.338 36.348 1.00 94.19 405 VAL A C 1
ATOM 3319 O O . VAL A 1 405 ? -41.368 -0.993 37.218 1.00 94.19 405 VAL A O 1
ATOM 3322 N N . GLN A 1 406 ? -40.671 -2.501 35.700 1.00 95.69 406 GLN A N 1
ATOM 3323 C CA . GLN A 1 406 ? -41.690 -3.501 36.018 1.00 95.69 406 GLN A CA 1
ATOM 3324 C C . GLN A 1 406 ? -41.579 -3.964 37.471 1.00 95.69 406 GLN A C 1
ATOM 3326 O O . GLN A 1 406 ? -42.567 -3.887 38.202 1.00 95.69 406 GLN A O 1
ATOM 3331 N N . ASP A 1 407 ? -40.385 -4.346 37.918 1.00 96.00 407 ASP A N 1
ATOM 3332 C CA . ASP A 1 407 ? -40.137 -4.767 39.298 1.00 96.00 407 ASP A CA 1
ATOM 3333 C C . ASP A 1 407 ? -40.484 -3.660 40.300 1.00 96.00 407 ASP A C 1
ATOM 3335 O O . ASP A 1 407 ? -41.159 -3.908 41.301 1.00 96.00 407 ASP A O 1
ATOM 3339 N N . ALA A 1 408 ? -40.105 -2.410 40.015 1.00 93.56 408 ALA A N 1
ATOM 3340 C CA . ALA A 1 408 ? -40.453 -1.272 40.861 1.00 93.56 408 ALA A CA 1
ATOM 3341 C C . ALA A 1 408 ? -41.974 -1.059 40.961 1.00 93.56 408 ALA A C 1
ATOM 3343 O O . ALA A 1 408 ? -42.489 -0.788 42.049 1.00 93.56 408 ALA A O 1
ATOM 3344 N N . VAL A 1 409 ? -42.713 -1.209 39.855 1.00 96.12 409 VAL A N 1
ATOM 3345 C CA . VAL A 1 409 ? -44.182 -1.129 39.849 1.00 96.12 409 VAL A CA 1
ATOM 3346 C C . VAL A 1 409 ? -44.786 -2.282 40.651 1.00 96.12 409 VAL A C 1
ATOM 3348 O O . VAL A 1 409 ? -45.632 -2.027 41.512 1.00 96.12 409 VAL A O 1
ATOM 3351 N N . HIS A 1 410 ? -44.319 -3.516 40.446 1.00 95.62 410 HIS A N 1
ATOM 3352 C CA . HIS A 1 410 ? -44.765 -4.688 41.203 1.00 95.62 410 HIS A CA 1
ATOM 3353 C C . HIS A 1 410 ? -44.548 -4.506 42.711 1.00 95.62 410 HIS A C 1
ATOM 3355 O O . HIS A 1 410 ? -45.492 -4.649 43.493 1.00 95.62 410 HIS A O 1
ATOM 3361 N N . LEU A 1 411 ? -43.346 -4.090 43.119 1.00 94.56 411 LEU A N 1
ATOM 3362 C CA . LEU A 1 411 ? -43.021 -3.802 44.516 1.00 94.56 411 LEU A CA 1
ATOM 3363 C C . LEU A 1 411 ? -43.852 -2.644 45.079 1.00 94.56 411 LEU A C 1
ATOM 3365 O O . LEU A 1 411 ? -44.239 -2.679 46.247 1.00 94.56 411 LEU A O 1
ATOM 3369 N N . SER A 1 412 ? -44.150 -1.613 44.283 1.00 94.12 412 SER A N 1
ATOM 3370 C CA . SER A 1 412 ? -44.999 -0.501 44.732 1.00 94.12 412 SER A CA 1
ATOM 3371 C C . SER A 1 412 ? -46.443 -0.945 44.985 1.00 94.12 412 SER A C 1
ATOM 3373 O O . SER A 1 412 ? -47.025 -0.566 46.001 1.00 94.12 412 SER A O 1
ATOM 3375 N N . SER A 1 413 ? -46.988 -1.809 44.121 1.00 94.81 413 SER A N 1
ATOM 3376 C CA . SER A 1 413 ? -48.321 -2.397 44.276 1.00 94.81 413 SER A CA 1
ATOM 3377 C C . SER A 1 413 ? -48.394 -3.272 45.524 1.00 94.81 413 SER A C 1
ATOM 3379 O O . SER A 1 413 ? -49.322 -3.142 46.318 1.00 94.81 413 SER A O 1
ATOM 3381 N N . GLN A 1 414 ? -47.395 -4.128 45.736 1.00 94.75 414 GLN A N 1
ATOM 3382 C CA . GLN A 1 414 ? -47.331 -4.988 46.915 1.00 94.75 414 GLN A CA 1
ATOM 3383 C C . GLN A 1 414 ? -47.192 -4.168 48.207 1.00 94.75 414 GLN A C 1
ATOM 3385 O O . GLN A 1 414 ? -47.875 -4.432 49.193 1.00 94.75 414 GLN A O 1
ATOM 3390 N N . ASN A 1 415 ? -46.368 -3.116 48.198 1.00 92.50 415 ASN A N 1
ATOM 3391 C CA . ASN A 1 415 ? -46.261 -2.192 49.328 1.00 92.50 415 ASN A CA 1
ATOM 3392 C C . ASN A 1 415 ? -47.572 -1.446 49.608 1.00 92.50 415 ASN A C 1
ATOM 3394 O O . ASN A 1 415 ? -47.873 -1.166 50.768 1.00 92.50 415 ASN A O 1
ATOM 3398 N N . LEU A 1 416 ? -48.345 -1.104 48.575 1.00 94.62 416 LEU A N 1
ATOM 3399 C CA . LEU A 1 416 ? -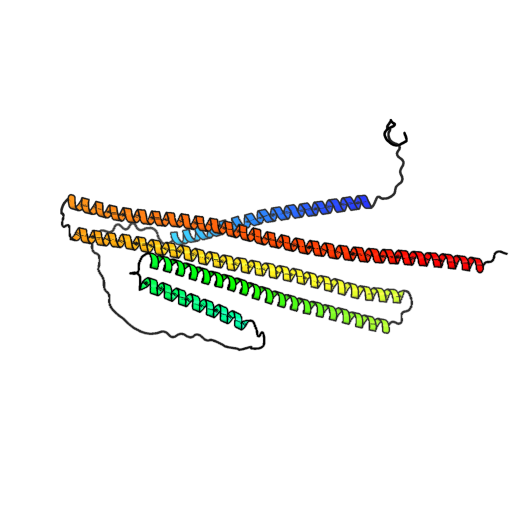49.654 -0.478 48.743 1.00 94.62 416 LEU A CA 1
ATOM 3400 C C . LEU A 1 416 ? -50.638 -1.443 49.419 1.00 94.62 416 LEU A C 1
ATOM 3402 O O . LEU A 1 416 ? -51.252 -1.069 50.415 1.00 94.62 416 LEU A O 1
ATOM 3406 N N . GLN A 1 417 ? -50.709 -2.689 48.945 1.00 93.50 417 GLN A N 1
ATOM 3407 C CA . GLN A 1 417 ? -51.545 -3.740 49.538 1.00 93.50 417 GLN A CA 1
ATOM 3408 C C . GLN A 1 417 ? -51.189 -3.985 51.007 1.00 93.50 417 GLN A C 1
ATOM 3410 O O . GLN A 1 417 ? -52.058 -3.941 51.873 1.00 93.50 417 GLN A O 1
ATOM 3415 N N . LEU A 1 418 ? -49.897 -4.133 51.316 1.00 92.62 418 LEU A N 1
ATOM 3416 C CA . LEU A 1 418 ? -49.429 -4.295 52.694 1.00 92.62 418 LEU A CA 1
ATOM 3417 C C . LEU A 1 418 ? -49.799 -3.094 53.575 1.00 92.62 418 LEU A C 1
ATOM 3419 O O . LEU A 1 418 ? -50.159 -3.261 54.739 1.00 92.62 418 LEU A O 1
ATOM 3423 N N . ARG A 1 419 ? -49.737 -1.866 53.045 1.00 90.75 419 ARG A N 1
ATOM 3424 C CA . ARG A 1 419 ? -50.166 -0.668 53.786 1.00 90.75 419 ARG A CA 1
ATOM 3425 C C . ARG A 1 419 ? -51.660 -0.689 54.085 1.00 90.75 419 ARG A C 1
ATOM 3427 O O . ARG A 1 419 ? -52.038 -0.321 55.196 1.00 90.75 419 ARG A O 1
ATOM 3434 N N . GLU A 1 420 ? -52.486 -1.109 53.132 1.00 91.94 420 GLU A N 1
ATOM 3435 C CA . GLU A 1 420 ? -53.930 -1.253 53.324 1.00 91.94 420 GLU A CA 1
ATOM 3436 C C . GLU A 1 420 ? -54.253 -2.336 54.358 1.00 91.94 420 GLU A C 1
ATOM 3438 O O . GLU A 1 420 ? -55.029 -2.073 55.277 1.00 91.94 420 GLU A O 1
ATOM 3443 N N . GLU A 1 421 ? -53.604 -3.500 54.291 1.00 90.56 421 GLU A N 1
ATOM 3444 C CA . GLU A 1 421 ? -53.738 -4.571 55.288 1.00 90.56 421 GLU A CA 1
ATOM 3445 C C . GLU A 1 421 ? -53.333 -4.099 56.688 1.00 90.56 421 GLU A C 1
ATOM 3447 O O . GLU A 1 421 ? -54.089 -4.269 57.644 1.00 90.56 421 GLU A O 1
ATOM 3452 N N . ILE A 1 422 ? -52.189 -3.419 56.824 1.00 88.38 422 ILE A N 1
ATOM 3453 C CA . ILE A 1 422 ? -51.760 -2.823 58.099 1.00 88.38 422 ILE A CA 1
ATOM 3454 C C . ILE A 1 422 ? -52.807 -1.825 58.608 1.00 88.38 422 ILE A C 1
ATOM 3456 O O . ILE A 1 422 ? -53.068 -1.748 59.811 1.00 88.38 422 ILE A O 1
ATOM 3460 N N . GLN A 1 423 ? -53.420 -1.043 57.720 1.00 88.81 423 GLN A N 1
ATOM 3461 C CA . GLN A 1 423 ? -54.437 -0.065 58.091 1.00 88.81 423 GLN A CA 1
ATOM 3462 C C . GLN A 1 423 ? -55.752 -0.734 58.518 1.00 88.81 423 GLN A C 1
ATOM 3464 O O . GLN A 1 423 ? -56.380 -0.274 59.473 1.00 88.81 423 GLN A O 1
ATOM 3469 N N . GLN A 1 424 ? -56.153 -1.824 57.860 1.00 87.12 424 GLN A N 1
ATOM 3470 C CA . GLN A 1 424 ? -57.306 -2.642 58.243 1.00 87.12 424 GLN A CA 1
ATOM 3471 C C . GLN A 1 424 ? -57.074 -3.337 59.588 1.00 87.12 424 GLN A C 1
ATOM 3473 O O . GLN A 1 424 ? -57.918 -3.228 60.475 1.00 87.12 424 GLN A O 1
ATOM 3478 N N . LEU A 1 425 ? -55.899 -3.939 59.788 1.00 84.88 425 LEU A N 1
ATOM 3479 C CA . LEU A 1 425 ? -55.502 -4.554 61.055 1.00 84.88 425 LEU A CA 1
ATOM 3480 C C . LEU A 1 425 ? -55.476 -3.532 62.200 1.00 84.88 425 LEU A C 1
ATOM 3482 O O . LEU A 1 425 ? -55.936 -3.816 63.303 1.00 84.88 425 LEU A O 1
ATOM 3486 N N . ARG A 1 426 ? -55.006 -2.303 61.949 1.00 82.88 426 ARG A N 1
ATOM 3487 C CA . ARG A 1 426 ? -55.071 -1.209 62.936 1.00 82.88 426 ARG A CA 1
ATOM 3488 C C . ARG A 1 426 ? -56.505 -0.804 63.279 1.00 82.88 426 ARG A C 1
ATOM 3490 O O . ARG A 1 426 ? -56.765 -0.481 64.435 1.00 82.88 426 ARG A O 1
ATOM 3497 N N . LYS A 1 427 ? -57.427 -0.821 62.311 1.00 79.94 427 LYS A N 1
ATOM 3498 C CA . LYS A 1 427 ? -58.856 -0.559 62.557 1.00 79.94 427 LYS A CA 1
ATOM 3499 C C . LYS A 1 427 ? -59.521 -1.694 63.340 1.00 79.94 427 LYS A C 1
ATOM 3501 O O . LYS A 1 427 ? -60.352 -1.410 64.190 1.00 79.94 427 LYS A O 1
ATOM 3506 N N . SER A 1 428 ? -59.142 -2.953 63.107 1.00 77.12 428 SER A N 1
ATOM 3507 C CA . SER A 1 428 ? -59.661 -4.088 63.885 1.00 77.12 428 SER A CA 1
ATOM 3508 C C . SER A 1 428 ? -59.078 -4.175 65.299 1.00 77.12 428 SER A C 1
ATOM 3510 O O . SER A 1 428 ? -59.742 -4.691 66.190 1.00 77.12 428 SER A O 1
ATOM 3512 N N . LEU A 1 429 ? -57.850 -3.684 65.517 1.00 69.25 429 LEU A N 1
ATOM 3513 C CA . LEU A 1 429 ? -57.196 -3.684 66.834 1.00 69.25 429 LEU A CA 1
ATOM 3514 C C . LEU A 1 429 ? -57.624 -2.500 67.723 1.00 69.25 429 LEU A C 1
ATOM 3516 O O . LEU A 1 429 ? -57.544 -2.601 68.942 1.00 69.25 429 LEU A O 1
ATOM 3520 N N . ASN A 1 430 ? -58.105 -1.406 67.122 1.00 61.34 430 ASN A N 1
ATOM 3521 C CA . ASN A 1 430 ? -58.731 -0.273 67.809 1.00 61.34 430 ASN A CA 1
ATOM 3522 C C . ASN A 1 430 ? -60.207 -0.150 67.388 1.00 61.34 430 ASN A C 1
ATOM 3524 O O . ASN A 1 430 ? -60.540 0.775 66.638 1.00 61.34 430 ASN A O 1
ATOM 3528 N N . PRO A 1 431 ? -61.106 -1.047 67.830 1.00 58.22 431 PRO A N 1
ATOM 3529 C CA . PRO A 1 431 ? -62.528 -0.792 67.676 1.00 58.22 431 PRO A CA 1
ATOM 3530 C C . PRO A 1 431 ? -62.864 0.432 68.535 1.00 58.22 431 PRO A C 1
ATOM 3532 O O . PRO A 1 431 ? -62.757 0.399 69.760 1.00 58.22 431 PRO A O 1
ATOM 3535 N N . THR A 1 432 ? -63.200 1.551 67.895 1.00 62.84 432 THR A N 1
ATOM 3536 C CA . THR A 1 432 ? -63.839 2.670 68.596 1.00 62.84 432 THR A CA 1
ATOM 3537 C C . THR A 1 432 ? -65.122 2.161 69.272 1.00 62.84 432 THR A C 1
ATOM 3539 O O . THR A 1 432 ? -65.832 1.384 68.627 1.00 62.84 432 THR A O 1
ATOM 3542 N N . PRO A 1 433 ? -65.381 2.548 70.538 1.00 54.56 433 PRO A N 1
ATOM 3543 C CA . PRO A 1 433 ? -66.467 2.016 71.365 1.00 54.56 433 PRO A CA 1
ATOM 3544 C C . PRO A 1 433 ? -67.869 2.322 70.837 1.00 54.56 433 PRO A C 1
ATOM 3546 O O . PRO A 1 433 ? -68.034 3.354 70.142 1.00 54.56 433 PRO A O 1
#

Solvent-accessible surface area (backbone atoms only — not comparable to full-atom values): 25285 Å² total; per-residue (Å²): 136,82,87,78,90,87,82,88,80,88,77,91,87,90,82,83,89,83,92,78,88,80,92,81,75,80,66,60,65,53,49,54,52,52,52,51,51,49,52,50,50,51,51,50,52,50,52,49,50,52,51,47,50,54,53,47,55,51,47,52,53,52,49,52,50,50,53,50,49,50,52,50,48,52,51,48,49,62,66,65,66,70,70,82,87,74,86,78,88,78,81,94,76,82,86,83,84,88,82,87,83,84,89,86,82,90,83,86,85,88,85,87,82,84,82,88,78,90,84,88,83,86,74,96,74,60,65,68,56,56,50,53,55,54,49,51,52,49,54,49,50,51,51,45,48,52,53,51,51,48,53,71,72,50,69,85,57,58,72,68,60,52,52,54,50,52,53,48,50,51,50,48,52,52,53,53,52,52,54,50,55,53,48,55,54,52,50,54,52,52,51,54,52,56,54,52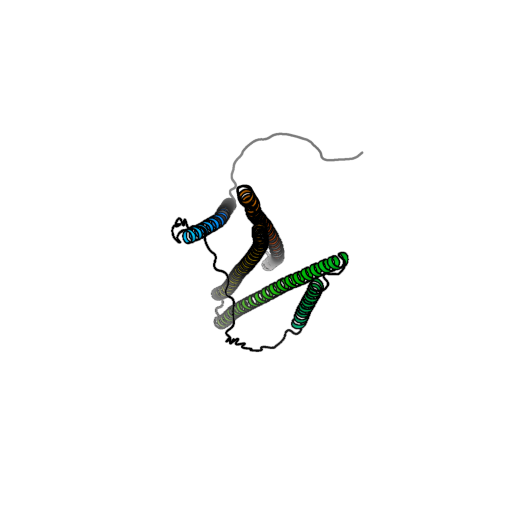,50,53,52,52,51,54,51,50,54,51,52,52,54,47,49,54,53,52,52,52,51,49,58,47,49,54,50,53,56,72,70,52,88,49,81,61,74,68,31,56,55,50,50,54,55,52,53,50,49,54,53,49,51,52,53,50,43,53,49,51,53,48,53,48,51,52,52,50,52,52,49,50,52,52,48,52,52,49,50,53,49,49,54,50,50,52,51,54,50,55,53,50,50,54,53,49,50,54,51,51,54,53,50,53,55,47,50,53,53,52,53,54,52,50,56,47,50,54,51,52,55,70,71,52,84,51,75,64,72,66,30,56,54,52,50,52,54,52,52,51,52,53,53,49,51,52,53,50,43,53,51,51,54,50,53,48,53,53,52,52,52,52,50,51,53,51,50,52,54,49,52,54,48,49,54,52,51,52,52,50,51,53,52,50,54,53,48,52,55,50,52,52,51,49,52,53,50,52,51,52,52,52,50,54,51,50,52,53,50,50,51,50,51,53,54,50,53,52,51,49,52,52,50,51,50,54,51,49,52,52,47,69,74,53,68,80,130

Radius of gyration: 43.95 Å; Cα contacts (8 Å, |Δi|>4): 51; chains: 1; bounding box: 127×75×125 Å

InterPro domains:
  IPR015386 MHC class II-associated invariant chain/CLIP, MHC II-interacting [PF09307] (5-106)

Foldseek 3Di:
DDDDDDDDDYDDDDDDDDDDDDDDDPPVVVVVVVVVVVVVVVVVVVVVVVVVVVVVVVVVVVVVVVVVVVVVVVVVVVVVPPDDDDPDDDDDDDDDDDDDDDDDDDDDDDDDDDDDDDDDDDDPPPVVVVVVLVVVLVVLVVVLVVLVVCCVVVVVDDPVVNVVSVVVNVVSVVVNVVSVVVVVVVVVVVVVVVLVVVLVVVLVVLVVVLVVVLVVLVVVLVVVLVVDPDDDPVNVVVNVVSVVVSVVSVVVSVVVSVVSVVVSVVVVVVVVVVVVVVVVVVVVVVLVVVLVVVLVVLVVVLVVVLVVLVVVLVVVLVVDPDDDPVSVVSNVVSVVVSVVSVVVSVVVSVVSVVVSVVVVVVVVVVVVVVVVVVVVVVVVVVVVVVVVVVVVVVVVVVVVVVVVVVVVVVVVVVVVVVVVVVVVVVCVVDPDD

Mean predicted aligned error: 22.44 Å

pLDDT: mean 71.07, std 19.61, range [26.45, 96.5]

Sequence (433 aa):
MDHSQDEALLQRVPSQDNVVNRSTGSSNAKALKVTGLTVLACLLLAGQALTAYLVWGQKEHINALTTGQEKLKTELTRKMSAAPPKAMHLPMNSMPLLKDFSDESSDQPSTKKKSSIPLTVVVGGRADEECKTADRKRDLQDLLRQEMDLHLTDGRSSVQRNQERVNRITQLKEEIRLQETHRDSSQSHATSTADHEKLLERRMRLRETHQKLIENELMKMERELQEEQIGGVEGEMSYLRRERRILVLQIEALRRENQQAYADLENQSRQHQQEINNIREESLQADHEKLLERRMRLRETHQKLIENELMKMERELQEEQIGGVEGEMSYLRRERRILVLQIEALRRENQQAYADLENQSRQHQQEINNIREESLQVFRAFREVLEEQRQMSERRYRNLLLDAVQDAVHLSSQNLQLREEIQQLRKSLNPTP

=== Feature glossary ===
Reading guide. The protein is described through the following features:

Foldseek 3Di. A 3Di character summarizes, for each residue, the relative orientation of the Cα frame of its nearest spatial neighbor. Because it encodes fold topology rather than chemistry, 3Di alignments detect remote structural similarity that sequence alignment misses.

Contact-map, Ramachandran, and PAE plots. Plot images: a contact map (which residues are close in 3D, as an N×N binary image), a Ramachandran scatter (backbone torsion angles, revealing secondary-structure composition at a glance), and — for AlphaFold structures — a PAE heatmap (pairwise prediction confidence).

Radius of gyration, Cα contacts, bounding box. Radius of gyration (Rg) is the root-mean-square distance of Cα atoms from their centroid — a single number for overall size and compactness. A globular domain of N residues has Rg ≈ 2.2·N^0.38 Å; an extended or disordered chain has a much larger Rg. The Cα contact count is the number of residue pairs whose Cα atoms are within 8 Å and are more than four positions apart in sequence — a standard proxy for tertiary packing density. The bounding box is the smallest axis-aligned box enclosing all Cα atoms.

Secondary structure (8-state, DSSP). Eight-state secondary structure (DSSP): H is the canonical α-helix, G the tighter 3₁₀-helix, I the wider π-helix; E/B are β-structure, T and S are turns and bends, and '-' is everything else. DSSP derives these from the pattern of main-chain N–H···O=C hydrogen bonds, not from the sequence.

B-factor. B-factor (Debye–Waller factor) reflects atomic displacement in the crystal lattice. It is an experimental observable (units Å²), not a prediction; low values mean the atom is pinned down, high values mean it moves or is heterogeneous across the crystal.

pLDDT. pLDDT is the predicted lDDT-Cα score: AlphaFold's confidence that the local environment of each residue (all inter-atomic distances within 15 Å) is correctly placed. It is a per-residue number between 0 and 100, with higher meaning more reliable.

Nearest PDB structures. Nearest PDB neighbors are the top structural matches found by Foldseek when searching this structure against the entire Protein Data Bank. Each hit reports a TM-score (0 to 1; >0.5 almost always implies the same fold) and an E-value. These are *structural* homologs — they may share no detectable sequence similarity.

Solvent-accessible surface area. Accessible surface area quantifies burial. A residue with SASA near zero is packed into the hydrophobic core; one with SASA >100 Å² sits on the surface. Computed here via the Shrake–Rupley numerical algorithm with a 1.4 Å probe.

Rendered structure images. Structure images are PyMOL renders from six orthogonal camera directions. Cartoon representation draws helices as coils and strands as arrows; sticks shows the backbone as bonds; surface shows the solvent-excluded envelope. Rainbow coloring maps sequence position to hue (blue→red, N→C); chain coloring assigns a distinct color per polypeptide.

Backbone torsions (φ/ψ). φ (phi) and ψ (psi) are the two rotatable backbone dihedrals per residue: φ is the C(i-1)–N–Cα–C torsion, ψ is the N–Cα–C–N(i+1) torsion, both in degrees on (−180°, 180°]. α-helical residues cluster near (−60°, −45°); β-strand residues near (−120°, +130°). A Ramachandran plot is simply a scatter of (φ, ψ) for every residue.

Predicted aligned error. Predicted Aligned Error (PAE) is an AlphaFold confidence matrix: entry (i, j) is the expected error in the position of residue j, in ångströms, when the prediction is superimposed on the true structure at residue i. Low PAE within a block of residues means that block is internally rigid and well-predicted; high PAE between two blocks means their relative placement is uncertain even if each block individually is confident.

mmCIF coordinates. Structure coordinates are given as an mmCIF _atom_site loop: one row per atom with element, residue name, chain id, sequence number, and x/y/z position in Å. Only the four main-chain atoms per residue are included here; side chains are omitted to keep the record compact.

InterPro / GO / CATH / organism. Database cross-references. InterPro integrates a dozen domain/family signature databases into unified entries with residue-range hits. GO terms attach function/process/location labels with evidence codes. CATH codes position the fold in a four-level structural taxonomy. Organism is the NCBI-taxonomy species name.

Secondary structure (3-state, P-SEA). SS3 is a coarse helix/strand/coil call (letters a/b/c) made by the P-SEA algorithm from inter-Cα distances and dihedrals. It is less detailed than DSSP but needs only Cα positions.

Sequence. Sequence gives the chain of amino acids in standard one-letter code (A=alanine, C=cysteine, …, Y=tyrosine), read N→C. It is the only feature that is directly encoded by the gene; all structural features are derived from the folded form of this sequence.